Protein AF-0000000086881231 (afdb_homodimer)

pLDDT: mean 81.19, std 19.17, range [22.31, 96.62]

Radius of gyration: 30.77 Å; Cα contacts (8 Å, |Δi|>4): 745; chains: 2; bounding box: 60×94×80 Å

Solvent-accessible surface area (backbone atoms only — not comparable to full-atom values): 31378 Å² total; per-residue (Å²): 136,86,81,71,79,79,70,67,84,73,70,75,60,72,68,66,58,78,53,91,70,35,37,42,38,75,39,50,52,88,41,52,37,77,45,90,67,51,50,71,84,74,77,58,63,69,58,33,49,27,48,20,46,27,33,71,74,60,35,77,79,71,59,27,32,26,26,80,49,97,80,47,30,32,37,50,45,49,64,62,57,50,51,13,36,55,72,66,62,50,63,52,41,52,24,33,61,42,93,66,53,72,67,52,40,44,48,46,45,48,36,60,46,70,66,61,75,74,71,40,62,53,35,49,20,51,43,51,49,50,52,27,64,74,66,70,45,51,62,65,58,46,17,57,66,56,31,47,54,48,66,58,53,51,56,35,49,50,53,71,72,45,57,68,71,56,46,50,32,35,52,69,53,72,31,47,68,61,43,50,62,52,43,55,76,51,85,50,64,68,55,38,52,49,51,50,51,48,31,54,76,66,57,53,47,51,66,55,47,38,51,52,47,52,55,49,53,54,66,65,48,75,72,69,68,74,73,77,65,54,77,66,63,50,71,63,49,57,55,46,37,53,54,47,21,65,72,66,70,37,62,52,46,71,50,76,52,94,49,28,34,37,37,35,38,46,33,74,30,65,67,44,43,54,53,48,48,63,65,65,103,134,85,81,69,79,80,70,68,83,73,69,74,61,73,68,68,59,79,54,91,70,37,38,44,40,74,39,49,52,87,42,54,36,77,44,91,67,50,50,71,85,76,79,58,63,68,60,33,50,27,48,19,46,28,31,72,75,59,36,76,79,71,59,27,33,27,26,79,48,98,80,48,31,33,36,50,45,49,65,63,56,50,53,13,36,54,72,66,62,49,63,54,43,53,24,35,60,42,93,66,53,72,66,51,39,46,48,48,45,48,34,61,48,70,68,61,75,72,70,39,61,52,36,49,21,52,39,52,50,49,52,25,64,76,68,69,44,49,63,63,58,45,17,57,65,55,32,46,54,48,68,58,51,50,57,36,50,51,53,72,72,44,56,68,72,56,45,49,32,34,53,70,54,72,31,46,69,63,42,49,62,52,44,53,78,52,84,50,65,66,56,40,52,50,51,51,49,47,32,53,77,67,56,52,48,51,65,55,48,39,50,53,46,52,54,49,52,52,65,65,47,75,73,65,68,75,72,74,64,55,76,67,63,50,72,65,52,59,55,46,36,52,54,47,21,66,73,66,70,36,61,52,46,73,50,76,50,95,49,29,34,37,37,35,38,47,32,74,30,65,66,45,43,54,52,48,47,63,64,63,102

InterPro domains:
  IPR003115 ParB-like, N-terminal domain [PF02195] (21-114)
  IPR003115 ParB-like, N-terminal domain [SM00470] (25-114)
  IPR004437 ParB/RepB/Spo0J partition protein [TIGR00180] (23-198)
  IPR036086 ParB/Sulfiredoxin superfamily [SSF110849] (24-116)
  IPR041468 ParB/Spo0J, HTH domain [PF17762] (117-216)
  IPR050336 Chromosome-partitioning and nucleoid occlusion protein [PTHR33375] (2-280)
  IPR057240 ParB, C-terminal dimerisation domain [PF23552] (233-280)

Sequence (562 aa):
MSKRLGKGLDALIPSLSINDDDKVVEIPISQLRANPYQPRKVFDEDAIHELAESIRQHGVIQPIIVRTVLRGYEIIAGERRFRASQYCGNATVPAVVRNFSDQQVMEIALIENLQRENLNAMEVAVAYQGLMDQFSLTQEELSVKVGKSRSHIANFLRLLSLPDEVKDHVSRGTLSMGHARAIVGVKDEDMVKQLAKQTIDQQWSVRELEEAVQQLDRSKSGEAKTRSKLKKKDPFIDTVEESLRERFKTTVKIKHNKDKGKIELNYYSKQDLERLLELLQMSKRLGKGLDALIPSLSINDDDKVVEIPISQLRANPYQPRKVFDEDAIHELAESIRQHGVIQPIIVRTVLRGYEIIAGERRFRASQYCGNATVPAVVRNFSDQQVMEIALIENLQRENLNAMEVAVAYQGLMDQFSLTQEELSVKVGKSRSHIANFLRLLSLPDEVKDHVSRGTLSMGHARAIVGVKDEDMVKQLAKQTIDQQWSVRELEEAVQQLDRSKSGEAKTRSKLKKKDPFIDTVEESLRERFKTTVKIKHNKDKGKIELNYYSKQDLERLLELLQ

Secondary structure (DSSP, 8-state):
-TTSGGGSTTSS-------TT-BEEEEEGGGEE--TT-S-----HHHHHHHHHHHHHH--SSPEEEEE-SSSEEEEE-HHHHHHHHHHT-SEEEEEE----HHHHHHHHHHHHHT--PPPHHHHHHHHHHHHHHHT--HHHHHHHHT--HHHHHHHHHGGGS-HHHHHHHHHTSS-HHHHHHHHT-S-HHHHHHHHHHHHHHT--HHHHHHHHHHHHHHHSS--SSS-------HHHHHHHHHHHHHHTS-EEEEEETTEEEEEEEE-SHHHHHHHHHHH-/-TTSTTSSTTSS-------TT-BEEEEEGGGEE--TT-S-----HHHHHHHHHHHHHH--SSPEEEEE-SSSEEEEE-HHHHHHHHHHT-SEEEEEE----HHHHHHHHHHHHHT--PPPHHHHHHHHHHHHHHHT--HHHHHHHHT--HHHHHHHHHGGGS-HHHHHHHHHTSS-HHHHHHHHT-S-HHHHHHHHHHHHHHT--HHHHHHHHHHHHHHHSSTTSSS-------HHHHHHHHHHHHHHTS-EEEEEETTEEEEEEEE-SHHHHHHHHHHH-

Foldseek 3Di:
DPPPPPPPPPPPPPPLPPPPPQDFDWFFLVLEDEDPLAPDDDDDPLVLQLVLLQCVVVNDPDFFEWEDDPGGIYTLGDVSVSSSCVVNVHGTTTYGYGHDDNVRSNVSSVVVVVPDDDQFLLRVLVVLVVVCVVVVDDLVRVCSNNSHDSVVNVLSVLLVQADPVLSVCRRVPLADSLQSSLLSPPPDNVVSVVLSVCCSVVVDDSVRSNVVSVVVVCVPPPVVDDPPVPVPPPPVNVVVQVVVCVQLVFHWDWQDDPPDTDIDTDDDDPVSVVSNVVSVD/DPPPPPPPPPPPPPPLPPPPPQDFDWFFLVLEDEDPLAPDDDDDPLVLQLVLLQCVVVNDPDFFEWEDDPGGIYTLGDVSVSSSCVVNVHRTTTYGYGHDDNVRSNVSSVVVVVPDDDQFLLRVLVVLVVVCVVVVDDLVRVCSNNSHDSVVNVLSVLLVQADPVLSVCRRVPLADSLQSSLLSPPPDNVVSVVLSVCCSVVVDDSVRSNVVSVVVVCVPPPVVDDPVVPVPPPPVNVVVQVVVCVQLVFHWDWQDDPPDTDIDTDDDDPVSVVSNVVSVD

Organism: NCBI:txid248903

Nearest PDB structures (foldseek):
  6sdk-assembly1_B  TM=9.638E-01  e=8.003E-22  Bacillus subtilis subsp. subtilis str. 168
  7bnr-assembly1_A  TM=9.637E-01  e=1.706E-21  Myxococcus xanthus DK 1622
  7bnk-assembly1_B  TM=9.668E-01  e=2.007E-21  Myxococcus xanthus DK 1622
  7o0n-assembly1_B  TM=9.675E-01  e=3.093E-21  Myxococcus xanthus DK 1622
  7ng0-assembly1_A-2  TM=9.501E-01  e=1.566E-20  Geobacillus thermoleovorans CCB_US3_UF5

Structure (mmCIF, N/CA/C/O backbone):
data_AF-0000000086881231-model_v1
#
loop_
_entity.id
_entity.type
_entity.pdbx_description
1 polymer 'ParB/RepB/Spo0J family partition protein'
#
loop_
_atom_site.group_PDB
_atom_site.id
_atom_site.type_symbol
_atom_site.label_atom_id
_atom_site.label_alt_id
_atom_site.label_comp_id
_atom_site.label_asym_id
_atom_site.label_entity_id
_atom_site.label_seq_id
_atom_site.pdbx_PDB_ins_code
_atom_site.Cartn_x
_atom_site.Cartn_y
_atom_site.Cartn_z
_atom_site.occupancy
_atom_site.B_iso_or_equiv
_atom_site.auth_seq_id
_atom_site.auth_comp_id
_atom_site.auth_asym_id
_atom_site.auth_atom_id
_atom_site.pdbx_PDB_model_num
ATOM 1 N N . MET A 1 1 ? -26.672 -39.219 26.062 1 22.31 1 MET A N 1
ATOM 2 C CA . MET A 1 1 ? -27.297 -38.938 24.766 1 22.31 1 MET A CA 1
ATOM 3 C C . MET A 1 1 ? -26.516 -37.875 24 1 22.31 1 MET A C 1
ATOM 5 O O . MET A 1 1 ? -26.922 -37.469 22.906 1 22.31 1 MET A O 1
ATOM 9 N N . SER A 1 2 ? -25.719 -36.938 24.656 1 23.11 2 SER A N 1
ATOM 10 C CA . SER A 1 2 ? -25.172 -35.625 24.312 1 23.11 2 SER A CA 1
ATOM 11 C C . SER A 1 2 ? -24.031 -35.719 23.312 1 23.11 2 SER A C 1
ATOM 13 O O . SER A 1 2 ? -23.391 -34.719 23 1 23.11 2 SER A O 1
ATOM 15 N N . LYS A 1 3 ? -23.453 -36.906 22.922 1 25.92 3 LYS A N 1
ATOM 16 C CA . LYS A 1 3 ? -22.25 -37.219 22.156 1 25.92 3 LYS A CA 1
ATOM 17 C C . LYS A 1 3 ? -22.469 -36.906 20.672 1 25.92 3 LYS A C 1
ATOM 19 O O . LYS A 1 3 ? -21.594 -37.188 19.844 1 25.92 3 LYS A O 1
ATOM 24 N N . ARG A 1 4 ? -23.672 -36.75 20.141 1 26.08 4 ARG A N 1
ATOM 25 C CA . ARG A 1 4 ? -23.953 -36.906 18.719 1 26.08 4 ARG A CA 1
ATOM 26 C C . ARG A 1 4 ? -23.453 -35.719 17.922 1 26.08 4 ARG A C 1
ATOM 28 O O . ARG A 1 4 ? -23.422 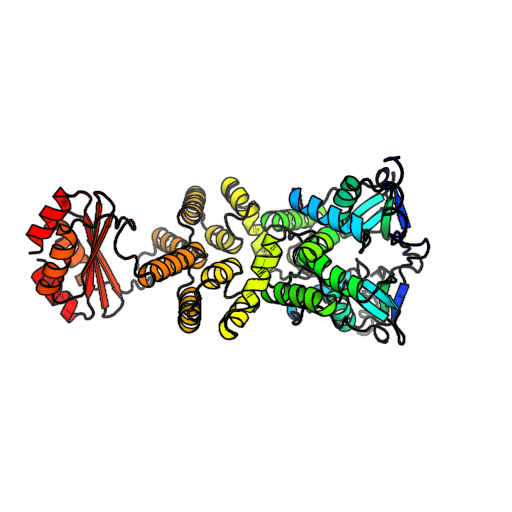-35.75 16.688 1 26.08 4 ARG A O 1
ATOM 35 N N . LEU A 1 5 ? -23.578 -34.5 18.438 1 26.91 5 LEU A N 1
ATOM 36 C CA . LEU A 1 5 ? -23.672 -33.375 17.5 1 26.91 5 LEU A CA 1
ATOM 37 C C . LEU A 1 5 ? -22.312 -33 16.953 1 26.91 5 LEU A C 1
ATOM 39 O O . LEU A 1 5 ? -22.172 -32 16.219 1 26.91 5 LEU A O 1
ATOM 43 N N . GLY A 1 6 ? -21.156 -33.625 17.438 1 27.25 6 GLY A N 1
ATOM 44 C CA . GLY A 1 6 ? -19.812 -33.125 17.203 1 27.25 6 GLY A CA 1
ATOM 45 C C . GLY A 1 6 ? -19.359 -33.281 15.758 1 27.25 6 GLY A C 1
ATOM 46 O O . GLY A 1 6 ? -18.266 -32.844 15.391 1 27.25 6 GLY A O 1
ATOM 47 N N . LYS A 1 7 ? -19.844 -34.312 14.922 1 31.47 7 LYS A N 1
ATOM 48 C CA . LYS A 1 7 ? -19.203 -34.844 13.734 1 31.47 7 LYS A CA 1
ATOM 49 C C . LYS A 1 7 ? -19.469 -33.938 12.516 1 31.47 7 LYS A C 1
ATOM 51 O O . LYS A 1 7 ? -18.953 -34.188 11.43 1 31.47 7 LYS A O 1
ATOM 56 N N . GLY A 1 8 ? -20.578 -33.219 12.422 1 28.58 8 GLY A N 1
ATOM 57 C CA . GLY A 1 8 ? -21.172 -32.875 11.141 1 28.58 8 GLY A CA 1
ATOM 58 C C . GLY A 1 8 ? -20.422 -31.766 10.422 1 28.58 8 GLY A C 1
ATOM 59 O O . GLY A 1 8 ? -20.609 -31.562 9.219 1 28.58 8 GLY A O 1
ATOM 60 N N . LEU A 1 9 ? -20 -30.703 11.156 1 29.11 9 LEU A N 1
ATOM 61 C CA . LEU A 1 9 ? -19.625 -29.5 10.414 1 29.11 9 LEU A CA 1
ATOM 62 C C . LEU A 1 9 ? -18.312 -29.703 9.68 1 29.11 9 LEU A C 1
ATOM 64 O O . LEU A 1 9 ? -17.844 -28.812 8.977 1 29.11 9 LEU A O 1
ATOM 68 N N . ASP A 1 10 ? -17.438 -30.75 9.945 1 30.98 10 ASP A N 1
ATOM 69 C CA . ASP A 1 10 ? -16.109 -31.047 9.406 1 30.98 10 ASP A CA 1
ATOM 70 C C . ASP A 1 10 ? -16.188 -31.422 7.93 1 30.98 10 ASP A C 1
ATOM 72 O O . ASP A 1 10 ? -15.164 -31.5 7.246 1 30.98 10 ASP A O 1
ATOM 76 N N . ALA A 1 11 ? -17.188 -32.094 7.438 1 31.69 11 ALA A N 1
ATOM 77 C CA . ALA A 1 11 ? -17.281 -32.812 6.184 1 31.69 11 ALA A CA 1
ATOM 78 C C . ALA A 1 11 ? -17.188 -31.891 4.98 1 31.69 11 ALA A C 1
ATOM 80 O O . ALA A 1 11 ? -16.594 -32.25 3.955 1 31.69 11 ALA A O 1
ATOM 81 N N . LEU A 1 12 ? -18 -30.844 4.922 1 28.33 12 LEU A N 1
ATOM 82 C CA . LEU A 1 12 ? -18.297 -30.219 3.645 1 28.33 12 LEU A CA 1
ATOM 83 C C . LEU A 1 12 ? -17.219 -29.203 3.27 1 28.33 12 LEU A C 1
ATOM 85 O O . LEU A 1 12 ? -17.406 -28.406 2.346 1 28.33 12 LEU A O 1
ATOM 89 N N . ILE A 1 13 ? -16.312 -28.969 4.125 1 32.16 13 ILE A N 1
ATOM 90 C CA . ILE A 1 13 ? -15.414 -27.906 3.646 1 32.16 13 ILE A CA 1
ATOM 91 C C . ILE A 1 13 ? -14.539 -28.453 2.52 1 32.16 13 ILE A C 1
ATOM 93 O O . ILE A 1 13 ? -13.664 -29.297 2.752 1 32.16 13 ILE A O 1
ATOM 97 N N . PRO A 1 14 ? -15.031 -28.656 1.328 1 32 14 PRO A N 1
ATOM 98 C CA . PRO A 1 14 ? -14.086 -29.047 0.281 1 32 14 PRO A CA 1
ATOM 99 C C . PRO A 1 14 ? -12.727 -28.375 0.429 1 32 14 PRO A C 1
ATOM 101 O O . PRO A 1 14 ? -12.648 -27.172 0.67 1 32 14 PRO A O 1
ATOM 104 N N . SER A 1 15 ? -11.789 -28.984 1.104 1 33.78 15 SER A N 1
ATOM 105 C CA . SER A 1 15 ? -10.383 -28.578 1.062 1 33.78 15 SER A CA 1
ATOM 106 C C . SER A 1 15 ? -10.008 -28.047 -0.311 1 33.78 15 SER A C 1
ATOM 108 O O . SER A 1 15 ? -10.164 -28.719 -1.322 1 33.78 15 SER A O 1
ATOM 110 N N . LEU A 1 16 ? -10.312 -26.875 -0.635 1 37.72 16 LEU A N 1
ATOM 111 C CA . LEU A 1 16 ? -9.68 -26.312 -1.82 1 37.72 16 LEU A CA 1
ATOM 112 C C . LEU A 1 16 ? -8.289 -26.891 -2.025 1 37.72 16 LEU A C 1
ATOM 114 O O . LEU A 1 16 ? -7.316 -26.391 -1.444 1 37.72 16 LEU A O 1
ATOM 118 N N . SER A 1 17 ? -8.156 -28.266 -1.906 1 36 17 SER A N 1
ATOM 119 C CA . SER A 1 17 ? -6.91 -28.953 -2.219 1 36 17 SER A CA 1
ATOM 120 C C . SER A 1 17 ? -6.297 -28.438 -3.514 1 36 17 SER A C 1
ATOM 122 O O . SER A 1 17 ? -7 -28.25 -4.508 1 36 17 SER A O 1
ATOM 124 N N . ILE A 1 18 ? -5.41 -27.516 -3.48 1 40.41 18 ILE A N 1
ATOM 125 C CA . ILE A 1 18 ? -4.539 -27.391 -4.645 1 40.41 18 ILE A CA 1
ATOM 126 C C . ILE A 1 18 ? -4.266 -28.766 -5.238 1 40.41 18 ILE A C 1
ATOM 128 O O . ILE A 1 18 ? -3.666 -29.625 -4.586 1 40.41 18 ILE A O 1
ATOM 132 N N . ASN A 1 19 ? -5.176 -29.375 -5.906 1 39.72 19 ASN A N 1
ATOM 133 C CA . ASN A 1 19 ? -4.918 -30.641 -6.586 1 39.72 19 ASN A CA 1
ATOM 134 C C . ASN A 1 19 ? -3.559 -30.625 -7.285 1 39.72 19 ASN A C 1
ATOM 136 O O . ASN A 1 19 ? -3.033 -29.562 -7.621 1 39.72 19 ASN A O 1
ATOM 140 N N . ASP A 1 20 ? -2.797 -31.703 -7.23 1 41.69 20 ASP A N 1
ATOM 141 C CA . ASP A 1 20 ? -1.553 -32.125 -7.879 1 41.69 20 ASP A CA 1
ATOM 142 C C . ASP A 1 20 ? -1.344 -31.359 -9.188 1 41.69 20 ASP A C 1
ATOM 144 O O . ASP A 1 20 ? -0.226 -31.297 -9.703 1 41.69 20 ASP A O 1
ATOM 148 N N . ASP A 1 21 ? -2.439 -30.812 -9.82 1 43.25 21 ASP A N 1
ATOM 149 C CA . ASP A 1 21 ? -2.438 -30.328 -11.203 1 43.25 21 ASP A CA 1
ATOM 150 C C . ASP A 1 21 ? -2.283 -28.812 -11.25 1 43.25 21 ASP A C 1
ATOM 152 O O . ASP A 1 21 ? -2.525 -28.188 -12.289 1 43.25 21 ASP A O 1
ATOM 156 N N . ASP A 1 22 ? -2.141 -28.172 -10.117 1 55.09 22 ASP A N 1
ATOM 157 C CA . ASP A 1 22 ? -2.01 -26.734 -10.344 1 55.09 22 ASP A CA 1
ATOM 158 C C . ASP A 1 22 ? -0.687 -26.406 -11.031 1 55.09 22 ASP A C 1
ATOM 160 O O . ASP A 1 22 ? 0.386 -26.625 -10.469 1 55.09 22 ASP A O 1
ATOM 164 N N . LYS A 1 23 ? -0.685 -26.484 -12.398 1 64.38 23 LYS A N 1
ATOM 165 C CA . LYS A 1 23 ? 0.429 -26.219 -13.305 1 64.38 23 LYS A CA 1
ATOM 166 C C . LYS A 1 23 ? 0.47 -24.75 -13.695 1 64.38 23 LYS A C 1
ATOM 168 O O . LYS A 1 23 ? -0.569 -24.094 -13.766 1 64.38 23 LYS A O 1
ATOM 173 N N . VAL A 1 24 ? 1.557 -24.25 -13.508 1 79.44 24 VAL A N 1
ATOM 174 C CA . VAL A 1 24 ? 1.746 -22.969 -14.172 1 79.44 24 VAL A CA 1
ATOM 175 C C . VAL A 1 24 ? 1.71 -23.156 -15.688 1 79.44 24 VAL A C 1
ATOM 177 O O . VAL A 1 24 ? 2.449 -23.984 -16.234 1 79.44 24 VAL A O 1
ATOM 180 N N . VAL A 1 25 ? 0.734 -22.594 -16.328 1 85.88 25 VAL A N 1
ATOM 181 C CA . VAL A 1 25 ? 0.564 -22.734 -17.766 1 85.88 25 VAL A CA 1
ATOM 182 C C . VAL A 1 25 ? 0.719 -21.375 -18.438 1 85.88 25 VAL A C 1
ATOM 184 O O . VAL A 1 25 ? 0.369 -20.344 -17.859 1 85.88 25 VAL A O 1
ATOM 187 N N . GLU A 1 26 ? 1.294 -21.422 -19.531 1 91.31 26 GLU A N 1
ATOM 188 C CA . GLU A 1 26 ? 1.325 -20.203 -20.344 1 91.31 26 GLU A CA 1
ATOM 189 C C . GLU A 1 26 ? -0 -20 -21.078 1 91.31 26 GLU A C 1
ATOM 191 O O . GLU A 1 26 ? -0.417 -20.828 -21.875 1 91.31 26 GLU A O 1
ATOM 196 N N . ILE A 1 27 ? -0.596 -18.938 -20.844 1 93.69 27 ILE A N 1
ATOM 197 C CA . ILE A 1 27 ? -1.899 -18.656 -21.438 1 93.69 27 ILE A CA 1
ATOM 198 C C . ILE A 1 27 ? -1.783 -17.5 -22.422 1 93.69 27 ILE A C 1
ATOM 200 O O . ILE A 1 27 ? -1.197 -16.453 -22.094 1 93.69 27 ILE A O 1
ATOM 204 N N . PRO A 1 28 ? -2.277 -17.703 -23.641 1 95.19 28 PRO A N 1
ATOM 205 C CA . PRO A 1 28 ? -2.305 -16.578 -24.562 1 95.19 28 PRO A CA 1
ATOM 206 C C . PRO A 1 28 ? -3.078 -15.383 -24.016 1 95.19 28 PRO A C 1
ATOM 208 O O . PRO A 1 28 ? -4.168 -15.547 -23.469 1 95.19 28 PRO A O 1
ATOM 211 N N . ILE A 1 29 ? -2.523 -14.266 -24.156 1 94.75 29 ILE A N 1
ATOM 212 C CA . ILE A 1 29 ? -3.105 -13.023 -23.656 1 94.75 29 ILE A CA 1
ATOM 213 C C . ILE A 1 29 ? -4.496 -12.828 -24.25 1 94.75 29 ILE A C 1
ATOM 215 O O . ILE A 1 29 ? -5.395 -12.312 -23.578 1 94.75 29 ILE A O 1
ATOM 219 N N . SER A 1 30 ? -4.695 -13.281 -25.453 1 93.56 30 SER A N 1
ATOM 220 C CA . SER A 1 30 ? -5.953 -13.117 -26.172 1 93.56 30 SER A CA 1
ATOM 221 C C . SER A 1 30 ? -7.066 -13.938 -25.531 1 93.56 30 SER A C 1
ATOM 223 O O . SER A 1 30 ? -8.25 -13.688 -25.781 1 93.56 30 SER A O 1
ATOM 225 N N . GLN A 1 31 ? -6.738 -14.922 -24.75 1 95.12 31 GLN A N 1
ATOM 226 C CA . GLN A 1 31 ? -7.727 -15.805 -24.141 1 95.12 31 GLN A CA 1
ATOM 227 C C . GLN A 1 31 ? -8.078 -15.336 -22.719 1 95.12 31 GLN A C 1
ATOM 229 O O . GLN A 1 31 ? -8.922 -15.938 -22.062 1 95.12 31 GLN A O 1
ATOM 234 N N . LEU A 1 32 ? -7.434 -14.273 -22.312 1 95.75 32 LEU A N 1
ATOM 235 C CA . LEU A 1 32 ? -7.621 -13.789 -20.953 1 95.75 32 LEU A CA 1
ATOM 236 C C . LEU A 1 32 ? -8.648 -12.664 -20.906 1 95.75 32 LEU A C 1
ATOM 238 O O . LEU A 1 32 ? -8.656 -11.789 -21.781 1 95.75 32 LEU A O 1
ATOM 242 N N . ARG A 1 33 ? -9.5 -12.773 -19.922 1 92.62 33 ARG A N 1
ATOM 243 C CA . ARG A 1 33 ? -10.477 -11.719 -19.688 1 92.62 33 ARG A CA 1
ATOM 244 C C . ARG A 1 33 ? -10.352 -11.164 -18.266 1 92.62 33 ARG A C 1
ATOM 246 O O . ARG A 1 33 ? -10.062 -11.906 -17.328 1 92.62 33 ARG A O 1
ATOM 253 N N . ALA A 1 34 ? -10.648 -9.922 -18.156 1 88.69 34 ALA A N 1
ATOM 254 C CA . ALA A 1 34 ? -10.586 -9.273 -16.859 1 88.69 34 ALA A CA 1
ATOM 255 C C . ALA A 1 34 ? -11.711 -9.766 -15.945 1 88.69 34 ALA A C 1
ATOM 257 O O . ALA A 1 34 ? -12.766 -10.188 -16.422 1 88.69 34 ALA A O 1
ATOM 258 N N . ASN A 1 35 ? -11.406 -9.758 -14.664 1 85.75 35 ASN A N 1
ATOM 259 C CA . ASN A 1 35 ? -12.414 -10.07 -13.656 1 85.75 35 ASN A CA 1
ATOM 260 C C . ASN A 1 35 ? -13.523 -9.023 -13.617 1 85.75 35 ASN A C 1
ATOM 262 O O . ASN A 1 35 ? -13.258 -7.844 -13.398 1 85.75 35 ASN A O 1
ATOM 266 N N . PRO A 1 36 ? -14.75 -9.414 -13.852 1 83.5 36 PRO A N 1
ATOM 267 C CA . PRO A 1 36 ? -15.844 -8.438 -13.82 1 83.5 36 PRO A CA 1
ATOM 268 C C . PRO A 1 36 ? -16.078 -7.859 -12.422 1 83.5 36 PRO A C 1
ATOM 270 O O . PRO A 1 36 ? -16.703 -6.809 -12.289 1 83.5 36 PRO A O 1
ATOM 273 N N . TYR A 1 37 ? -15.562 -8.508 -11.438 1 82.94 37 TYR A N 1
ATOM 274 C CA . TYR A 1 37 ? -15.805 -8.086 -10.062 1 82.94 37 TYR A CA 1
ATOM 275 C C . TYR A 1 37 ? -14.578 -7.391 -9.484 1 82.94 37 TYR A C 1
ATOM 277 O O . TYR A 1 37 ? -14.445 -7.254 -8.266 1 82.94 37 TYR A O 1
ATOM 285 N N . GLN A 1 38 ? -13.758 -7.004 -10.305 1 83.88 38 GLN A N 1
ATOM 286 C CA . GLN A 1 38 ? -12.539 -6.348 -9.859 1 83.88 38 GLN A CA 1
ATOM 287 C C . GLN A 1 38 ? -12.852 -5.062 -9.094 1 83.88 38 GLN A C 1
ATOM 289 O O . GLN A 1 38 ? -13.492 -4.156 -9.633 1 83.88 38 GLN A O 1
ATOM 294 N N . PRO A 1 39 ? -12.32 -5.043 -7.895 1 85.69 39 PRO A N 1
ATOM 295 C CA . PRO A 1 39 ? -12.578 -3.844 -7.098 1 85.69 39 PRO A CA 1
ATOM 296 C C . PRO A 1 39 ? -11.898 -2.6 -7.668 1 85.69 39 PRO A C 1
ATOM 298 O O . PRO A 1 39 ? -12.422 -1.49 -7.535 1 85.69 39 PRO A O 1
ATOM 301 N N . ARG A 1 40 ? -10.789 -2.805 -8.266 1 84.25 40 ARG A N 1
ATOM 302 C CA . ARG A 1 40 ? -10.062 -1.685 -8.859 1 84.25 40 ARG A CA 1
ATOM 303 C C . ARG A 1 40 ? -10.703 -1.251 -10.172 1 84.25 40 ARG A C 1
ATOM 305 O O . ARG A 1 40 ? -10.844 -2.055 -11.102 1 84.25 40 ARG A O 1
ATOM 312 N N . LYS A 1 41 ? -11 0.006 -10.203 1 78.5 41 LYS A N 1
ATOM 313 C CA . LYS A 1 41 ? -11.672 0.492 -11.406 1 78.5 41 LYS A CA 1
ATOM 314 C C . LYS A 1 41 ? -10.719 1.299 -12.281 1 78.5 41 LYS A C 1
ATOM 316 O O . LYS A 1 41 ? -10.898 1.369 -13.5 1 78.5 41 LYS A O 1
ATOM 321 N N . VAL A 1 42 ? -9.789 1.817 -11.664 1 83 42 VAL A N 1
ATOM 322 C CA . VAL A 1 42 ? -8.844 2.648 -12.398 1 83 42 VAL A CA 1
ATOM 323 C C . VAL A 1 42 ? -7.422 2.148 -12.164 1 83 42 VAL A C 1
ATOM 325 O O . VAL A 1 42 ? -7.043 1.844 -11.031 1 83 42 VAL A O 1
ATOM 328 N N . PHE A 1 43 ? -6.703 2.029 -13.297 1 86.12 43 PHE A N 1
ATOM 329 C CA . PHE A 1 43 ? -5.312 1.598 -13.227 1 86.12 43 PHE A CA 1
ATOM 330 C C . PHE A 1 43 ? -4.375 2.736 -13.609 1 86.12 43 PHE A C 1
ATOM 332 O O . PHE A 1 43 ? -4.621 3.455 -14.578 1 86.12 43 PHE A O 1
ATOM 339 N N . ASP A 1 44 ? -3.432 2.92 -12.859 1 86.88 44 ASP A N 1
ATOM 340 C CA . ASP A 1 44 ? -2.42 3.934 -13.141 1 86.88 44 ASP A CA 1
ATOM 341 C C . ASP A 1 44 ? -1.522 3.51 -14.297 1 86.88 44 ASP A C 1
ATOM 343 O O . ASP A 1 44 ? -0.693 2.609 -14.148 1 86.88 44 ASP A O 1
ATOM 347 N N . GLU A 1 45 ? -1.591 4.242 -15.258 1 89.44 45 GLU A N 1
ATOM 348 C CA . GLU A 1 45 ? -0.86 3.883 -16.469 1 89.44 45 GLU A CA 1
ATOM 349 C C . GLU A 1 45 ? 0.648 3.963 -16.25 1 89.44 45 GLU A C 1
ATOM 351 O O . GLU A 1 45 ? 1.401 3.135 -16.766 1 89.44 45 GLU A O 1
ATOM 356 N N . ASP A 1 46 ? 1.046 4.973 -15.562 1 86.81 46 ASP A N 1
ATOM 357 C CA . ASP A 1 46 ? 2.475 5.105 -15.289 1 86.81 46 ASP A CA 1
ATOM 358 C C . ASP A 1 46 ? 2.996 3.912 -14.492 1 86.81 46 ASP A C 1
ATOM 360 O O . ASP A 1 46 ? 4.082 3.402 -14.773 1 86.81 46 ASP A O 1
ATOM 364 N N . ALA A 1 47 ? 2.248 3.502 -13.594 1 86.69 47 ALA A N 1
ATOM 365 C CA . ALA A 1 47 ? 2.633 2.348 -12.789 1 86.69 47 ALA A CA 1
ATOM 366 C C . ALA A 1 47 ? 2.672 1.077 -13.633 1 86.69 47 ALA A C 1
ATOM 368 O O . ALA A 1 47 ? 3.551 0.231 -13.453 1 86.69 47 ALA A O 1
ATOM 369 N N . ILE A 1 48 ? 1.753 0.962 -14.547 1 90.62 48 ILE A N 1
ATOM 370 C CA . ILE A 1 48 ? 1.706 -0.191 -15.438 1 90.62 48 ILE A CA 1
ATOM 371 C C . ILE A 1 48 ? 2.93 -0.187 -16.359 1 90.62 48 ILE A C 1
ATOM 373 O O . ILE A 1 48 ? 3.529 -1.235 -16.609 1 90.62 48 ILE A O 1
ATOM 377 N N . HIS A 1 49 ? 3.303 0.981 -16.766 1 89.31 49 HIS A N 1
ATOM 378 C CA . HIS A 1 49 ? 4.48 1.104 -17.609 1 89.31 49 HIS A CA 1
ATOM 379 C C . HIS A 1 49 ? 5.746 0.71 -16.859 1 89.31 49 HIS A C 1
ATOM 381 O O . HIS A 1 49 ? 6.617 0.035 -17.422 1 89.31 49 HIS A O 1
ATOM 387 N N . GLU A 1 50 ? 5.812 1.161 -15.695 1 85.5 50 GLU A N 1
ATOM 388 C CA . GLU A 1 50 ? 6.949 0.786 -14.859 1 85.5 50 GLU A CA 1
ATOM 389 C C . GLU A 1 50 ? 7.016 -0.727 -14.672 1 85.5 50 GLU A C 1
ATOM 391 O O . GLU A 1 50 ? 8.094 -1.32 -14.75 1 85.5 50 GLU A O 1
ATOM 396 N N . LEU A 1 51 ? 5.902 -1.299 -14.461 1 87.44 51 LEU A N 1
ATOM 397 C CA . LEU A 1 51 ? 5.824 -2.748 -14.32 1 87.44 51 LEU A CA 1
ATOM 398 C C . LEU A 1 51 ? 6.219 -3.447 -15.617 1 87.44 51 LEU A C 1
ATOM 400 O O . LEU A 1 51 ? 6.898 -4.477 -15.586 1 87.44 51 LEU A O 1
ATOM 404 N N . ALA A 1 52 ? 5.824 -2.873 -16.672 1 91.44 52 ALA A N 1
ATOM 405 C CA . ALA A 1 52 ? 6.145 -3.436 -17.984 1 91.44 52 ALA A CA 1
ATOM 406 C C . ALA A 1 52 ? 7.656 -3.479 -18.203 1 91.44 52 ALA A C 1
ATOM 408 O O . ALA A 1 52 ? 8.18 -4.445 -18.766 1 91.44 52 ALA A O 1
ATOM 409 N N . GLU A 1 53 ? 8.273 -2.455 -17.75 1 85.81 53 GLU A N 1
ATOM 410 C CA . GLU A 1 53 ? 9.734 -2.418 -17.875 1 85.81 53 GLU A CA 1
ATOM 411 C C . GLU A 1 53 ? 10.375 -3.541 -17.062 1 85.81 53 GLU A C 1
ATOM 413 O O . GLU A 1 53 ? 11.328 -4.172 -17.531 1 85.81 53 GLU A O 1
ATOM 418 N N . SER A 1 54 ? 9.828 -3.789 -15.945 1 83.69 54 SER A N 1
ATOM 419 C CA . SER A 1 54 ? 10.328 -4.879 -15.117 1 83.69 54 SER A CA 1
ATOM 420 C C . SER A 1 54 ? 10.055 -6.234 -15.766 1 83.69 54 SER A C 1
ATOM 422 O O . SER A 1 54 ? 10.93 -7.109 -15.766 1 83.69 54 SER A O 1
ATOM 424 N N . ILE A 1 55 ? 8.914 -6.391 -16.312 1 88.19 55 ILE A N 1
ATOM 425 C CA . ILE A 1 55 ? 8.523 -7.641 -16.953 1 88.19 55 ILE A CA 1
ATOM 426 C C . ILE A 1 55 ? 9.398 -7.898 -18.172 1 88.19 55 ILE A C 1
ATOM 428 O O . ILE A 1 55 ? 9.75 -9.039 -18.469 1 88.19 55 ILE A O 1
ATOM 432 N N . ARG A 1 56 ? 9.758 -6.836 -18.812 1 88 56 ARG A N 1
ATOM 433 C CA . ARG A 1 56 ? 10.648 -6.961 -19.953 1 88 56 ARG A CA 1
ATOM 434 C C . ARG A 1 56 ? 12.008 -7.5 -19.547 1 88 56 ARG A C 1
ATOM 436 O O . ARG A 1 56 ? 12.609 -8.305 -20.266 1 88 56 ARG A O 1
ATOM 443 N N . GLN A 1 57 ? 12.406 -7.09 -18.375 1 82.38 57 GLN A N 1
ATOM 444 C CA . GLN A 1 57 ? 13.734 -7.445 -17.906 1 82.38 57 GLN A CA 1
ATOM 445 C C . GLN A 1 57 ? 13.734 -8.828 -17.25 1 82.38 57 GLN A C 1
ATOM 447 O O . GLN A 1 57 ? 14.672 -9.609 -17.422 1 82.38 57 GLN A O 1
ATOM 452 N N . HIS A 1 58 ? 12.688 -9.133 -16.516 1 82.19 58 HIS A N 1
ATOM 453 C CA . HIS A 1 58 ? 12.727 -10.32 -15.672 1 82.19 58 HIS A CA 1
ATOM 454 C C . HIS A 1 58 ? 11.594 -11.281 -16.016 1 82.19 58 HIS A C 1
ATOM 456 O O . HIS A 1 58 ? 11.539 -12.398 -15.5 1 82.19 58 HIS A O 1
ATOM 462 N N . GLY A 1 59 ? 10.766 -10.922 -16.938 1 85.88 59 GLY A N 1
ATOM 463 C CA . GLY A 1 59 ? 9.555 -11.695 -17.172 1 85.88 59 GLY A CA 1
ATOM 464 C C . GLY A 1 59 ? 8.539 -11.562 -16.047 1 85.88 59 GLY A C 1
ATOM 465 O O . GLY A 1 59 ? 8.766 -10.828 -15.086 1 85.88 59 GLY A O 1
ATOM 466 N N . VAL A 1 60 ? 7.473 -12.227 -16.234 1 88.75 60 VAL A N 1
ATOM 467 C CA . VAL A 1 60 ? 6.469 -12.234 -15.18 1 88.75 60 VAL A CA 1
ATOM 468 C C . VAL A 1 60 ? 6.93 -13.148 -14.039 1 88.75 60 VAL A C 1
ATOM 470 O O . VAL A 1 60 ? 6.984 -14.367 -14.195 1 88.75 60 VAL A O 1
ATOM 473 N N . ILE A 1 61 ? 7.199 -12.516 -12.961 1 82.81 61 ILE A N 1
ATOM 474 C CA . ILE A 1 61 ? 7.781 -13.242 -11.836 1 82.81 61 ILE A CA 1
ATOM 475 C C . ILE A 1 61 ? 6.707 -14.102 -11.164 1 82.81 61 ILE A C 1
ATOM 477 O O . ILE A 1 61 ? 6.852 -15.32 -11.047 1 82.81 61 ILE A O 1
ATOM 481 N N . GLN A 1 62 ? 5.734 -13.453 -10.773 1 85.31 62 GLN A N 1
ATOM 482 C CA . GLN A 1 62 ? 4.598 -14.156 -10.188 1 85.31 62 GLN A CA 1
ATOM 483 C C . GLN A 1 62 ? 3.496 -14.383 -11.211 1 85.31 62 GLN A C 1
ATOM 485 O O . GLN A 1 62 ? 3.008 -13.438 -11.828 1 85.31 62 GLN A O 1
ATOM 490 N N . PRO A 1 63 ? 3.146 -15.609 -11.367 1 91 63 PRO A N 1
ATOM 491 C CA . PRO A 1 63 ? 2.07 -15.875 -12.328 1 91 63 PRO A CA 1
ATOM 492 C C . PRO A 1 63 ? 0.739 -15.258 -11.898 1 91 63 PRO A C 1
ATOM 494 O O . PRO A 1 63 ? 0.52 -15.016 -10.711 1 91 63 PRO A O 1
ATOM 497 N N . ILE A 1 64 ? -0.048 -15.047 -12.922 1 92.25 64 ILE A N 1
ATOM 498 C CA . ILE A 1 64 ? -1.398 -14.594 -12.609 1 92.25 64 ILE A CA 1
ATOM 499 C C . ILE A 1 64 ? -2.271 -15.781 -12.227 1 92.25 64 ILE A C 1
ATOM 501 O O . ILE A 1 64 ? -1.892 -16.938 -12.453 1 92.25 64 ILE A O 1
ATOM 505 N N . ILE A 1 65 ? -3.338 -15.484 -11.586 1 90.81 65 ILE A N 1
ATOM 506 C CA . ILE A 1 65 ? -4.309 -16.516 -11.219 1 90.81 65 ILE A CA 1
ATOM 507 C C . ILE A 1 65 ? -5.559 -16.375 -12.086 1 90.81 65 ILE A C 1
ATOM 509 O O . ILE A 1 65 ? -6.133 -15.297 -12.195 1 90.81 65 ILE A O 1
ATOM 513 N N . VAL A 1 66 ? -5.906 -17.531 -12.672 1 93.56 66 VAL A N 1
ATOM 514 C CA . VAL A 1 66 ? -7.047 -17.484 -13.578 1 93.56 66 VAL A CA 1
ATOM 515 C C . VAL A 1 66 ? -7.973 -18.656 -13.305 1 93.56 66 VAL A C 1
ATOM 517 O O . VAL A 1 66 ? -7.594 -19.609 -12.609 1 93.56 66 VAL A O 1
ATOM 520 N N . ARG A 1 67 ? -9.156 -18.547 -13.75 1 91.62 67 ARG A N 1
ATOM 521 C CA . ARG A 1 67 ? -10.094 -19.672 -13.766 1 91.62 67 ARG A CA 1
ATOM 522 C C . ARG A 1 67 ? -10.609 -19.922 -15.18 1 91.62 67 ARG A C 1
ATOM 524 O O . ARG A 1 67 ? -10.688 -19.016 -16 1 91.62 67 ARG A O 1
ATOM 531 N N . THR A 1 68 ? -10.891 -21.156 -15.406 1 91.88 68 THR A N 1
ATOM 532 C CA . THR A 1 68 ? -11.461 -21.5 -16.703 1 91.88 68 THR A CA 1
ATOM 533 C C . THR A 1 68 ? -12.922 -21.094 -16.781 1 91.88 68 THR A C 1
ATOM 535 O O . THR A 1 68 ? -13.68 -21.281 -15.836 1 91.88 68 THR A O 1
ATOM 538 N N . VAL A 1 69 ? -13.289 -20.469 -17.859 1 90.56 69 VAL A N 1
ATOM 539 C CA . VAL A 1 69 ? -14.68 -20.141 -18.141 1 90.56 69 VAL A CA 1
ATOM 540 C C . VAL A 1 69 ? -15.086 -20.688 -19.5 1 90.56 69 VAL A C 1
ATOM 542 O O . VAL A 1 69 ? -14.32 -21.438 -20.125 1 90.56 69 VAL A O 1
ATOM 545 N N . LEU A 1 70 ? -16.328 -20.516 -19.828 1 86.81 70 LEU A N 1
ATOM 546 C CA . LEU A 1 70 ? -16.859 -21.109 -21.047 1 86.81 70 LEU A CA 1
ATOM 547 C C . LEU A 1 70 ? -15.953 -20.828 -22.25 1 86.81 70 LEU A C 1
ATOM 549 O O . LEU A 1 70 ? -15.609 -21.734 -23 1 86.81 70 LEU A O 1
ATOM 553 N N . ARG A 1 71 ? -15.562 -19.516 -22.344 1 89.06 71 ARG A N 1
ATOM 554 C CA . ARG A 1 71 ? -14.641 -19.125 -23.406 1 89.06 71 ARG A CA 1
ATOM 555 C C . ARG A 1 71 ? -13.359 -18.531 -22.844 1 89.06 71 ARG A C 1
ATOM 557 O O . ARG A 1 71 ? -13.344 -17.359 -22.438 1 89.06 71 ARG A O 1
ATOM 564 N N . GLY A 1 72 ? -12.406 -19.438 -22.703 1 93.25 72 GLY A N 1
ATOM 565 C CA . GLY A 1 72 ? -11.102 -18.922 -22.312 1 93.25 72 GLY A CA 1
ATOM 566 C C . GLY A 1 72 ? -10.906 -18.906 -20.797 1 93.25 72 GLY A C 1
ATOM 567 O O . GLY A 1 72 ? -11.289 -19.859 -20.109 1 93.25 72 GLY A O 1
ATOM 568 N N . TYR A 1 73 ? -10.125 -17.828 -20.328 1 95.5 73 TYR A N 1
ATOM 569 C CA . TYR A 1 73 ? -9.758 -17.719 -18.922 1 95.5 73 TYR A CA 1
ATOM 570 C C . TYR A 1 73 ? -10.141 -16.359 -18.359 1 95.5 73 TYR A C 1
ATOM 572 O O . TYR A 1 73 ? -10.125 -15.359 -19.094 1 95.5 73 TYR A O 1
ATOM 580 N N . GLU A 1 74 ? -10.508 -16.406 -17.141 1 95 74 GLU A N 1
ATOM 581 C CA . GLU A 1 74 ? -10.789 -15.172 -16.406 1 95 74 GLU A CA 1
ATOM 582 C C . GLU A 1 74 ? -9.742 -14.906 -15.336 1 95 74 GLU A C 1
ATOM 584 O O . GLU A 1 74 ? -9.391 -15.805 -14.562 1 95 74 GLU A O 1
ATOM 589 N N . ILE A 1 75 ? -9.328 -13.695 -15.32 1 93.81 75 ILE A N 1
ATOM 590 C CA . ILE A 1 75 ? -8.281 -13.336 -14.367 1 93.81 75 ILE A CA 1
ATOM 591 C C . ILE A 1 75 ? -8.891 -13.133 -12.984 1 93.81 75 ILE A C 1
ATOM 593 O O . ILE A 1 75 ? -9.836 -12.359 -12.82 1 93.81 75 ILE A O 1
ATOM 597 N N . ILE A 1 76 ? -8.398 -13.82 -12.055 1 90.31 76 ILE A N 1
ATOM 598 C CA . ILE A 1 76 ? -8.836 -13.68 -10.672 1 90.31 76 ILE A CA 1
ATOM 599 C C . ILE A 1 76 ? -7.926 -12.703 -9.938 1 90.31 76 ILE A C 1
ATOM 601 O O . ILE A 1 76 ? -8.398 -11.836 -9.203 1 90.31 76 ILE A O 1
ATOM 605 N N . ALA A 1 77 ? -6.598 -12.828 -10.109 1 88.5 77 ALA A N 1
ATOM 606 C CA . ALA A 1 77 ? -5.578 -11.969 -9.516 1 88.5 77 ALA A CA 1
ATOM 607 C C . ALA A 1 77 ? -4.422 -11.734 -10.484 1 88.5 77 ALA A C 1
ATOM 609 O O . ALA A 1 77 ? -4.012 -12.656 -11.203 1 88.5 77 ALA A O 1
ATOM 610 N N . GLY A 1 78 ? -3.945 -10.5 -10.508 1 89.69 78 GLY A N 1
ATOM 611 C CA . GLY A 1 78 ? -2.803 -10.188 -11.359 1 89.69 78 GLY A CA 1
ATOM 612 C C . GLY A 1 78 ? -3.17 -9.367 -12.578 1 89.69 78 GLY A C 1
ATOM 613 O O . GLY A 1 78 ? -2.518 -9.469 -13.617 1 89.69 78 GLY A O 1
ATOM 614 N N . GLU A 1 79 ? -4.16 -8.562 -12.516 1 89.88 79 GLU A N 1
ATOM 615 C CA . GLU A 1 79 ? -4.617 -7.777 -13.656 1 89.88 79 GLU A CA 1
ATOM 616 C C . GLU A 1 79 ? -3.553 -6.777 -14.102 1 89.88 79 GLU A C 1
ATOM 618 O O . GLU A 1 79 ? -3.4 -6.516 -15.297 1 89.88 79 GLU A O 1
ATOM 623 N N . ARG A 1 80 ? -2.869 -6.219 -13.195 1 89.5 80 ARG A N 1
ATOM 624 C CA . ARG A 1 80 ? -1.812 -5.277 -13.555 1 89.5 80 ARG A CA 1
ATOM 625 C C . ARG A 1 80 ? -0.714 -5.969 -14.359 1 89.5 80 ARG A C 1
ATOM 627 O O . ARG A 1 80 ? -0.181 -5.398 -15.312 1 89.5 80 ARG A O 1
ATOM 634 N N . ARG A 1 81 ? -0.412 -7.125 -13.984 1 90.62 81 ARG A N 1
ATOM 635 C CA . ARG A 1 81 ? 0.595 -7.898 -14.703 1 90.62 81 ARG A CA 1
ATOM 636 C C . ARG A 1 81 ? 0.116 -8.242 -16.109 1 90.62 81 ARG A C 1
ATOM 638 O O . ARG A 1 81 ? 0.903 -8.234 -17.062 1 90.62 81 ARG A O 1
ATOM 645 N N . PHE A 1 82 ? -1.178 -8.492 -16.172 1 93.38 82 PHE A N 1
ATOM 646 C CA . PHE A 1 82 ? -1.789 -8.758 -17.469 1 93.38 82 PHE A CA 1
ATOM 647 C C . PHE A 1 82 ? -1.678 -7.535 -18.375 1 93.38 82 PHE A C 1
ATOM 649 O O . PHE A 1 82 ? -1.203 -7.641 -19.516 1 93.38 82 PHE A O 1
ATOM 656 N N . ARG A 1 83 ? -2.016 -6.473 -17.844 1 93.44 83 ARG A N 1
ATOM 657 C CA . ARG A 1 83 ? -1.972 -5.23 -18.609 1 93.44 83 ARG A CA 1
ATOM 658 C C . ARG A 1 83 ? -0.538 -4.867 -18.984 1 93.44 83 ARG A C 1
ATOM 660 O O . ARG A 1 83 ? -0.273 -4.434 -20.094 1 93.44 83 ARG A O 1
ATOM 667 N N . ALA A 1 84 ? 0.3 -5.027 -18.031 1 93.44 84 ALA A N 1
ATOM 668 C CA . ALA A 1 84 ? 1.71 -4.754 -18.297 1 93.44 84 ALA A CA 1
ATOM 669 C C . ALA A 1 84 ? 2.262 -5.688 -19.359 1 93.44 84 ALA A C 1
ATOM 671 O O . ALA A 1 84 ? 3.045 -5.27 -20.219 1 93.44 84 ALA A O 1
ATOM 672 N N . SER A 1 85 ? 1.895 -6.949 -19.312 1 94.69 85 SER A N 1
ATOM 673 C CA . SER A 1 85 ? 2.334 -7.918 -20.312 1 94.69 85 SER A CA 1
ATOM 674 C C . SER A 1 85 ? 1.807 -7.562 -21.703 1 94.69 85 SER A C 1
ATOM 676 O O . SER A 1 85 ? 2.514 -7.719 -22.688 1 94.69 85 SER A O 1
ATOM 678 N N . GLN A 1 86 ? 0.609 -7.113 -21.703 1 93.75 86 GLN A N 1
ATOM 679 C CA . GLN A 1 86 ? 0.025 -6.645 -22.953 1 93.75 86 GLN A CA 1
ATOM 680 C C . GLN A 1 86 ? 0.823 -5.48 -23.531 1 93.75 86 GLN A C 1
ATOM 682 O O . GLN A 1 86 ? 1.108 -5.449 -24.734 1 93.75 86 GLN A O 1
ATOM 687 N N . TYR A 1 87 ? 1.131 -4.652 -22.672 1 92.5 87 TYR A N 1
ATOM 688 C CA . TYR A 1 87 ? 1.898 -3.482 -23.078 1 92.5 87 TYR A CA 1
ATOM 689 C C . TYR A 1 87 ? 3.264 -3.885 -23.625 1 92.5 87 TYR A C 1
ATOM 691 O O . TYR A 1 87 ? 3.773 -3.27 -24.562 1 92.5 87 TYR A O 1
ATOM 699 N N . CYS A 1 88 ? 3.889 -4.871 -23.031 1 91.81 88 CYS A N 1
ATOM 700 C CA . CYS A 1 88 ? 5.195 -5.371 -23.453 1 91.81 88 CYS A CA 1
ATOM 701 C C . CYS A 1 88 ? 5.102 -6.109 -24.781 1 91.81 88 CYS A C 1
ATOM 703 O O . CYS A 1 88 ? 6.113 -6.355 -25.438 1 91.81 88 CYS A O 1
ATOM 705 N N . GLY A 1 89 ? 3.895 -6.5 -25.125 1 91.94 89 GLY A N 1
ATOM 706 C CA . GLY A 1 89 ? 3.707 -7.266 -26.359 1 91.94 89 GLY A CA 1
ATOM 707 C C . GLY A 1 89 ? 3.922 -8.758 -26.156 1 91.94 89 GLY A C 1
ATOM 708 O O . GLY A 1 89 ? 4.266 -9.461 -27.109 1 91.94 89 GLY A O 1
ATOM 709 N N . ASN A 1 90 ? 3.828 -9.203 -24.953 1 92.88 90 ASN A N 1
ATOM 710 C CA . ASN A 1 90 ? 3.951 -10.633 -24.703 1 92.88 90 ASN A CA 1
ATOM 711 C C . ASN A 1 90 ? 2.803 -11.414 -25.344 1 92.88 90 ASN A C 1
ATOM 713 O O . ASN A 1 90 ? 1.661 -10.945 -25.344 1 92.88 90 ASN A O 1
ATOM 717 N N . ALA A 1 91 ? 3.111 -12.562 -25.828 1 93.81 91 ALA A N 1
ATOM 718 C CA . ALA A 1 91 ? 2.078 -13.398 -26.422 1 93.81 91 ALA A CA 1
ATOM 719 C C . ALA A 1 91 ? 1.321 -14.18 -25.359 1 93.81 91 ALA A C 1
ATOM 721 O O . ALA A 1 91 ? 0.125 -14.445 -25.5 1 93.81 91 ALA A O 1
ATOM 722 N N . THR A 1 92 ? 2.1 -14.578 -24.344 1 94.75 92 THR A N 1
ATOM 723 C CA . THR A 1 92 ? 1.523 -15.383 -23.281 1 94.75 92 THR A CA 1
ATOM 724 C C . THR A 1 92 ? 1.92 -14.844 -21.906 1 94.75 92 THR A C 1
ATOM 726 O O . THR A 1 92 ? 2.812 -14 -21.812 1 94.75 92 THR A O 1
ATOM 729 N N . VAL A 1 93 ? 1.155 -15.219 -20.953 1 93.81 93 VAL A N 1
ATOM 730 C CA . VAL A 1 93 ? 1.469 -14.914 -19.562 1 93.81 93 VAL A CA 1
ATOM 731 C C . VAL A 1 93 ? 1.354 -16.172 -18.703 1 93.81 93 VAL A C 1
ATOM 733 O O . VAL A 1 93 ? 0.432 -16.969 -18.891 1 93.81 93 VAL A O 1
ATOM 736 N N . PRO A 1 94 ? 2.355 -16.359 -17.875 1 92.56 94 PRO A N 1
ATOM 737 C CA . PRO A 1 94 ? 2.225 -17.5 -16.984 1 92.56 94 PRO A CA 1
ATOM 738 C C . PRO A 1 94 ? 1.064 -17.359 -16 1 92.56 94 PRO A C 1
ATOM 740 O O . PRO A 1 94 ? 0.875 -16.281 -15.422 1 92.56 94 PRO A O 1
ATOM 743 N N . ALA A 1 95 ? 0.345 -18.484 -15.859 1 92.56 95 ALA A N 1
ATOM 744 C CA . ALA A 1 95 ? -0.847 -18.406 -15.023 1 92.56 95 ALA A CA 1
ATOM 745 C C . ALA A 1 95 ? -1.065 -19.719 -14.266 1 92.56 95 ALA A C 1
ATOM 747 O O . ALA A 1 95 ? -0.708 -20.781 -14.758 1 92.56 95 ALA A O 1
ATOM 748 N N . VAL A 1 96 ? -1.534 -19.562 -13.109 1 89.31 96 VAL A N 1
ATOM 749 C CA . VAL A 1 96 ? -2.031 -20.688 -12.336 1 89.31 96 VAL A CA 1
ATOM 750 C C . VAL A 1 96 ? -3.543 -20.812 -12.516 1 89.31 96 VAL A C 1
ATOM 752 O O . VAL A 1 96 ? -4.281 -19.859 -12.281 1 89.31 96 VAL A O 1
ATOM 755 N N . VAL A 1 97 ? -3.943 -21.953 -12.938 1 89.62 97 VAL A N 1
ATOM 756 C CA . VAL A 1 97 ? -5.363 -22.172 -13.188 1 89.62 97 VAL A CA 1
ATOM 757 C C . VAL A 1 97 ? -6.023 -22.766 -11.945 1 89.62 97 VAL A C 1
ATOM 759 O O . VAL A 1 97 ? -5.578 -23.797 -11.438 1 89.62 97 VAL A O 1
ATOM 762 N N . ARG A 1 98 ? -7.051 -22.078 -11.453 1 86.75 98 ARG A N 1
ATOM 763 C CA . ARG A 1 98 ? -7.812 -22.516 -10.289 1 86.75 98 ARG A CA 1
ATOM 764 C C . ARG A 1 98 ? -9.305 -22.562 -10.602 1 86.75 98 ARG A C 1
ATOM 766 O O . ARG A 1 98 ? -9.781 -21.875 -11.492 1 86.75 98 ARG A O 1
ATOM 773 N N . ASN A 1 99 ? -9.914 -23.453 -9.859 1 87.5 99 ASN A N 1
ATOM 774 C CA . ASN A 1 99 ? -11.359 -23.562 -9.992 1 87.5 99 ASN A CA 1
ATOM 775 C C . ASN A 1 99 ? -12.086 -22.875 -8.836 1 87.5 99 ASN A C 1
ATOM 777 O O . ASN A 1 99 ? -12.312 -23.5 -7.793 1 87.5 99 ASN A O 1
ATOM 781 N N . PHE A 1 100 ? -12.383 -21.641 -9.008 1 87.31 100 PHE A N 1
ATOM 782 C CA . PHE A 1 100 ? -13.055 -20.859 -7.977 1 87.31 100 PHE A CA 1
ATOM 783 C C . PHE A 1 100 ? -14.469 -20.5 -8.406 1 87.31 100 PHE A C 1
ATOM 785 O O . PHE A 1 100 ? -14.727 -20.266 -9.594 1 87.31 100 PHE A O 1
ATOM 792 N N . SER A 1 101 ? -15.375 -20.516 -7.406 1 89.44 101 SER A N 1
ATOM 793 C CA . SER A 1 101 ? -16.734 -20.016 -7.641 1 89.44 101 SER A CA 1
ATOM 794 C C . SER A 1 101 ? -16.75 -18.5 -7.781 1 89.44 101 SER A C 1
ATOM 796 O O . SER A 1 101 ? -15.75 -17.828 -7.488 1 89.44 101 SER A O 1
ATOM 798 N N . ASP A 1 102 ? -17.875 -17.984 -8.242 1 88.75 102 ASP A N 1
ATOM 799 C CA . ASP A 1 102 ? -18.016 -16.531 -8.383 1 88.75 102 ASP A CA 1
ATOM 800 C C . ASP A 1 102 ? -17.797 -15.836 -7.043 1 88.75 102 ASP A C 1
ATOM 802 O O . ASP A 1 102 ? -17.141 -14.789 -6.98 1 88.75 102 ASP A O 1
ATOM 806 N N . GLN A 1 103 ? -18.391 -16.406 -6.066 1 89.12 103 GLN A N 1
ATOM 807 C CA . GLN A 1 103 ? -18.234 -15.828 -4.738 1 89.12 103 GLN A CA 1
ATOM 808 C C . GLN A 1 103 ? -16.766 -15.828 -4.305 1 89.12 103 GLN A C 1
ATOM 810 O O . GLN A 1 103 ? -16.266 -14.828 -3.791 1 89.12 103 GLN A O 1
ATOM 815 N N . GLN A 1 104 ? -16.141 -16.938 -4.516 1 87.81 104 GLN A N 1
ATOM 816 C CA . GLN A 1 104 ? -14.727 -17.047 -4.145 1 87.81 104 GLN A CA 1
ATOM 817 C C . GLN A 1 104 ? -13.875 -16.047 -4.922 1 87.81 104 GLN A C 1
ATOM 819 O O . GLN A 1 104 ? -12.953 -15.445 -4.367 1 87.81 104 GLN A O 1
ATOM 824 N N . VAL A 1 105 ? -14.195 -15.898 -6.188 1 88.81 105 VAL A N 1
ATOM 825 C CA . VAL A 1 105 ? -13.453 -14.969 -7.035 1 88.81 105 VAL A CA 1
ATOM 826 C C . VAL A 1 105 ? -13.562 -13.555 -6.48 1 88.81 105 VAL A C 1
ATOM 828 O O . VAL A 1 105 ? -12.562 -12.844 -6.367 1 88.81 105 VAL A O 1
ATOM 831 N N . MET A 1 106 ? -14.734 -13.203 -6.09 1 89.06 106 MET A N 1
ATOM 832 C CA . MET A 1 106 ? -14.961 -11.867 -5.539 1 89.06 106 MET A CA 1
ATOM 833 C C . MET A 1 106 ? -14.234 -11.695 -4.211 1 89.06 106 MET A C 1
ATOM 835 O O . MET A 1 106 ? -13.633 -10.656 -3.959 1 89.06 106 MET A O 1
ATOM 839 N N . GLU A 1 107 ? -14.336 -12.68 -3.418 1 88.88 107 GLU A N 1
ATOM 840 C CA . GLU A 1 107 ? -13.672 -12.641 -2.119 1 88.88 107 GLU A CA 1
ATOM 841 C C . GLU A 1 107 ? -12.156 -12.531 -2.277 1 88.88 107 GLU A C 1
ATOM 843 O O . GLU A 1 107 ? -11.516 -11.695 -1.627 1 88.88 107 GLU A O 1
ATOM 848 N N . ILE A 1 108 ? -11.633 -13.328 -3.143 1 85.75 108 ILE A N 1
ATOM 849 C CA . ILE A 1 108 ? -10.188 -13.406 -3.35 1 85.75 108 ILE A CA 1
ATOM 850 C C . ILE A 1 108 ? -9.68 -12.086 -3.906 1 85.75 108 ILE A C 1
ATOM 852 O O . ILE A 1 108 ? -8.633 -11.586 -3.482 1 85.75 108 ILE A O 1
ATOM 856 N N . ALA A 1 109 ? -10.398 -11.547 -4.863 1 86.31 109 ALA A N 1
ATOM 857 C CA . ALA A 1 109 ? -10.016 -10.266 -5.453 1 86.31 109 ALA A CA 1
ATOM 858 C C . ALA A 1 109 ? -9.875 -9.188 -4.383 1 86.31 109 ALA A C 1
ATOM 860 O O . ALA A 1 109 ? -8.992 -8.336 -4.461 1 86.31 109 ALA A O 1
ATOM 861 N N . LEU A 1 110 ? -10.711 -9.336 -3.402 1 88.19 110 LEU A N 1
ATOM 862 C CA . LEU A 1 110 ? -10.711 -8.352 -2.32 1 88.19 110 LEU A CA 1
ATOM 863 C C . LEU A 1 110 ? -9.633 -8.68 -1.294 1 88.19 110 LEU A C 1
ATOM 865 O O . LEU A 1 110 ? -8.867 -7.801 -0.888 1 88.19 110 LEU A O 1
ATOM 869 N N . ILE A 1 111 ? -9.5 -9.883 -0.918 1 85.94 111 ILE A N 1
ATOM 870 C CA . ILE A 1 111 ? -8.586 -10.336 0.116 1 85.94 111 ILE A CA 1
ATOM 871 C C . ILE A 1 111 ? -7.145 -10.023 -0.297 1 85.94 111 ILE A C 1
ATOM 873 O O . ILE A 1 111 ? -6.344 -9.562 0.52 1 85.94 111 ILE A O 1
ATOM 877 N N . GLU A 1 112 ? -6.824 -10.297 -1.521 1 80.56 112 GLU A N 1
ATOM 878 C CA . GLU A 1 112 ? -5.477 -10.07 -2.031 1 80.56 112 GLU A CA 1
ATOM 879 C C . GLU A 1 112 ? -5.059 -8.609 -1.845 1 80.56 112 GLU A C 1
ATOM 881 O O . GLU A 1 112 ? -3.904 -8.328 -1.514 1 80.56 112 GLU A O 1
ATOM 886 N N . ASN A 1 113 ? -5.898 -7.781 -2.023 1 81.44 113 ASN A N 1
ATOM 887 C CA . ASN A 1 113 ? -5.609 -6.355 -1.892 1 81.44 113 ASN A CA 1
ATOM 888 C C . ASN A 1 113 ? -5.527 -5.938 -0.427 1 81.44 113 ASN A C 1
ATOM 890 O O . ASN A 1 113 ? -4.652 -5.152 -0.051 1 81.44 113 ASN A O 1
ATOM 894 N N . LEU A 1 114 ? -6.469 -6.52 0.339 1 85.31 114 LEU A N 1
ATOM 895 C CA . LEU A 1 114 ? -6.543 -6.152 1.749 1 85.31 114 LEU A CA 1
ATOM 896 C C . LEU A 1 114 ? -5.301 -6.621 2.498 1 85.31 114 LEU A C 1
ATOM 898 O O . LEU A 1 114 ? -4.91 -6.02 3.5 1 85.31 114 LEU A O 1
ATOM 902 N N . GLN A 1 115 ? -4.684 -7.598 2.035 1 79.69 115 GLN A N 1
ATOM 903 C CA . GLN A 1 115 ? -3.568 -8.211 2.75 1 79.69 115 GLN A CA 1
ATOM 904 C C . GLN A 1 115 ? -2.234 -7.629 2.291 1 79.69 115 GLN A C 1
ATOM 906 O O . GLN A 1 115 ? -1.18 -7.984 2.82 1 79.69 115 GLN A O 1
ATOM 911 N N . ARG A 1 116 ? -2.309 -6.723 1.497 1 75.62 116 ARG A N 1
ATOM 912 C CA . ARG A 1 116 ? -1.077 -6.094 1.031 1 75.62 116 ARG A CA 1
ATOM 913 C C . ARG A 1 116 ? -0.496 -5.176 2.098 1 75.62 116 ARG A C 1
ATOM 915 O O . ARG A 1 116 ? -1.231 -4.434 2.754 1 75.62 116 ARG A O 1
ATOM 922 N N . GLU A 1 117 ? 0.868 -5.445 2.289 1 80.81 117 GLU A N 1
ATOM 923 C CA . GLU A 1 117 ? 1.612 -4.562 3.182 1 80.81 117 GLU A CA 1
ATOM 924 C C . GLU A 1 117 ? 2.838 -3.979 2.482 1 80.81 117 GLU A C 1
ATOM 926 O O . GLU A 1 117 ? 3.77 -4.711 2.141 1 80.81 117 GLU A O 1
ATOM 931 N N . ASN A 1 118 ? 2.848 -2.721 2.377 1 83.75 118 ASN A N 1
ATOM 932 C CA . ASN A 1 118 ? 3.949 -2.064 1.681 1 83.75 118 ASN A CA 1
ATOM 933 C C . ASN A 1 118 ? 5.188 -1.96 2.566 1 83.75 118 ASN A C 1
ATOM 935 O O . ASN A 1 118 ? 5.082 -1.954 3.793 1 83.75 118 ASN A O 1
ATOM 939 N N . LEU A 1 119 ? 6.32 -1.967 1.913 1 88.75 119 LEU A N 1
ATOM 940 C CA . LEU A 1 119 ? 7.543 -1.588 2.615 1 88.75 119 LEU A CA 1
ATOM 941 C C . LEU A 1 119 ? 7.48 -0.134 3.07 1 88.75 119 LEU A C 1
ATOM 943 O O . LEU A 1 119 ? 6.902 0.711 2.383 1 88.75 119 LEU A O 1
ATOM 947 N N . ASN A 1 120 ? 8.086 0.084 4.195 1 88.56 120 ASN A N 1
ATOM 948 C CA . ASN A 1 120 ? 8.219 1.49 4.559 1 88.56 120 ASN A CA 1
ATOM 949 C C . ASN A 1 120 ? 9.391 2.148 3.846 1 88.56 120 ASN A C 1
ATOM 951 O O . ASN A 1 120 ? 10.195 1.466 3.205 1 88.56 120 ASN A O 1
ATOM 955 N N . ALA A 1 121 ? 9.43 3.426 3.928 1 91.19 121 ALA A N 1
ATOM 956 C CA . ALA A 1 121 ? 10.391 4.199 3.146 1 91.19 121 ALA A CA 1
ATOM 957 C C . ALA A 1 121 ? 11.82 3.809 3.498 1 91.19 121 ALA A C 1
ATOM 959 O O . ALA A 1 121 ? 12.688 3.73 2.621 1 91.19 121 ALA A O 1
ATOM 960 N N . MET A 1 122 ? 12.055 3.592 4.758 1 93.19 122 MET A N 1
ATOM 961 C CA . MET A 1 122 ? 13.398 3.234 5.191 1 93.19 122 MET A CA 1
ATOM 962 C C . MET A 1 122 ? 13.789 1.852 4.684 1 93.19 122 MET A C 1
ATOM 964 O O . MET A 1 122 ? 14.93 1.633 4.277 1 93.19 122 MET A O 1
ATOM 968 N N . GLU A 1 123 ? 12.938 0.948 4.695 1 92.75 123 GLU A N 1
ATOM 969 C CA . GLU A 1 123 ? 13.172 -0.396 4.18 1 92.75 123 GLU A CA 1
ATOM 970 C C . GLU A 1 123 ? 13.508 -0.363 2.689 1 92.75 123 GLU A C 1
ATOM 972 O O . GLU A 1 123 ? 14.406 -1.073 2.234 1 92.75 123 GLU A O 1
ATOM 977 N N . VAL A 1 124 ? 12.812 0.456 1.983 1 93.75 124 VAL A N 1
ATOM 978 C CA . VAL A 1 124 ? 13.07 0.605 0.556 1 93.75 124 VAL A CA 1
ATOM 979 C C . VAL A 1 124 ? 14.469 1.181 0.343 1 93.75 124 VAL A C 1
ATOM 981 O O . VAL A 1 124 ? 15.242 0.674 -0.479 1 93.75 124 VAL A O 1
ATOM 984 N N . ALA A 1 125 ? 14.773 2.203 1.121 1 95.19 125 ALA A N 1
ATOM 985 C CA . ALA A 1 125 ? 16.078 2.844 1.01 1 95.19 125 ALA A CA 1
ATOM 986 C C . ALA A 1 125 ? 17.203 1.848 1.275 1 95.19 125 ALA A C 1
ATOM 988 O O . ALA A 1 125 ? 18.172 1.781 0.518 1 95.19 125 ALA A O 1
ATOM 989 N N . VAL A 1 126 ? 17.047 1.113 2.285 1 94.12 126 VAL A N 1
ATOM 990 C CA . VAL A 1 126 ? 18.062 0.125 2.662 1 94.12 126 VAL A CA 1
ATOM 991 C C . VAL A 1 126 ? 18.172 -0.936 1.57 1 94.12 126 VAL A C 1
ATOM 993 O O . VAL A 1 126 ? 19.281 -1.383 1.246 1 94.12 126 VAL A O 1
ATOM 996 N N . ALA A 1 127 ? 17.078 -1.334 1.025 1 93.81 127 ALA A N 1
ATOM 997 C CA . ALA A 1 127 ? 17.078 -2.324 -0.048 1 93.81 127 ALA A CA 1
ATOM 998 C C . ALA A 1 127 ? 17.812 -1.796 -1.281 1 93.81 127 ALA A C 1
ATOM 1000 O O . ALA A 1 127 ? 18.594 -2.518 -1.903 1 93.81 127 ALA A O 1
ATOM 1001 N N . TYR A 1 128 ? 17.531 -0.545 -1.629 1 95.81 128 TYR A N 1
ATOM 1002 C CA . TYR A 1 128 ? 18.234 0.082 -2.74 1 95.81 128 TYR A CA 1
ATOM 1003 C C . TYR A 1 128 ? 19.734 0.08 -2.502 1 95.81 128 TYR A C 1
ATOM 1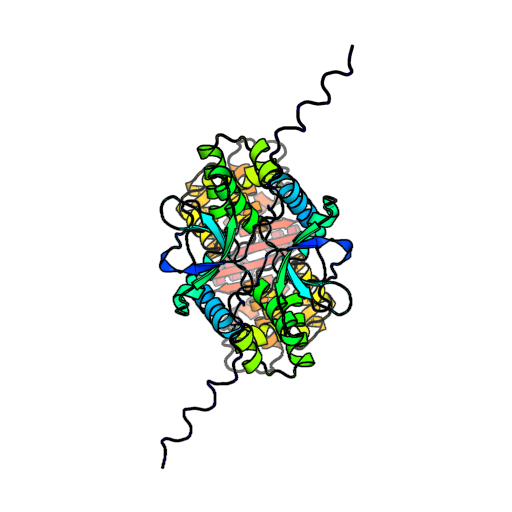005 O O . TYR A 1 128 ? 20.5 -0.354 -3.361 1 95.81 128 TYR A O 1
ATOM 1013 N N . GLN A 1 129 ? 20.047 0.521 -1.353 1 95.94 129 GLN A N 1
ATOM 1014 C CA . GLN A 1 129 ? 21.469 0.587 -1.007 1 95.94 129 GLN A CA 1
ATOM 1015 C C . GLN A 1 129 ? 22.109 -0.799 -1.03 1 95.94 129 GLN A C 1
ATOM 1017 O O . GLN A 1 129 ? 23.219 -0.967 -1.523 1 95.94 129 GLN A O 1
ATOM 1022 N N . GL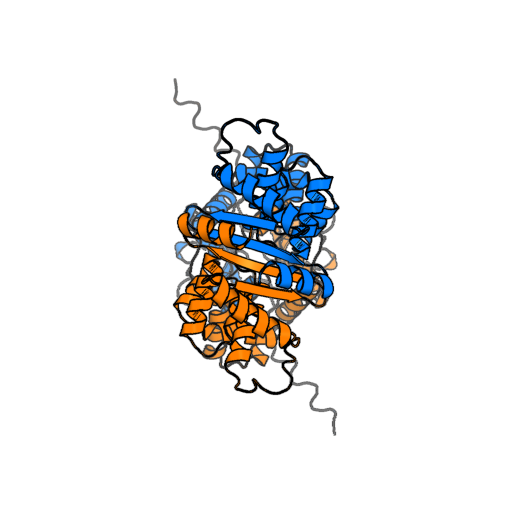Y A 1 130 ? 21.438 -1.724 -0.455 1 94 130 GLY A N 1
ATOM 1023 C CA . GLY A 1 130 ? 21.938 -3.09 -0.455 1 94 130 GLY A CA 1
ATOM 1024 C C . GLY A 1 130 ? 22.203 -3.629 -1.849 1 94 130 GLY A C 1
ATOM 1025 O O . GLY A 1 130 ? 23.234 -4.242 -2.096 1 94 130 GLY A O 1
ATOM 1026 N N . LEU A 1 131 ? 21.297 -3.404 -2.738 1 93.88 131 LEU A N 1
ATOM 1027 C CA . LEU A 1 131 ? 21.453 -3.838 -4.125 1 93.88 131 LEU A CA 1
ATOM 1028 C C . LEU A 1 131 ? 22.641 -3.152 -4.781 1 93.88 131 LEU A C 1
ATOM 1030 O O . LEU A 1 131 ? 23.438 -3.801 -5.473 1 93.88 131 LEU A O 1
ATOM 1034 N N . MET A 1 132 ? 22.734 -1.895 -4.586 1 95.69 132 MET A N 1
ATOM 1035 C CA . MET A 1 132 ? 23.812 -1.121 -5.188 1 95.69 132 MET A CA 1
ATOM 1036 C C . MET A 1 132 ? 25.172 -1.586 -4.668 1 95.69 132 MET A C 1
ATOM 1038 O O . MET A 1 132 ? 26.109 -1.783 -5.445 1 95.69 132 MET A O 1
ATOM 1042 N N . ASP A 1 133 ? 25.234 -1.791 -3.381 1 95 133 ASP A N 1
ATOM 1043 C CA . ASP A 1 133 ? 26.484 -2.178 -2.752 1 95 133 ASP A CA 1
ATOM 1044 C C . ASP A 1 133 ? 26.891 -3.596 -3.146 1 95 133 ASP A C 1
ATOM 1046 O O . ASP A 1 133 ? 28.047 -3.846 -3.5 1 95 133 ASP A O 1
ATOM 1050 N N . GLN A 1 134 ? 26.016 -4.438 -3.113 1 92.69 134 GLN A N 1
ATOM 1051 C CA . GLN A 1 134 ? 26.312 -5.852 -3.33 1 92.69 134 GLN A CA 1
ATOM 1052 C C . GLN A 1 134 ? 26.656 -6.121 -4.793 1 92.69 134 GLN A C 1
ATOM 1054 O O . GLN A 1 134 ? 27.484 -6.98 -5.09 1 92.69 134 GLN A O 1
ATOM 1059 N N . PHE A 1 135 ? 26.094 -5.43 -5.688 1 93.38 135 PHE A N 1
ATOM 1060 C CA . PHE A 1 135 ? 26.281 -5.75 -7.098 1 93.38 135 PHE A CA 1
ATOM 1061 C C . PHE A 1 135 ? 26.922 -4.578 -7.84 1 93.38 135 PHE A C 1
ATOM 1063 O O . PHE A 1 135 ? 26.953 -4.559 -9.07 1 93.38 135 PHE A O 1
ATOM 1070 N N . SER A 1 136 ? 27.312 -3.535 -7.125 1 94.88 136 SER A N 1
ATOM 1071 C CA . SER A 1 136 ? 28.031 -2.377 -7.648 1 94.88 136 SER A CA 1
ATOM 1072 C C . SER A 1 136 ? 27.234 -1.689 -8.758 1 94.88 136 SER A C 1
ATOM 1074 O O . SER A 1 136 ? 27.766 -1.424 -9.836 1 94.88 136 SER A O 1
ATOM 1076 N N . LEU A 1 137 ? 26.062 -1.491 -8.531 1 95.12 137 LEU A N 1
ATOM 1077 C CA . LEU A 1 137 ? 25.172 -0.832 -9.492 1 95.12 137 LEU A CA 1
ATOM 1078 C C . LEU A 1 137 ? 25.188 0.679 -9.281 1 95.12 137 LEU A C 1
ATOM 1080 O O . LEU A 1 137 ? 25.219 1.152 -8.141 1 95.12 137 LEU A O 1
ATOM 1084 N N . THR A 1 138 ? 25.141 1.387 -10.352 1 96.62 138 THR A N 1
ATOM 1085 C CA . THR A 1 138 ? 24.875 2.818 -10.273 1 96.62 138 THR A CA 1
ATOM 1086 C C . THR A 1 138 ? 23.375 3.084 -10.094 1 96.62 138 THR A C 1
ATOM 1088 O O . THR A 1 138 ? 22.562 2.18 -10.266 1 96.62 138 THR A O 1
ATOM 1091 N N . GLN A 1 139 ? 23.047 4.25 -9.688 1 95.81 139 GLN A N 1
ATOM 1092 C CA . GLN A 1 139 ? 21.641 4.609 -9.555 1 95.81 139 GLN A CA 1
ATOM 1093 C C . GLN A 1 139 ? 20.906 4.461 -10.883 1 95.81 139 GLN A C 1
ATOM 1095 O O . GLN A 1 139 ? 19.75 4.059 -10.914 1 95.81 139 GLN A O 1
ATOM 1100 N N . GLU A 1 140 ? 21.562 4.793 -11.906 1 94.81 140 GLU A N 1
ATOM 1101 C CA . GLU A 1 140 ? 20.969 4.668 -13.242 1 94.81 140 GLU A CA 1
ATOM 1102 C C . GLU A 1 140 ? 20.688 3.211 -13.586 1 94.81 140 GLU A C 1
ATOM 1104 O O . GLU A 1 140 ? 19.609 2.883 -14.078 1 94.81 140 GLU A O 1
ATOM 1109 N N . GLU A 1 141 ? 21.609 2.357 -13.375 1 93 141 GLU A N 1
ATOM 1110 C CA . GLU A 1 141 ? 21.438 0.932 -13.633 1 93 141 GLU A CA 1
ATOM 1111 C C . GLU A 1 141 ? 20.312 0.345 -12.789 1 93 141 GLU A C 1
ATOM 1113 O O . GLU A 1 141 ? 19.516 -0.452 -13.281 1 93 141 GLU A O 1
ATOM 1118 N N . LEU A 1 142 ? 20.312 0.735 -11.531 1 93.44 142 LEU A N 1
ATOM 1119 C CA . LEU A 1 142 ? 19.266 0.266 -10.633 1 93.44 142 LEU A CA 1
ATOM 1120 C C . LEU A 1 142 ? 17.891 0.733 -11.109 1 93.44 142 LEU A C 1
ATOM 1122 O O . LEU A 1 142 ? 16.906 -0.007 -11.008 1 93.44 142 LEU A O 1
ATOM 1126 N N . SER A 1 143 ? 17.812 1.92 -11.562 1 92.25 143 SER A N 1
ATOM 1127 C CA . SER A 1 143 ? 16.562 2.49 -12.062 1 92.25 143 SER A CA 1
ATOM 1128 C C . SER A 1 143 ? 15.969 1.626 -13.172 1 92.25 143 SER A C 1
ATOM 1130 O O . SER A 1 143 ? 14.766 1.394 -13.195 1 92.25 143 SER A O 1
ATOM 1132 N N . VAL A 1 144 ? 16.766 1.107 -13.969 1 86.88 144 VAL A N 1
ATOM 1133 C CA . VAL A 1 144 ? 16.328 0.265 -15.078 1 86.88 144 VAL A CA 1
ATOM 1134 C C . VAL A 1 144 ? 15.859 -1.091 -14.547 1 86.88 144 VAL A C 1
ATOM 1136 O O . VAL A 1 144 ? 14.82 -1.605 -14.953 1 86.88 144 VAL A O 1
ATOM 1139 N N . LYS A 1 145 ? 16.562 -1.559 -13.648 1 86.25 145 LYS A N 1
ATOM 1140 C CA . LYS A 1 145 ? 16.297 -2.9 -13.133 1 86.25 145 LYS A CA 1
ATOM 1141 C C . LYS A 1 145 ? 15 -2.939 -12.344 1 86.25 145 LYS A C 1
ATOM 1143 O O . LYS A 1 145 ? 14.281 -3.941 -12.375 1 86.25 145 LYS A O 1
ATOM 1148 N N . VAL A 1 146 ? 14.711 -1.89 -11.656 1 87.88 146 VAL A N 1
ATOM 1149 C CA . VAL A 1 146 ? 13.562 -1.928 -10.758 1 87.88 146 VAL A CA 1
ATOM 1150 C C . VAL A 1 146 ? 12.398 -1.159 -11.375 1 87.88 146 VAL A C 1
ATOM 1152 O O . VAL A 1 146 ? 11.289 -1.153 -10.836 1 87.88 146 VAL A O 1
ATOM 1155 N N . GLY A 1 147 ? 12.617 -0.53 -12.477 1 85.06 147 GLY A N 1
ATOM 1156 C CA . GLY A 1 147 ? 11.562 0.178 -13.18 1 85.06 147 GLY A CA 1
ATOM 1157 C C . GLY A 1 147 ? 11.133 1.457 -12.484 1 85.06 147 GLY A C 1
ATOM 1158 O O . GLY A 1 147 ? 9.938 1.735 -12.375 1 85.06 147 GLY A O 1
ATOM 1159 N N . LYS A 1 148 ? 12.047 2.211 -11.922 1 89.75 148 LYS A N 1
ATOM 1160 C CA . LYS A 1 148 ? 11.797 3.498 -11.281 1 89.75 148 LYS A CA 1
ATOM 1161 C C . LYS A 1 148 ? 12.75 4.57 -11.805 1 89.75 148 LYS A C 1
ATOM 1163 O O . LYS A 1 148 ? 13.75 4.258 -12.445 1 89.75 148 LYS A O 1
ATOM 1168 N N . SER A 1 149 ? 12.352 5.789 -11.523 1 89.56 149 SER A N 1
ATOM 1169 C CA . SER A 1 149 ? 13.211 6.879 -11.984 1 89.56 149 SER A CA 1
ATOM 1170 C C . SER A 1 149 ? 14.461 7.004 -11.117 1 89.56 149 SER A C 1
ATOM 1172 O O . SER A 1 149 ? 14.445 6.617 -9.945 1 89.56 149 SER A O 1
ATOM 1174 N N . ARG A 1 150 ? 15.492 7.504 -11.773 1 92.81 150 ARG A N 1
ATOM 1175 C CA . ARG A 1 150 ? 16.719 7.742 -11.031 1 92.81 150 ARG A CA 1
ATOM 1176 C C . ARG A 1 150 ? 16.484 8.688 -9.859 1 92.81 150 ARG A C 1
ATOM 1178 O O . ARG A 1 150 ? 17.031 8.484 -8.773 1 92.81 150 ARG A O 1
ATOM 1185 N N . SER A 1 151 ? 15.688 9.719 -10.07 1 93.06 151 SER A N 1
ATOM 1186 C CA . SER A 1 151 ? 15.383 10.68 -9.016 1 93.06 151 SER A CA 1
ATOM 1187 C C . SER A 1 151 ? 14.664 10.023 -7.852 1 93.06 151 SER A C 1
ATOM 1189 O O . SER A 1 151 ? 14.906 10.359 -6.691 1 93.06 151 SER A O 1
ATOM 1191 N N . HIS A 1 152 ? 13.789 9.133 -8.164 1 91.19 152 HIS A N 1
ATOM 1192 C CA . HIS A 1 152 ? 13.109 8.359 -7.137 1 91.19 152 HIS A CA 1
ATOM 1193 C C . HIS A 1 152 ? 14.102 7.605 -6.258 1 91.19 152 HIS A C 1
ATOM 1195 O O . HIS A 1 152 ? 14.023 7.664 -5.027 1 91.19 152 HIS A O 1
ATOM 1201 N N . ILE A 1 153 ? 15.008 6.957 -6.875 1 95.19 153 ILE A N 1
ATOM 1202 C CA . ILE A 1 153 ? 16.016 6.168 -6.168 1 95.19 153 ILE A CA 1
ATOM 1203 C C . ILE A 1 153 ? 16.891 7.09 -5.32 1 95.19 153 ILE A C 1
ATOM 1205 O O . ILE A 1 153 ? 17.125 6.82 -4.137 1 95.19 153 ILE A O 1
ATOM 1209 N N . ALA A 1 154 ? 17.25 8.203 -5.914 1 95.31 154 ALA A N 1
ATOM 1210 C CA . ALA A 1 154 ? 18.109 9.164 -5.219 1 95.31 154 ALA A CA 1
ATOM 1211 C C . ALA A 1 154 ? 17.422 9.703 -3.971 1 95.31 154 ALA A C 1
ATOM 1213 O O . ALA A 1 154 ? 18.047 9.852 -2.922 1 95.31 154 ALA A O 1
ATOM 1214 N N . ASN A 1 155 ? 16.188 9.977 -4.078 1 93.31 155 ASN A N 1
ATOM 1215 C CA . ASN A 1 155 ? 15.43 10.516 -2.955 1 93.31 155 ASN A CA 1
ATOM 1216 C C . ASN A 1 155 ? 15.367 9.523 -1.794 1 93.31 155 ASN A C 1
ATOM 1218 O O . ASN A 1 155 ? 15.469 9.922 -0.631 1 93.31 155 ASN A O 1
ATOM 1222 N N . PHE A 1 156 ? 15.195 8.305 -2.096 1 95.81 156 PHE A N 1
ATOM 1223 C CA . PHE A 1 156 ? 15.125 7.289 -1.048 1 95.81 156 PHE A CA 1
ATOM 1224 C C . PHE A 1 156 ? 16.5 7.094 -0.401 1 95.81 156 PHE A C 1
ATOM 1226 O O . PHE A 1 156 ? 16.594 6.988 0.823 1 95.81 156 PHE A O 1
ATOM 1233 N N . LEU A 1 157 ? 17.516 7.102 -1.23 1 96.56 157 LEU A N 1
ATOM 1234 C CA . LEU A 1 157 ? 18.859 6.883 -0.713 1 96.56 157 LEU A CA 1
ATOM 1235 C C . LEU A 1 157 ? 19.266 8.016 0.225 1 96.56 157 LEU A C 1
ATOM 1237 O O . LEU A 1 157 ? 19.984 7.781 1.203 1 96.56 157 LEU A O 1
ATOM 1241 N N . ARG A 1 158 ? 18.812 9.188 -0.021 1 94.94 158 ARG A N 1
ATOM 1242 C CA . ARG A 1 158 ? 19.125 10.344 0.806 1 94.94 158 ARG A CA 1
ATOM 1243 C C . ARG A 1 158 ? 18.562 10.188 2.215 1 94.94 158 ARG A C 1
ATOM 1245 O O . ARG A 1 158 ? 19.109 10.742 3.17 1 94.94 158 ARG A O 1
ATOM 1252 N N . LEU A 1 159 ? 17.578 9.422 2.344 1 95.94 159 LEU A N 1
ATOM 1253 C CA . LEU A 1 159 ? 16.938 9.211 3.639 1 95.94 159 LEU A CA 1
ATOM 1254 C C . LEU A 1 159 ? 17.891 8.492 4.602 1 95.94 159 LEU A C 1
ATOM 1256 O O . LEU A 1 159 ? 17.719 8.586 5.82 1 95.94 159 LEU A O 1
ATOM 1260 N N . LEU A 1 160 ? 18.766 7.754 4.035 1 95.88 160 LEU A N 1
ATOM 1261 C CA . LEU A 1 160 ? 19.688 6.965 4.844 1 95.88 160 LEU A CA 1
ATOM 1262 C C . LEU A 1 160 ? 20.656 7.867 5.609 1 95.88 160 LEU A C 1
ATOM 1264 O O . LEU A 1 160 ? 21.312 7.426 6.551 1 95.88 160 LEU A O 1
ATOM 1268 N N . SER A 1 161 ? 20.688 9.125 5.23 1 95 161 SER A N 1
ATOM 1269 C CA . SER A 1 161 ? 21.578 10.07 5.891 1 95 161 SER A CA 1
ATOM 1270 C C . SER A 1 161 ? 20.922 10.695 7.117 1 95 161 SER A C 1
ATOM 1272 O O . SER A 1 161 ? 21.578 11.398 7.887 1 95 161 SER A O 1
ATOM 1274 N N . LEU A 1 162 ? 19.734 10.406 7.359 1 96.12 162 LEU A N 1
ATOM 1275 C CA . LEU A 1 162 ? 19.016 10.945 8.508 1 96.12 162 LEU A CA 1
ATOM 1276 C C . LEU A 1 162 ? 19.547 10.359 9.805 1 96.12 162 LEU A C 1
ATOM 1278 O O . LEU A 1 162 ? 20.047 9.234 9.828 1 96.12 162 LEU A O 1
ATOM 1282 N N . PRO A 1 163 ? 19.375 11.18 10.836 1 95.94 163 PRO A N 1
ATOM 1283 C CA . PRO A 1 163 ? 19.719 10.602 12.141 1 95.94 163 PRO A CA 1
ATOM 1284 C C . PRO A 1 163 ? 18.844 9.406 12.5 1 95.94 163 PRO A C 1
ATOM 1286 O O . PRO A 1 163 ? 17.672 9.344 12.109 1 95.94 163 PRO A O 1
ATOM 1289 N N . ASP A 1 164 ? 19.344 8.469 13.328 1 94.88 164 ASP A N 1
ATOM 1290 C CA . ASP A 1 164 ? 18.703 7.203 13.648 1 94.88 164 ASP A CA 1
ATOM 1291 C C . ASP A 1 164 ? 17.328 7.434 14.297 1 94.88 164 ASP A C 1
ATOM 1293 O O . ASP A 1 164 ? 16.375 6.715 14 1 94.88 164 ASP A O 1
ATOM 1297 N N . GLU A 1 165 ? 17.328 8.383 15.086 1 94.5 165 GLU A N 1
ATOM 1298 C CA . GLU A 1 165 ? 16.062 8.68 15.758 1 94.5 165 GLU A CA 1
ATOM 1299 C C . GLU A 1 165 ? 14.977 9.055 14.758 1 94.5 165 GLU A C 1
ATOM 1301 O O . GLU A 1 165 ? 13.828 8.633 14.906 1 94.5 165 GLU A O 1
ATOM 1306 N N . VAL A 1 166 ? 15.406 9.805 13.828 1 95.88 166 VAL A N 1
ATOM 1307 C CA . VAL A 1 166 ? 14.453 10.242 12.812 1 95.88 166 VAL A CA 1
ATOM 1308 C C . VAL A 1 166 ? 14.094 9.078 11.891 1 95.88 166 VAL A C 1
ATOM 1310 O O . VAL A 1 166 ? 12.938 8.914 11.508 1 95.88 166 VAL A O 1
ATOM 1313 N N . LYS A 1 167 ? 15.047 8.234 11.578 1 95.88 167 LYS A N 1
ATOM 1314 C CA . LYS A 1 167 ? 14.805 7.039 10.781 1 95.88 167 LYS A CA 1
ATOM 1315 C C . LYS A 1 167 ? 13.75 6.152 11.438 1 95.88 167 LYS A C 1
ATOM 1317 O O . LYS A 1 167 ? 12.883 5.598 10.758 1 95.88 167 LYS A O 1
ATOM 1322 N N . ASP A 1 168 ? 13.828 6.074 12.672 1 94.06 168 ASP A N 1
ATOM 1323 C CA . ASP A 1 168 ? 12.883 5.254 13.414 1 94.06 168 ASP A CA 1
ATOM 1324 C C . ASP A 1 168 ? 11.461 5.785 13.273 1 94.06 168 ASP A C 1
ATOM 1326 O O . ASP A 1 168 ? 10.516 5.008 13.109 1 94.06 168 ASP A O 1
ATOM 1330 N N . HIS A 1 169 ? 11.391 7.078 13.305 1 93.5 169 HIS A N 1
ATOM 1331 C CA . HIS A 1 169 ? 10.07 7.691 13.156 1 93.5 169 HIS A CA 1
ATOM 1332 C C . HIS A 1 169 ? 9.516 7.473 11.75 1 93.5 169 HIS A C 1
ATOM 1334 O O . HIS A 1 169 ? 8.312 7.277 11.578 1 93.5 169 HIS A O 1
ATOM 1340 N N . VAL A 1 170 ? 10.367 7.488 10.852 1 93.19 170 VAL A N 1
ATOM 1341 C CA . VAL A 1 170 ? 9.953 7.258 9.469 1 93.19 170 VAL A CA 1
ATOM 1342 C C . VAL A 1 170 ? 9.547 5.801 9.289 1 93.19 170 VAL A C 1
ATOM 1344 O O . VAL A 1 170 ? 8.516 5.508 8.672 1 93.19 170 VAL A O 1
ATOM 1347 N N . SER A 1 171 ? 10.25 4.945 9.852 1 90.69 171 SER A N 1
ATOM 1348 C CA . SER A 1 171 ? 9.984 3.516 9.766 1 90.69 171 SER A CA 1
ATOM 1349 C C . SER A 1 171 ? 8.656 3.162 10.422 1 90.69 171 SER A C 1
ATOM 1351 O O . SER A 1 171 ? 7.91 2.32 9.914 1 90.69 171 SER A O 1
ATOM 1353 N N . ARG A 1 172 ? 8.406 3.881 11.461 1 87 172 ARG A N 1
ATOM 1354 C CA . ARG A 1 172 ? 7.191 3.58 12.211 1 87 172 ARG A CA 1
ATOM 1355 C C . ARG A 1 172 ? 5.988 4.305 11.625 1 87 172 ARG A C 1
ATOM 1357 O O . ARG A 1 172 ? 4.844 4.027 11.992 1 87 172 ARG A O 1
ATOM 1364 N N . GLY A 1 173 ? 6.254 5.238 10.836 1 87.38 173 GLY A N 1
ATOM 1365 C CA . GLY A 1 173 ? 5.164 5.926 10.156 1 87.38 173 GLY A CA 1
ATOM 1366 C C . GLY A 1 173 ? 4.719 7.188 10.875 1 87.38 173 GLY A C 1
ATOM 1367 O O . GLY A 1 173 ? 3.797 7.871 10.43 1 87.38 173 GLY A O 1
ATOM 1368 N N . THR A 1 174 ? 5.309 7.434 11.953 1 89.69 174 THR A N 1
ATOM 1369 C CA . THR A 1 174 ? 4.973 8.664 12.664 1 89.69 174 THR A CA 1
ATOM 1370 C C . THR A 1 174 ? 5.434 9.883 11.867 1 89.69 174 THR A C 1
ATOM 1372 O O . THR A 1 174 ? 4.883 10.977 12.023 1 89.69 174 THR A O 1
ATOM 1375 N N . LEU A 1 175 ? 6.449 9.727 11.094 1 92.06 175 LEU A N 1
ATOM 1376 C CA . LEU A 1 175 ? 6.848 10.672 10.055 1 92.06 175 LEU A CA 1
ATOM 1377 C C . LEU A 1 175 ? 6.707 10.047 8.672 1 92.06 175 LEU A C 1
ATOM 1379 O O . LEU A 1 175 ? 7.145 8.922 8.445 1 92.06 175 LEU A O 1
ATOM 1383 N N . SER A 1 176 ? 6.09 10.805 7.781 1 89.38 176 SER A N 1
ATOM 1384 C CA . SER A 1 176 ? 5.895 10.281 6.434 1 89.38 176 SER A CA 1
ATOM 1385 C C . SER A 1 176 ? 7.148 10.461 5.586 1 89.38 176 SER A C 1
ATOM 1387 O O . SER A 1 176 ? 8.086 11.148 5.992 1 89.38 176 SER A O 1
ATOM 1389 N N . MET A 1 177 ? 7.043 9.773 4.441 1 88.5 177 MET A N 1
ATOM 1390 C CA . MET A 1 177 ? 8.117 9.938 3.467 1 88.5 177 MET A CA 1
ATOM 1391 C C . MET A 1 177 ? 8.25 11.398 3.055 1 88.5 177 MET A C 1
ATOM 1393 O O . MET A 1 177 ? 9.367 11.891 2.85 1 88.5 177 MET A O 1
ATOM 1397 N N . GLY A 1 178 ? 7.125 12.031 2.936 1 89.62 178 GLY A N 1
ATOM 1398 C CA . GLY A 1 178 ? 7.148 13.445 2.602 1 89.62 178 GLY A CA 1
ATOM 1399 C C . GLY A 1 178 ? 7.848 14.297 3.645 1 89.62 178 GLY A C 1
ATOM 1400 O O . GLY A 1 178 ? 8.656 15.164 3.309 1 89.62 178 GLY A O 1
ATOM 1401 N N . HIS A 1 179 ? 7.57 14.039 4.824 1 93.38 179 HIS A N 1
ATOM 1402 C CA . HIS A 1 179 ? 8.227 14.742 5.918 1 93.38 179 HIS A CA 1
ATOM 1403 C C . HIS A 1 179 ? 9.734 14.508 5.902 1 93.38 179 HIS A C 1
ATOM 1405 O O . HIS A 1 179 ? 10.516 15.445 6.023 1 93.38 179 HIS A O 1
ATOM 1411 N N . ALA A 1 180 ? 10.047 13.25 5.754 1 94.5 180 ALA A N 1
ATOM 1412 C CA . ALA A 1 180 ? 11.453 12.867 5.754 1 94.5 180 ALA A CA 1
ATOM 1413 C C . ALA A 1 180 ? 12.227 13.594 4.656 1 94.5 180 ALA A C 1
ATOM 1415 O O . ALA A 1 180 ? 13.328 14.086 4.887 1 94.5 180 ALA A O 1
ATOM 1416 N N . ARG A 1 181 ? 11.617 13.672 3.572 1 92.31 181 ARG A N 1
ATOM 1417 C CA . ARG A 1 181 ? 12.25 14.344 2.439 1 92.31 181 ARG A CA 1
ATOM 1418 C C . ARG A 1 181 ? 12.43 15.828 2.713 1 92.31 181 ARG A C 1
ATOM 1420 O O . ARG A 1 181 ? 13.406 16.438 2.258 1 92.31 181 ARG A O 1
ATOM 1427 N N . ALA A 1 182 ? 11.531 16.375 3.379 1 92.19 182 ALA A N 1
ATOM 1428 C CA . ALA A 1 182 ? 11.555 17.797 3.66 1 92.19 182 ALA A CA 1
ATOM 1429 C C . ALA A 1 182 ? 12.703 18.156 4.605 1 92.19 182 ALA A C 1
ATOM 1431 O O . ALA A 1 182 ? 13.289 19.234 4.508 1 92.19 182 ALA A O 1
ATOM 1432 N N . ILE A 1 183 ? 13.07 17.297 5.41 1 94.44 183 ILE A N 1
ATOM 1433 C CA . ILE A 1 183 ? 14.008 17.688 6.453 1 94.44 183 ILE A CA 1
ATOM 1434 C C . ILE A 1 183 ? 15.383 17.094 6.172 1 94.44 183 ILE A C 1
ATOM 1436 O O . ILE A 1 183 ? 16.375 17.469 6.793 1 94.44 183 ILE A O 1
ATOM 1440 N N . VAL A 1 184 ? 15.477 16.156 5.258 1 93.44 184 VAL A N 1
ATOM 1441 C CA . VAL A 1 184 ? 16.719 15.422 5.008 1 93.44 184 VAL A CA 1
ATOM 1442 C C . VAL A 1 184 ? 17.781 16.375 4.473 1 93.44 184 VAL A C 1
ATOM 1444 O O . VAL A 1 184 ? 18.984 16.141 4.641 1 93.44 184 VAL A O 1
ATOM 1447 N N . GLY A 1 185 ? 17.406 17.453 3.891 1 89.19 185 GLY A N 1
ATOM 1448 C CA . GLY A 1 185 ? 18.328 18.406 3.311 1 89.19 185 GLY A CA 1
ATOM 1449 C C . GLY A 1 185 ? 18.922 19.344 4.336 1 89.19 185 GLY A C 1
ATOM 1450 O O . GLY A 1 185 ? 19.875 20.078 4.035 1 89.19 185 GLY A O 1
ATOM 1451 N N . VAL A 1 186 ? 18.453 19.328 5.523 1 91.25 186 VAL A N 1
ATOM 1452 C CA . VAL A 1 186 ? 18.953 20.203 6.574 1 91.25 186 VAL A CA 1
ATOM 1453 C C . VAL A 1 186 ? 20.312 19.703 7.074 1 91.25 186 VAL A C 1
ATOM 1455 O O . VAL A 1 186 ? 20.453 18.516 7.402 1 91.25 186 VAL A O 1
ATOM 1458 N N . LYS A 1 187 ? 21.297 20.469 7.109 1 86.56 187 LYS A N 1
ATOM 1459 C CA . LYS A 1 187 ? 22.672 20.078 7.387 1 86.56 187 LYS A CA 1
ATOM 1460 C C . LYS A 1 187 ? 22.875 19.781 8.867 1 86.56 187 LYS A C 1
ATOM 1462 O O . LYS A 1 187 ? 23.609 18.844 9.227 1 86.56 187 LYS A O 1
ATOM 1467 N N . ASP A 1 188 ? 22.203 20.547 9.711 1 90 188 ASP A N 1
ATOM 1468 C CA . ASP A 1 188 ? 22.375 20.391 11.156 1 90 188 ASP A CA 1
ATOM 1469 C C . ASP A 1 188 ? 21.531 19.234 11.688 1 90 188 ASP A C 1
ATOM 1471 O O . ASP A 1 188 ? 20.312 19.312 11.711 1 90 188 ASP A O 1
ATOM 1475 N N . GLU A 1 189 ? 22.219 18.266 12.227 1 92.12 189 GLU A N 1
ATOM 1476 C CA . GLU A 1 189 ? 21.547 17.062 12.703 1 92.12 189 GLU A CA 1
ATOM 1477 C C . GLU A 1 189 ? 20.609 17.375 13.859 1 92.12 189 GLU A C 1
ATOM 1479 O O . GLU A 1 189 ? 19.531 16.797 13.969 1 92.12 189 GLU A O 1
ATOM 1484 N N . ASP A 1 190 ? 21.078 18.219 14.664 1 93.06 190 ASP A N 1
ATOM 1485 C CA . ASP A 1 190 ? 20.25 18.578 15.812 1 93.06 190 ASP A CA 1
ATOM 1486 C C . ASP A 1 190 ? 18.969 19.281 15.383 1 93.06 190 ASP A C 1
ATOM 1488 O O . ASP A 1 190 ? 17.906 19.062 15.977 1 93.06 190 ASP A O 1
ATOM 1492 N N . MET A 1 191 ? 19.156 20.078 14.43 1 92.88 191 MET A N 1
ATOM 1493 C CA . MET A 1 191 ? 18 20.766 13.891 1 92.88 191 MET A CA 1
ATOM 1494 C C . MET A 1 191 ? 17.016 19.781 13.258 1 92.88 191 MET A C 1
ATOM 1496 O O . MET A 1 191 ? 15.805 19.938 13.391 1 92.88 191 MET A O 1
ATOM 1500 N N . VAL A 1 192 ? 17.547 18.844 12.633 1 94.94 192 VAL A N 1
ATOM 1501 C CA . VAL A 1 192 ? 16.734 17.812 12.008 1 94.94 192 VAL A CA 1
ATOM 1502 C C . VAL A 1 192 ? 15.898 17.094 13.078 1 94.94 192 VAL A C 1
ATOM 1504 O O . VAL A 1 192 ? 14.688 16.922 12.914 1 94.94 192 VAL A O 1
ATOM 1507 N N . LYS A 1 193 ? 16.516 16.781 14.133 1 95.62 193 LYS A N 1
ATOM 1508 C CA . LYS A 1 193 ? 15.844 16.078 15.227 1 95.62 193 LYS A CA 1
ATOM 1509 C C . LYS A 1 193 ? 14.758 16.953 15.844 1 95.62 193 LYS A C 1
ATOM 1511 O O . LYS A 1 193 ? 13.672 16.469 16.156 1 95.62 193 LYS A O 1
ATOM 1516 N N . GLN A 1 194 ? 15.102 18.156 15.945 1 93.81 194 GLN A N 1
ATOM 1517 C CA . GLN A 1 194 ? 14.148 19.094 16.547 1 93.81 194 GLN A CA 1
ATOM 1518 C C . GLN A 1 194 ? 12.922 19.266 15.656 1 93.81 194 GLN A C 1
ATOM 1520 O O . GLN A 1 194 ? 11.789 19.25 16.141 1 93.81 194 GLN A O 1
ATOM 1525 N N . LEU A 1 195 ? 13.188 19.453 14.453 1 94.62 195 LEU A N 1
ATOM 1526 C CA . LEU A 1 195 ? 12.094 19.609 13.5 1 94.62 195 LEU A CA 1
ATOM 1527 C C . LEU A 1 195 ? 11.211 18.375 13.461 1 94.62 195 LEU A C 1
ATOM 1529 O O . LEU A 1 195 ? 9.984 18.469 13.398 1 94.62 195 LEU A O 1
ATOM 1533 N N . ALA A 1 196 ? 11.82 17.25 13.5 1 95.62 196 ALA A N 1
ATOM 1534 C CA . ALA A 1 196 ? 11.086 15.984 13.5 1 95.62 196 ALA A CA 1
ATOM 1535 C C . ALA A 1 196 ? 10.188 15.875 14.734 1 95.62 196 ALA A C 1
ATOM 1537 O O . ALA A 1 196 ? 9.016 15.516 14.625 1 95.62 196 ALA A O 1
ATOM 1538 N N . LYS A 1 197 ? 10.75 16.172 15.797 1 94.44 197 LYS A N 1
ATOM 1539 C CA . LYS A 1 197 ? 10 16.109 17.047 1 94.44 197 LYS A CA 1
ATOM 1540 C C . LYS A 1 197 ? 8.812 17.078 17.016 1 94.44 197 LYS A C 1
ATOM 1542 O O . LYS A 1 197 ? 7.711 16.719 17.438 1 94.44 197 LYS A O 1
ATOM 1547 N N . GLN A 1 198 ? 9.039 18.234 16.578 1 92.69 198 GLN A N 1
ATOM 1548 C CA . GLN A 1 198 ? 7.98 19.234 16.484 1 92.69 198 GLN A CA 1
ATOM 1549 C C . GLN A 1 198 ? 6.871 18.766 15.539 1 92.69 198 GLN A C 1
ATOM 1551 O O . GLN A 1 198 ? 5.688 18.969 15.828 1 92.69 198 GLN A O 1
ATOM 1556 N N . THR A 1 199 ? 7.301 18.25 14.445 1 93.12 199 THR A N 1
ATOM 1557 C CA . THR A 1 199 ? 6.336 17.766 13.461 1 93.12 199 THR A CA 1
ATOM 1558 C C . THR A 1 199 ? 5.422 16.719 14.078 1 93.12 199 THR A C 1
ATOM 1560 O O . THR A 1 199 ? 4.207 16.734 13.859 1 93.12 199 THR A O 1
ATOM 1563 N N . ILE A 1 200 ? 5.965 15.844 14.844 1 91.62 200 ILE A N 1
ATOM 1564 C CA . ILE A 1 200 ? 5.215 14.758 15.461 1 91.62 200 ILE A CA 1
ATOM 1565 C C . ILE A 1 200 ? 4.32 15.312 16.562 1 91.62 200 ILE A C 1
ATOM 1567 O O . ILE A 1 200 ? 3.135 14.977 16.641 1 91.62 200 ILE A O 1
ATOM 1571 N N . ASP A 1 201 ? 4.883 16.125 17.391 1 89.38 201 ASP A N 1
ATOM 1572 C CA . ASP A 1 201 ? 4.168 16.656 18.531 1 89.38 201 ASP A CA 1
ATOM 1573 C C . ASP A 1 201 ? 2.996 17.531 18.094 1 89.38 201 ASP A C 1
ATOM 1575 O O . ASP A 1 201 ? 1.908 17.453 18.672 1 89.38 201 ASP A O 1
ATOM 1579 N N . GLN A 1 202 ? 3.291 18.281 17.094 1 87.25 202 GLN A N 1
ATOM 1580 C CA . GLN A 1 202 ? 2.285 19.25 16.656 1 87.25 202 GLN A CA 1
ATOM 1581 C C . GLN A 1 202 ? 1.499 18.719 15.461 1 87.25 202 GLN A C 1
ATOM 1583 O O . GLN A 1 202 ? 0.615 19.406 14.945 1 87.25 202 GLN A O 1
ATOM 1588 N N . GLN A 1 203 ? 1.977 17.594 14.938 1 85.31 203 GLN A N 1
ATOM 1589 C CA . GLN A 1 203 ? 1.302 16.938 13.82 1 85.31 203 GLN A CA 1
ATOM 1590 C C . GLN A 1 203 ? 1.291 17.844 12.586 1 85.31 203 GLN A C 1
ATOM 1592 O O . GLN A 1 203 ? 0.238 18.078 11.992 1 85.31 203 GLN A O 1
ATOM 1597 N N . TRP A 1 204 ? 2.43 18.359 12.266 1 85.38 204 TRP A N 1
ATOM 1598 C CA . TRP A 1 204 ? 2.584 19.234 11.102 1 85.38 204 TRP A CA 1
ATOM 1599 C C . TRP A 1 204 ? 2.334 18.453 9.812 1 85.38 204 TRP A C 1
ATOM 1601 O O . TRP A 1 204 ? 2.672 17.266 9.719 1 85.38 204 TRP A O 1
ATOM 1611 N N . SER A 1 205 ? 1.731 19.172 8.844 1 83.31 205 SER A N 1
ATOM 1612 C CA . SER A 1 205 ? 1.711 18.641 7.48 1 83.31 205 SER A CA 1
ATOM 1613 C C . SER A 1 205 ? 3.084 18.75 6.828 1 83.31 205 SER A C 1
ATOM 1615 O O . SER A 1 205 ? 3.982 19.406 7.359 1 83.31 205 SER A O 1
ATOM 1617 N N . VAL A 1 206 ? 3.221 18.062 5.695 1 86.94 206 VAL A N 1
ATOM 1618 C CA . VAL A 1 206 ? 4.473 18.141 4.949 1 86.94 206 VAL A CA 1
ATOM 1619 C C . VAL A 1 206 ? 4.746 19.594 4.551 1 86.94 206 VAL A C 1
ATOM 1621 O O . VAL A 1 206 ? 5.879 20.062 4.645 1 86.94 206 VAL A O 1
ATOM 1624 N N . ARG A 1 207 ? 3.73 20.203 4.176 1 84.12 207 ARG A N 1
ATOM 1625 C CA . ARG A 1 207 ? 3.859 21.594 3.748 1 84.12 207 ARG A CA 1
ATOM 1626 C C . ARG A 1 207 ? 4.32 22.484 4.898 1 84.12 207 ARG A C 1
ATOM 1628 O O . ARG A 1 207 ? 5.195 23.328 4.723 1 84.12 207 ARG A O 1
ATOM 1635 N N . GLU A 1 208 ? 3.76 22.328 5.992 1 84.81 208 GLU A N 1
ATOM 1636 C CA . GLU A 1 208 ? 4.145 23.094 7.168 1 84.81 208 GLU A CA 1
ATOM 1637 C C . GLU A 1 208 ? 5.609 22.875 7.523 1 84.81 208 GLU A C 1
ATOM 1639 O O . GLU A 1 208 ? 6.324 23.812 7.871 1 84.81 208 GLU A O 1
ATOM 1644 N N . LEU A 1 209 ? 5.984 21.688 7.469 1 91.69 209 LEU A N 1
ATOM 1645 C CA . LEU A 1 209 ? 7.379 21.359 7.75 1 91.69 209 LEU A CA 1
ATOM 1646 C C . LEU A 1 209 ? 8.305 21.984 6.719 1 91.69 209 LEU A C 1
ATOM 1648 O O . LEU A 1 209 ? 9.359 22.516 7.066 1 91.69 209 LEU A O 1
ATOM 1652 N N . GLU A 1 210 ? 7.902 21.859 5.477 1 91.75 210 GLU A N 1
ATOM 1653 C CA . GLU A 1 210 ? 8.695 22.484 4.418 1 91.75 210 GLU A CA 1
ATOM 1654 C C . GLU A 1 210 ? 8.859 23.984 4.648 1 91.75 210 GLU A C 1
ATOM 1656 O O . GLU A 1 210 ? 9.938 24.531 4.426 1 91.75 210 GLU A O 1
ATOM 1661 N N . GLU A 1 211 ? 7.84 24.562 5.062 1 88.12 211 GLU A N 1
ATOM 1662 C CA . GLU A 1 211 ? 7.887 26 5.359 1 88.12 211 GLU A CA 1
ATOM 1663 C C . GLU A 1 211 ? 8.844 26.281 6.516 1 88.12 211 GLU A C 1
ATOM 1665 O O . GLU A 1 211 ? 9.594 27.266 6.469 1 88.12 211 GLU A O 1
ATOM 1670 N N . ALA A 1 212 ? 8.773 25.484 7.441 1 90 212 ALA A N 1
ATOM 1671 C CA . ALA A 1 212 ? 9.664 25.656 8.586 1 90 212 ALA A CA 1
ATOM 1672 C C . ALA A 1 212 ? 11.125 25.5 8.172 1 90 212 ALA A C 1
ATOM 1674 O O . ALA A 1 212 ? 11.992 26.234 8.633 1 90 212 ALA A O 1
ATOM 1675 N N . VAL A 1 213 ? 11.406 24.578 7.336 1 92.12 213 VAL A N 1
ATOM 1676 C CA . VAL A 1 213 ? 12.766 24.312 6.855 1 92.12 213 VAL A CA 1
ATOM 1677 C C . VAL A 1 213 ? 13.242 25.5 6.012 1 92.12 213 VAL A C 1
ATOM 1679 O O . VAL A 1 213 ? 14.406 25.906 6.102 1 92.12 213 VAL A O 1
ATOM 1682 N N . GLN A 1 214 ? 12.359 25.969 5.191 1 88.38 214 GLN A N 1
ATOM 1683 C CA . GLN A 1 214 ? 12.695 27.109 4.352 1 88.38 214 GLN A CA 1
ATOM 1684 C C . GLN A 1 214 ? 13.031 28.328 5.203 1 88.38 214 GLN A C 1
ATOM 1686 O O . GLN A 1 214 ? 13.922 29.109 4.855 1 88.38 214 GLN A O 1
ATOM 1691 N N . GLN A 1 215 ? 12.328 28.5 6.215 1 83.62 215 GLN A N 1
ATOM 1692 C CA . GLN A 1 215 ? 12.562 29.625 7.117 1 83.62 215 GLN A CA 1
ATOM 1693 C C . GLN A 1 215 ? 13.922 29.5 7.801 1 83.62 215 GLN A C 1
ATOM 1695 O O . GLN A 1 215 ? 14.594 30.516 8.031 1 83.62 215 GLN A O 1
ATOM 1700 N N . LEU A 1 216 ? 14.312 28.328 8.062 1 79.69 216 LEU A N 1
ATOM 1701 C CA . LEU A 1 216 ? 15.602 28.078 8.688 1 79.69 216 LEU A CA 1
ATOM 1702 C C . LEU A 1 216 ? 16.75 28.375 7.719 1 79.69 216 LEU A C 1
ATOM 1704 O O . LEU A 1 216 ? 17.781 28.922 8.117 1 79.69 216 LEU A O 1
ATOM 1708 N N . ASP A 1 217 ? 16.719 27.844 6.492 1 72.12 217 ASP A N 1
ATOM 1709 C CA . ASP A 1 217 ? 17.75 28.078 5.48 1 72.12 217 ASP A CA 1
ATOM 1710 C C . ASP A 1 217 ? 17.906 29.578 5.207 1 72.12 217 ASP A C 1
ATOM 1712 O O . ASP A 1 217 ? 19.016 30.047 4.949 1 72.12 217 ASP A O 1
ATOM 1716 N N . ARG A 1 218 ? 16.875 30.234 5.199 1 64.44 218 ARG A N 1
ATOM 1717 C CA . ARG A 1 218 ? 16.938 31.688 5.008 1 64.44 218 ARG A CA 1
ATOM 1718 C C . ARG A 1 218 ? 17.656 32.375 6.172 1 64.44 218 ARG A C 1
ATOM 1720 O O . ARG A 1 218 ? 18.391 33.344 5.977 1 64.44 218 ARG A O 1
ATOM 1727 N N . SER A 1 219 ? 17.578 31.734 7.289 1 58.44 219 SER A N 1
ATOM 1728 C CA . SER A 1 219 ? 18.219 32.344 8.453 1 58.44 219 SER A CA 1
ATOM 1729 C C . SER A 1 219 ? 19.719 32.062 8.469 1 58.44 219 SER A C 1
ATOM 1731 O O . SER A 1 219 ? 20.5 32.875 8.977 1 58.44 219 SER A O 1
ATOM 1733 N N . LYS A 1 220 ? 20.312 30.875 8.008 1 54.53 220 LYS A N 1
ATOM 1734 C CA . LYS A 1 220 ? 21.75 30.578 8.008 1 54.53 220 LYS A CA 1
ATOM 1735 C C . LYS A 1 220 ? 22.453 31.266 6.852 1 54.53 220 LYS A C 1
ATOM 1737 O O . LYS A 1 220 ? 23.672 31.5 6.902 1 54.53 220 LYS A O 1
ATOM 1742 N N . SER A 1 221 ? 22.047 30.969 5.531 1 48.47 221 SER A N 1
ATOM 1743 C CA . SER A 1 221 ? 22.734 31.75 4.504 1 48.47 221 SER A CA 1
ATOM 1744 C C . SER A 1 221 ? 22.75 33.219 4.855 1 48.47 221 SER A C 1
ATOM 1746 O O . SER A 1 221 ? 21.781 33.781 5.383 1 48.47 221 SER A O 1
ATOM 1748 N N . GLY A 1 222 ? 23.828 33.75 5.316 1 39.34 222 GLY A N 1
ATOM 1749 C CA . GLY A 1 222 ? 24.156 35.156 5.469 1 39.34 222 GLY A CA 1
ATOM 1750 C C . GLY A 1 222 ? 23.406 36.062 4.508 1 39.34 222 GLY A C 1
ATOM 1751 O O . GLY A 1 222 ? 23.719 37.25 4.387 1 39.34 222 GLY A O 1
ATOM 1752 N N . GLU A 1 223 ? 23.219 35.438 3.297 1 36.69 223 GLU A N 1
ATOM 1753 C CA . GLU A 1 223 ? 22.594 36.344 2.316 1 36.69 223 GLU A CA 1
ATOM 1754 C C . GLU A 1 223 ? 21.266 36.875 2.826 1 36.69 223 GLU A C 1
ATOM 1756 O O . GLU A 1 223 ? 20.219 36.25 2.676 1 36.69 223 GLU A O 1
ATOM 1761 N N . ALA A 1 224 ? 21.172 37.125 3.912 1 36.06 224 ALA A N 1
ATOM 1762 C CA . ALA A 1 224 ? 20.234 38.031 4.578 1 36.06 224 ALA A CA 1
ATOM 1763 C C . ALA A 1 224 ? 19.906 39.219 3.689 1 36.06 224 ALA A C 1
ATOM 1765 O O . ALA A 1 224 ? 19.031 40.031 4.02 1 36.06 224 ALA A O 1
ATOM 1766 N N . LYS A 1 225 ? 20.906 39.562 2.875 1 33.81 225 LYS A N 1
ATOM 1767 C CA . LYS A 1 225 ? 20.719 40.906 2.273 1 33.81 225 LYS A CA 1
ATOM 1768 C C . LYS A 1 225 ? 19.625 40.875 1.21 1 33.81 225 LYS A C 1
ATOM 1770 O O . LYS A 1 225 ? 18.797 41.781 1.146 1 33.81 225 LYS A O 1
ATOM 1775 N N . THR A 1 226 ? 20.016 40.219 -0.109 1 29.81 226 THR A N 1
ATOM 1776 C CA . THR A 1 226 ? 19.266 40.875 -1.194 1 29.81 226 THR A CA 1
ATOM 1777 C C . THR A 1 226 ? 17.828 40.375 -1.225 1 29.81 226 THR A C 1
ATOM 1779 O O . THR A 1 226 ? 16.891 41.156 -1.306 1 29.81 226 THR A O 1
ATOM 1782 N N . ARG A 1 227 ? 17.531 39.094 -2.043 1 31.47 227 ARG A N 1
ATOM 1783 C CA . ARG A 1 227 ? 16.172 39 -2.539 1 31.47 227 ARG A CA 1
ATOM 1784 C C . ARG A 1 227 ? 15.25 38.375 -1.492 1 31.47 227 ARG A C 1
ATOM 1786 O O . ARG A 1 227 ? 14.219 37.781 -1.831 1 31.47 227 ARG A O 1
ATOM 1793 N N . SER A 1 228 ? 15.688 37.625 -0.566 1 30.86 228 SER A N 1
ATOM 1794 C CA . SER A 1 228 ? 14.57 37.375 0.341 1 30.86 228 SER A CA 1
ATOM 1795 C C . SER A 1 228 ? 13.656 38.562 0.439 1 30.86 228 SER A C 1
ATOM 1797 O O . SER A 1 228 ? 14.023 39.594 1.03 1 30.86 228 SER A O 1
ATOM 1799 N N . LYS A 1 229 ? 13.281 38.875 -0.626 1 30.19 229 LYS A N 1
ATOM 1800 C CA . LYS A 1 229 ? 12.094 39.719 -0.678 1 30.19 229 LYS A 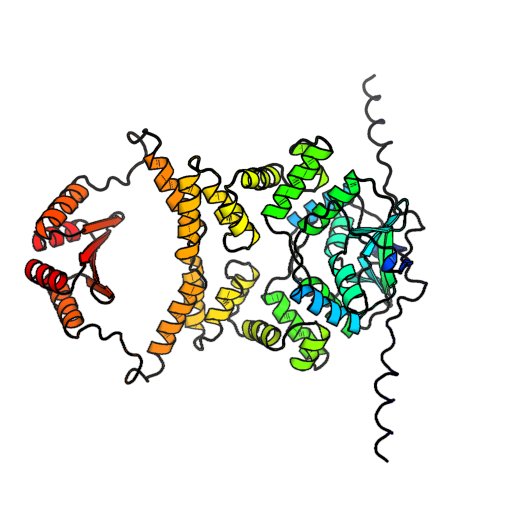CA 1
ATOM 1801 C C . LYS A 1 229 ? 11.156 39.438 0.493 1 30.19 229 LYS A C 1
ATOM 1803 O O . LYS A 1 229 ? 10.539 38.375 0.547 1 30.19 229 LYS A O 1
ATOM 1808 N N . LEU A 1 230 ? 11.531 39.375 1.658 1 31.8 230 LEU A N 1
ATOM 1809 C CA . LEU A 1 230 ? 10.812 39.969 2.783 1 31.8 230 LEU A CA 1
ATOM 1810 C C . LEU A 1 230 ? 9.578 40.719 2.307 1 31.8 230 LEU A C 1
ATOM 1812 O O . LEU A 1 230 ? 9.68 41.688 1.525 1 31.8 230 LEU A O 1
ATOM 1816 N N . LYS A 1 231 ? 8.719 40.031 1.866 1 35.41 231 LYS A N 1
ATOM 1817 C CA . LYS A 1 231 ? 7.566 40.906 1.871 1 35.41 231 LYS A CA 1
ATOM 1818 C C . LYS A 1 231 ? 7.762 42.062 2.854 1 35.41 231 LYS A C 1
ATOM 1820 O O . LYS A 1 231 ? 8.016 41.844 4.039 1 35.41 231 LYS A O 1
ATOM 1825 N N . LYS A 1 232 ? 8.641 42.969 2.562 1 36.5 232 LYS A N 1
ATOM 1826 C CA . LYS A 1 232 ? 8.93 44.25 3.16 1 36.5 232 LYS A CA 1
ATOM 1827 C C . LYS A 1 232 ? 7.914 44.594 4.246 1 36.5 232 LYS A C 1
ATOM 1829 O O . LYS A 1 232 ? 6.758 44.906 3.951 1 36.5 232 LYS A O 1
ATOM 1834 N N . LYS A 1 233 ? 7.902 43.75 5.211 1 44.16 233 LYS A N 1
ATOM 1835 C CA . LYS A 1 233 ? 7.184 44.406 6.312 1 44.16 233 LYS A CA 1
ATOM 1836 C C . LYS A 1 233 ? 7.477 45.906 6.375 1 44.16 233 LYS A C 1
ATOM 1838 O O . LYS A 1 233 ? 8.625 46.312 6.203 1 44.16 233 LYS A O 1
ATOM 1843 N N . ASP A 1 234 ? 6.684 46.688 5.891 1 52.47 234 ASP A N 1
ATOM 1844 C CA . ASP A 1 234 ? 6.82 48.125 5.957 1 52.47 234 ASP A CA 1
ATOM 1845 C C . ASP A 1 234 ? 7.656 48.562 7.164 1 52.47 234 ASP A C 1
ATOM 1847 O O . ASP A 1 234 ? 7.414 48.094 8.281 1 52.47 234 ASP A O 1
ATOM 1851 N N . PRO A 1 235 ? 9 48.844 7.039 1 59.81 235 PRO A N 1
ATOM 1852 C CA . PRO A 1 235 ? 9.75 49.375 8.18 1 59.81 235 PRO A CA 1
ATOM 1853 C C . PRO A 1 235 ? 8.844 50 9.234 1 59.81 235 PRO A C 1
ATOM 1855 O O . PRO A 1 235 ? 9.164 49.969 10.43 1 59.81 235 PRO A O 1
ATOM 1858 N N . PHE A 1 236 ? 7.824 50.406 8.797 1 69.75 236 PHE A N 1
ATOM 1859 C CA . PHE A 1 236 ? 6.84 51 9.68 1 69.75 236 PHE A CA 1
ATOM 1860 C C . PHE A 1 236 ? 6.246 49.969 10.633 1 69.75 236 PHE A C 1
ATOM 1862 O O . PHE A 1 236 ? 6.102 50.25 11.828 1 69.75 236 PHE A O 1
ATOM 1869 N N . ILE A 1 237 ? 6.203 48.656 10.164 1 75.44 237 ILE A N 1
ATOM 1870 C CA . ILE A 1 237 ? 5.531 47.656 10.961 1 75.44 237 ILE A CA 1
ATOM 1871 C C . ILE A 1 237 ? 6.48 47.156 12.047 1 75.44 237 ILE A C 1
ATOM 1873 O O . ILE A 1 237 ? 6.062 46.906 13.188 1 75.44 237 ILE A O 1
ATOM 1877 N N . ASP A 1 238 ? 7.59 46.969 11.781 1 78 238 ASP A N 1
ATOM 1878 C CA . ASP A 1 238 ? 8.578 46.531 12.766 1 78 238 ASP A CA 1
ATOM 1879 C C . ASP A 1 238 ? 8.742 47.562 13.875 1 78 238 ASP A C 1
ATOM 1881 O O . ASP A 1 238 ? 8.844 47.219 15.055 1 78 238 ASP A O 1
ATOM 1885 N N . THR A 1 239 ? 8.867 48.812 13.453 1 78.12 239 THR A N 1
ATOM 1886 C CA . THR A 1 239 ? 8.969 49.875 14.422 1 78.12 239 THR A CA 1
ATOM 1887 C C . THR A 1 239 ? 7.738 49.938 15.312 1 78.12 239 THR A C 1
ATOM 1889 O O . THR A 1 239 ? 7.848 50.156 16.516 1 78.12 239 THR A O 1
ATOM 1892 N N . VAL A 1 240 ? 6.648 49.594 14.742 1 79.31 240 VAL A N 1
ATOM 1893 C CA . VAL A 1 240 ? 5.383 49.625 15.469 1 79.31 240 VAL A CA 1
ATOM 1894 C C . VAL A 1 240 ? 5.316 48.438 16.438 1 79.31 240 VAL A C 1
ATOM 1896 O O . VAL A 1 240 ? 4.902 48.594 17.578 1 79.31 240 VAL A O 1
ATOM 1899 N N . GLU A 1 241 ? 5.773 47.344 15.984 1 83.69 241 GLU A N 1
ATOM 1900 C CA . GLU A 1 241 ? 5.785 46.156 16.812 1 83.69 241 GLU A CA 1
ATOM 1901 C C . GLU A 1 241 ? 6.672 46.344 18.047 1 83.69 241 GLU A C 1
ATOM 1903 O O . GLU A 1 241 ? 6.293 45.969 19.156 1 83.69 241 GLU A O 1
ATOM 1908 N N . GLU A 1 242 ? 7.801 46.875 17.828 1 81.44 242 GLU A N 1
ATOM 1909 C CA . GLU A 1 242 ? 8.719 47.156 18.922 1 81.44 242 GLU A CA 1
ATOM 1910 C C . GLU A 1 242 ? 8.133 48.156 19.891 1 81.44 242 GLU A C 1
ATOM 1912 O O . GLU A 1 242 ? 8.25 48.031 21.109 1 81.44 242 GLU A O 1
ATOM 1917 N N . SER A 1 243 ? 7.488 49.219 19.391 1 81.75 243 SER A N 1
ATOM 1918 C CA . SER A 1 243 ? 6.855 50.25 20.203 1 81.75 243 SER A CA 1
ATOM 1919 C C . SER A 1 243 ? 5.734 49.656 21.062 1 81.75 243 SER A C 1
ATOM 1921 O O . SER A 1 243 ? 5.602 49.969 22.234 1 81.75 243 SER A O 1
ATOM 1923 N N . LEU A 1 244 ? 5.07 48.719 20.469 1 84.5 244 LEU A N 1
ATOM 1924 C CA . LEU A 1 244 ? 3.953 48.094 21.172 1 84.5 244 LEU A CA 1
ATOM 1925 C C . LEU A 1 244 ? 4.457 47.094 22.234 1 84.5 244 LEU A C 1
ATOM 1927 O O . LEU A 1 244 ? 3.871 47 23.312 1 84.5 244 LEU A O 1
ATOM 1931 N N . ARG A 1 245 ? 5.492 46.469 21.906 1 84.25 245 ARG A N 1
ATOM 1932 C CA . ARG A 1 245 ? 6.113 45.594 22.875 1 84.25 245 ARG A CA 1
ATOM 1933 C C . ARG A 1 245 ? 6.57 46.344 24.109 1 84.25 245 ARG A C 1
ATOM 1935 O O . ARG A 1 245 ? 6.398 45.875 25.234 1 84.25 245 ARG A O 1
ATOM 1942 N N . GLU A 1 246 ? 7.121 47.438 23.828 1 81.75 246 GLU A N 1
ATOM 1943 C CA . GLU A 1 246 ? 7.602 48.281 24.922 1 81.75 246 GLU A CA 1
ATOM 1944 C C . GLU A 1 246 ? 6.441 48.844 25.734 1 81.75 246 GLU A C 1
ATOM 1946 O O . GLU A 1 246 ? 6.508 48.938 26.969 1 81.75 246 GLU A O 1
ATOM 1951 N N . ARG A 1 247 ? 5.355 49.156 25.125 1 82.88 247 ARG A N 1
ATOM 1952 C CA . ARG A 1 247 ? 4.207 49.75 25.781 1 82.88 247 ARG A CA 1
ATOM 1953 C C . ARG A 1 247 ? 3.438 48.75 26.609 1 82.88 247 ARG A C 1
ATOM 1955 O O . ARG A 1 247 ? 3.066 49.031 27.75 1 82.88 247 ARG A O 1
ATOM 1962 N N . PHE A 1 248 ? 3.289 47.562 26.062 1 85.12 248 PHE A N 1
ATOM 1963 C CA . PHE A 1 248 ? 2.432 46.562 26.703 1 85.12 248 PHE A CA 1
ATOM 1964 C C . PHE A 1 248 ? 3.26 45.594 27.531 1 85.12 248 PHE A C 1
ATOM 1966 O O . PHE A 1 248 ? 2.711 44.812 28.312 1 85.12 248 PHE A O 1
ATOM 1973 N N . LYS A 1 249 ? 4.613 45.656 27.344 1 83.25 249 LYS A N 1
ATOM 1974 C CA . LYS A 1 249 ? 5.559 44.812 28.078 1 83.25 249 LYS A CA 1
ATOM 1975 C C . LYS A 1 249 ? 5.219 43.344 27.938 1 83.25 249 LYS A C 1
ATOM 1977 O O . LYS A 1 249 ? 5.211 42.594 28.906 1 83.25 249 LYS A O 1
ATOM 1982 N N . THR A 1 250 ? 4.789 43.031 26.781 1 84 250 THR A N 1
ATOM 1983 C CA . THR A 1 250 ? 4.492 41.656 26.438 1 84 250 THR A CA 1
ATOM 1984 C C . THR A 1 250 ? 4.891 41.344 25 1 84 250 THR A C 1
ATOM 1986 O O . THR A 1 250 ? 5.312 42.219 24.266 1 84 250 THR A O 1
ATOM 1989 N N . THR A 1 251 ? 4.832 40.125 24.672 1 83.94 251 THR A N 1
ATOM 1990 C CA . THR A 1 251 ? 5.141 39.719 23.297 1 83.94 251 THR A CA 1
ATOM 1991 C C . THR A 1 251 ? 4.035 40.156 22.344 1 83.94 251 THR A C 1
ATOM 1993 O O . THR A 1 251 ? 2.861 39.844 22.562 1 83.94 251 THR A O 1
ATOM 1996 N N . VAL A 1 252 ? 4.371 41 21.359 1 87.19 252 VAL A N 1
ATOM 1997 C CA . VAL A 1 252 ? 3.449 41.438 20.312 1 87.19 252 VAL A CA 1
ATOM 1998 C C . VAL A 1 252 ? 3.945 40.969 18.953 1 87.19 252 VAL A C 1
ATOM 2000 O O . VAL A 1 252 ? 5.129 41.094 18.625 1 87.19 252 VAL A O 1
ATOM 2003 N N . LYS A 1 253 ? 3.051 40.375 18.234 1 86.06 253 LYS A N 1
ATOM 2004 C CA . LYS A 1 253 ? 3.361 39.938 16.891 1 86.06 253 LYS A CA 1
ATOM 2005 C C . LYS A 1 253 ? 2.354 40.469 15.883 1 86.06 253 LYS A C 1
ATOM 2007 O O . LYS A 1 253 ? 1.143 40.375 16.094 1 86.06 253 LYS A O 1
ATOM 2012 N N . ILE A 1 254 ? 2.871 41.156 14.859 1 85.06 254 ILE A N 1
ATOM 2013 C CA . ILE A 1 254 ? 2 41.656 13.797 1 85.06 254 ILE A CA 1
ATOM 2014 C C . ILE A 1 254 ? 2.182 40.781 12.547 1 85.06 254 ILE A C 1
ATOM 2016 O O . ILE A 1 254 ? 3.285 40.719 12 1 85.06 254 ILE A O 1
ATOM 2020 N N . LYS A 1 255 ? 1.243 40.156 12.219 1 82.5 255 LYS A N 1
ATOM 2021 C CA . LYS A 1 255 ? 1.22 39.375 10.984 1 82.5 255 LYS A CA 1
ATOM 2022 C C . LYS A 1 255 ? 0.571 40.188 9.852 1 82.5 255 LYS A C 1
ATOM 2024 O O . LYS A 1 255 ? -0.653 40.312 9.805 1 82.5 255 LYS A O 1
ATOM 2029 N N . HIS A 1 256 ? 1.379 40.781 9.023 1 79.06 256 HIS A N 1
ATOM 2030 C CA . HIS A 1 256 ? 0.921 41.625 7.934 1 79.06 256 HIS A CA 1
ATOM 2031 C C . HIS A 1 256 ? 0.883 40.844 6.613 1 79.06 256 HIS A C 1
ATOM 2033 O O . HIS A 1 256 ? 1.853 40.188 6.25 1 79.06 256 HIS A O 1
ATOM 2039 N N . ASN A 1 257 ? -0.226 40.844 6.078 1 75.56 257 ASN A N 1
ATOM 2040 C CA . ASN A 1 257 ? -0.413 40.25 4.766 1 75.56 257 ASN A CA 1
ATOM 2041 C C . ASN A 1 257 ? -0.972 41.25 3.758 1 75.56 257 ASN A C 1
ATOM 2043 O O . ASN A 1 257 ? -2.184 41.438 3.693 1 75.56 257 ASN A O 1
ATOM 2047 N N . LYS A 1 258 ? -0.159 41.812 2.957 1 75.81 258 LYS A N 1
ATOM 2048 C CA . LYS A 1 258 ? -0.507 42.812 1.959 1 75.81 258 LYS A CA 1
ATOM 2049 C C . LYS A 1 258 ? -1.19 44.031 2.605 1 75.81 258 LYS A C 1
ATOM 2051 O O . LYS A 1 258 ? -0.533 44.844 3.236 1 75.81 258 LYS A O 1
ATOM 2056 N N . ASP A 1 259 ? -2.582 44.125 2.543 1 74.25 259 ASP A N 1
ATOM 2057 C CA . ASP A 1 259 ? -3.299 45.281 3.08 1 74.25 259 ASP A CA 1
ATOM 2058 C C . ASP A 1 259 ? -4.09 44.875 4.328 1 74.25 259 ASP A C 1
ATOM 2060 O O . ASP A 1 259 ? -4.762 45.75 4.926 1 74.25 259 ASP A O 1
ATOM 2064 N N . LYS A 1 260 ? -3.938 43.625 4.66 1 79.31 260 LYS A N 1
ATOM 2065 C CA . LYS A 1 260 ? -4.633 43.156 5.855 1 79.31 260 LYS A CA 1
ATOM 2066 C C . LYS A 1 260 ? -3.697 42.375 6.766 1 79.31 260 LYS A C 1
ATOM 2068 O O . LYS A 1 260 ? -2.58 42.031 6.367 1 79.31 260 LYS A O 1
ATOM 2073 N N . GLY A 1 261 ? -4.066 42.281 8.047 1 83.94 261 GLY A N 1
ATOM 2074 C CA . GLY A 1 261 ? -3.229 41.531 8.977 1 83.94 261 GLY A CA 1
ATOM 2075 C C . GLY A 1 261 ? -3.84 41.406 10.359 1 83.94 261 GLY A C 1
ATOM 2076 O O . GLY A 1 261 ? -5.02 41.719 10.547 1 83.94 261 GLY A O 1
ATOM 2077 N N . LYS A 1 262 ? -3.08 40.844 11.273 1 88.31 262 LYS A N 1
ATOM 2078 C CA . LYS A 1 262 ? -3.535 40.688 12.648 1 88.31 262 LYS A CA 1
ATOM 2079 C C . LYS A 1 262 ? -2.406 41 13.633 1 88.31 262 LYS A C 1
ATOM 2081 O O . LYS A 1 262 ? -1.241 40.688 13.352 1 88.31 262 LYS A O 1
ATOM 2086 N N . ILE A 1 263 ? -2.818 41.656 14.734 1 88.69 263 ILE A N 1
ATOM 2087 C CA . ILE A 1 263 ? -1.917 41.906 15.852 1 88.69 263 ILE A CA 1
ATOM 2088 C C . ILE A 1 263 ? -2.193 40.938 16.984 1 88.69 263 ILE A C 1
ATOM 2090 O O . ILE A 1 263 ? -3.328 40.844 17.453 1 88.69 263 ILE A O 1
ATOM 2094 N N . GLU A 1 264 ? -1.222 40.281 17.328 1 89.31 264 GLU A N 1
ATOM 2095 C CA . GLU A 1 264 ? -1.358 39.312 18.406 1 89.31 264 GLU A CA 1
ATOM 2096 C C . GLU A 1 264 ? -0.612 39.75 19.656 1 89.31 264 GLU A C 1
ATOM 2098 O O . GLU A 1 264 ? 0.593 40 19.609 1 89.31 264 GLU A O 1
ATOM 2103 N N . LEU A 1 265 ? -1.331 39.875 20.812 1 89.19 265 LEU A N 1
ATOM 2104 C CA . LEU A 1 265 ? -0.762 40.188 22.125 1 89.19 265 LEU A CA 1
ATOM 2105 C C . LEU A 1 265 ? -0.83 39 23.062 1 89.19 265 LEU A C 1
ATOM 2107 O O . LEU A 1 265 ? -1.916 38.5 23.344 1 89.19 265 LEU A O 1
ATOM 2111 N N . ASN A 1 266 ? 0.228 38.625 23.469 1 88.25 266 ASN A N 1
ATOM 2112 C CA . ASN A 1 266 ? 0.27 37.469 24.375 1 88.25 266 ASN A CA 1
ATOM 2113 C C . ASN A 1 266 ? 0.24 37.875 25.828 1 88.25 266 ASN A C 1
ATOM 2115 O O . ASN A 1 266 ? 0.762 38.938 26.188 1 88.25 266 ASN A O 1
ATOM 2119 N N . TYR A 1 267 ? -0.506 37.125 26.672 1 86.19 267 TYR A N 1
ATOM 2120 C CA . TYR A 1 267 ? -0.457 37.312 28.125 1 86.19 267 TYR A CA 1
ATOM 2121 C C . TYR A 1 267 ? -0.203 35.969 28.828 1 86.19 267 TYR A C 1
ATOM 2123 O O . TYR A 1 267 ? -0.582 34.906 28.344 1 86.19 267 TYR A O 1
ATOM 2131 N N . TYR A 1 268 ? 0.401 36.094 29.922 1 82.31 268 TYR A N 1
ATOM 2132 C CA . TYR A 1 268 ? 0.921 34.875 30.547 1 82.31 268 TYR A CA 1
ATOM 2133 C C . TYR A 1 268 ? 0.28 34.656 31.922 1 82.31 268 TYR A C 1
ATOM 2135 O O . TYR A 1 268 ? 0.613 33.688 32.625 1 82.31 268 TYR A O 1
ATOM 2143 N N . SER A 1 269 ? -0.518 35.562 32.375 1 81.62 269 SER A N 1
ATOM 2144 C CA . SER A 1 269 ? -1.24 35.406 33.656 1 81.62 269 SER A CA 1
ATOM 2145 C C . SER A 1 269 ? -2.525 36.219 33.656 1 81.62 269 SER A C 1
ATOM 2147 O O . SER A 1 269 ? -2.725 37.094 32.781 1 81.62 269 SER A O 1
ATOM 2149 N N . LYS A 1 270 ? -3.363 35.906 34.594 1 80.12 270 LYS A N 1
ATOM 2150 C CA . LYS A 1 270 ? -4.602 36.656 34.75 1 80.12 270 LYS A CA 1
ATOM 2151 C C . LYS A 1 270 ? -4.312 38.125 35.094 1 80.12 270 LYS A C 1
ATOM 2153 O O . LYS A 1 270 ? -5.023 39 34.625 1 80.12 270 LYS A O 1
ATOM 2158 N N . GLN A 1 271 ? -3.295 38.344 35.844 1 81.31 271 GLN A N 1
ATOM 2159 C CA . GLN A 1 271 ? -2.873 39.688 36.188 1 81.31 271 GLN A CA 1
ATOM 2160 C C . GLN A 1 271 ? -2.373 40.438 34.969 1 81.31 271 GLN A C 1
ATOM 2162 O O . GLN A 1 271 ? -2.664 41.625 34.781 1 81.31 271 GLN A O 1
ATOM 2167 N N . ASP A 1 272 ? -1.745 39.625 34.156 1 81.12 272 ASP A N 1
ATOM 2168 C CA . ASP A 1 272 ? -1.235 40.219 32.938 1 81.12 272 ASP A CA 1
ATOM 2169 C C . ASP A 1 272 ? -2.379 40.594 31.984 1 81.12 272 ASP A C 1
ATOM 2171 O O . ASP A 1 272 ? -2.328 41.656 31.344 1 81.12 272 ASP A O 1
ATOM 2175 N N . LEU A 1 273 ? -3.26 39.812 31.984 1 85.38 273 LEU A N 1
ATOM 2176 C CA . LEU A 1 273 ? -4.438 40.125 31.172 1 85.38 273 LEU A CA 1
ATOM 2177 C C . LEU A 1 273 ? -5.129 41.375 31.656 1 85.38 273 LEU A C 1
ATOM 2179 O O . LEU A 1 273 ? -5.488 42.25 30.844 1 85.38 273 LEU A O 1
ATOM 2183 N N . GLU A 1 274 ? -5.324 41.531 32.938 1 81.56 274 GLU A N 1
ATOM 2184 C CA . GLU A 1 274 ? -5.953 42.719 33.5 1 81.56 274 GLU A CA 1
ATOM 2185 C C . GLU A 1 274 ? -5.145 43.969 33.188 1 81.56 274 GLU A C 1
ATOM 2187 O O . GLU A 1 274 ? -5.707 45 32.844 1 81.56 274 GLU A O 1
ATOM 2192 N N . ARG A 1 275 ? -3.828 43.844 33.281 1 82.06 275 ARG A N 1
ATOM 2193 C CA . ARG A 1 275 ? -2.928 44.969 32.969 1 82.06 275 ARG A CA 1
ATOM 2194 C C . ARG A 1 275 ? -3.053 45.375 31.5 1 82.06 275 ARG A C 1
ATOM 2196 O O . ARG A 1 275 ? -3.154 46.562 31.188 1 82.06 275 ARG A O 1
ATOM 2203 N N . LEU A 1 276 ? -3.117 44.375 30.656 1 82.19 276 LEU A N 1
ATOM 2204 C CA . LEU A 1 276 ? -3.225 44.625 29.219 1 82.19 276 LEU A CA 1
ATOM 2205 C C . LEU A 1 276 ? -4.57 45.25 28.875 1 82.19 276 LEU A C 1
ATOM 2207 O O . LEU A 1 276 ? -4.637 46.156 28.047 1 82.19 276 LEU A O 1
ATOM 2211 N N . LEU A 1 277 ? -5.488 44.812 29.562 1 81.31 277 LEU A N 1
ATOM 2212 C CA . LEU A 1 277 ? -6.828 45.312 29.328 1 81.31 277 LEU A CA 1
ATOM 2213 C C . LEU A 1 277 ? -6.93 46.781 29.766 1 81.31 277 LEU A C 1
ATOM 2215 O O . LEU A 1 277 ? -7.602 47.594 29.109 1 81.31 277 LEU A O 1
ATOM 2219 N N . GLU A 1 278 ? -6.258 47.156 30.828 1 80.12 278 GLU A N 1
ATOM 2220 C CA . GLU A 1 278 ? -6.223 48.531 31.312 1 80.12 278 GLU A CA 1
ATOM 2221 C C . GLU A 1 278 ? -5.512 49.438 30.312 1 80.12 278 GLU A C 1
ATOM 2223 O O . GLU A 1 278 ? -5.922 50.594 30.109 1 80.12 278 GLU A O 1
ATOM 2228 N N . LEU A 1 279 ? -4.551 48.844 29.672 1 78.38 279 LEU A N 1
ATOM 2229 C CA . LEU A 1 279 ? -3.777 49.625 28.719 1 78.38 279 LEU A CA 1
ATOM 2230 C C . LEU A 1 279 ? -4.535 49.781 27.406 1 78.38 279 LEU A C 1
ATOM 2232 O O . LEU A 1 279 ? -4.379 50.781 26.703 1 78.38 279 LEU A O 1
ATOM 2236 N N . LEU A 1 280 ? -5.363 48.781 27.109 1 80.38 280 LEU A N 1
ATOM 2237 C CA . LEU A 1 280 ? -6.078 48.781 25.844 1 80.38 280 LEU A CA 1
ATOM 2238 C C . LEU A 1 280 ? -7.387 49.531 25.953 1 80.38 280 LEU A C 1
ATOM 2240 O O . LEU A 1 280 ? -7.941 49.969 24.938 1 80.38 280 LEU A O 1
ATOM 2244 N N . GLN A 1 281 ? -7.926 49.625 27.078 1 69.5 281 GLN A N 1
ATOM 2245 C CA . GLN A 1 281 ? -9.125 50.438 27.312 1 69.5 281 GLN A CA 1
ATOM 2246 C C . GLN A 1 281 ? -8.797 51.906 27.375 1 69.5 281 GLN A C 1
ATOM 2248 O O . GLN A 1 281 ? -9.57 52.75 26.906 1 69.5 281 GLN A O 1
ATOM 2253 N N . MET B 1 1 ? 29.984 -0.744 -45.219 1 22.91 1 MET B N 1
ATOM 2254 C CA . MET B 1 1 ? 30.719 -1.413 -44.156 1 22.91 1 MET B CA 1
ATOM 2255 C C . MET B 1 1 ? 29.938 -1.397 -42.844 1 22.91 1 MET B C 1
ATOM 2257 O O . MET B 1 1 ? 30.422 -1.857 -41.812 1 22.91 1 MET B O 1
ATOM 2261 N N . SER B 1 2 ? 28.938 -0.414 -42.625 1 23.48 2 SER B N 1
ATOM 2262 C CA . SER B 1 2 ? 28.281 0.105 -41.438 1 23.48 2 SER B CA 1
ATOM 2263 C C . SER B 1 2 ? 27.266 -0.894 -40.875 1 23.48 2 SER B C 1
ATOM 2265 O O . SER B 1 2 ? 26.531 -0.59 -39.938 1 23.48 2 SER B O 1
ATOM 2267 N N . LYS B 1 3 ? 26.938 -2.078 -41.562 1 26.67 3 LYS B N 1
ATOM 2268 C CA . LYS B 1 3 ? 25.891 -3.064 -41.281 1 26.67 3 LYS B CA 1
ATOM 2269 C C . LYS B 1 3 ? 26.234 -3.908 -40.062 1 26.67 3 LYS B C 1
ATOM 2271 O O . LYS B 1 3 ? 25.516 -4.855 -39.75 1 26.67 3 LYS B O 1
ATOM 2276 N N . ARG B 1 4 ? 27.469 -3.93 -39.562 1 27.05 4 ARG B N 1
ATOM 2277 C CA . ARG B 1 4 ? 27.938 -5.031 -38.719 1 27.05 4 ARG B CA 1
ATOM 2278 C C . ARG B 1 4 ? 27.344 -4.945 -37.312 1 27.05 4 ARG B C 1
ATOM 2280 O O . ARG B 1 4 ? 27.469 -5.887 -36.531 1 27.05 4 ARG B O 1
ATOM 2287 N N . LEU B 1 5 ? 27.234 -3.744 -36.75 1 27.39 5 LEU B N 1
ATOM 2288 C CA . LEU B 1 5 ? 27.234 -3.695 -35.281 1 27.39 5 LEU B CA 1
ATOM 2289 C C . LEU B 1 5 ? 25.891 -4.113 -34.719 1 27.39 5 LEU B C 1
ATOM 2291 O O . LEU B 1 5 ? 25.656 -4.035 -33.5 1 27.39 5 LEU B O 1
ATOM 2295 N N . GLY B 1 6 ? 24.797 -4.348 -35.594 1 27.33 6 GLY B N 1
ATOM 2296 C CA . GLY B 1 6 ? 23.422 -4.426 -35.094 1 27.33 6 GLY B CA 1
ATOM 2297 C C . GLY B 1 6 ? 23.141 -5.699 -34.344 1 27.33 6 GLY B C 1
ATOM 2298 O O . GLY B 1 6 ? 22.031 -5.883 -33.812 1 27.33 6 GLY B O 1
ATOM 2299 N N . LYS B 1 7 ? 23.859 -6.879 -34.531 1 31.77 7 LYS B N 1
ATOM 2300 C CA . LYS B 1 7 ? 23.422 -8.227 -34.188 1 31.77 7 LYS B CA 1
ATOM 2301 C C . LYS B 1 7 ? 23.656 -8.531 -32.719 1 31.77 7 LYS B C 1
ATOM 2303 O O . LYS B 1 7 ? 23.297 -9.602 -32.219 1 31.77 7 LYS B O 1
ATOM 2308 N N . GLY B 1 8 ? 24.656 -7.961 -32.031 1 28.75 8 GLY B N 1
ATOM 2309 C CA . GLY B 1 8 ? 25.312 -8.586 -30.891 1 28.75 8 GLY B CA 1
ATOM 2310 C C . GLY B 1 8 ? 24.453 -8.547 -29.625 1 28.75 8 GLY B C 1
ATOM 2311 O O . GLY B 1 8 ? 24.719 -9.273 -28.672 1 28.75 8 GLY B O 1
ATOM 2312 N N . LEU B 1 9 ? 23.797 -7.391 -29.328 1 29.41 9 LEU B N 1
ATOM 2313 C CA . LEU B 1 9 ? 23.297 -7.246 -27.969 1 29.41 9 LEU B CA 1
ATOM 2314 C C . LEU B 1 9 ? 22.094 -8.156 -27.734 1 29.41 9 LEU B C 1
ATOM 2316 O O . LEU B 1 9 ? 21.547 -8.188 -26.625 1 29.41 9 LEU B O 1
ATOM 2320 N N . ASP B 1 10 ? 21.391 -8.758 -28.734 1 31 10 ASP B N 1
ATOM 2321 C CA . ASP B 1 10 ? 20.188 -9.57 -28.688 1 31 10 ASP B CA 1
ATOM 2322 C C . ASP B 1 10 ? 20.453 -10.914 -28.016 1 31 10 ASP B C 1
ATOM 2324 O O . ASP B 1 10 ? 19.516 -11.648 -27.703 1 31 10 ASP B O 1
ATOM 2328 N N . ALA B 1 11 ? 21.562 -11.562 -28.156 1 32.66 11 ALA B N 1
ATOM 2329 C CA . ALA B 1 11 ? 21.875 -12.969 -27.891 1 32.66 11 ALA B CA 1
ATOM 2330 C C . ALA B 1 11 ? 21.781 -13.289 -26.406 1 32.66 11 ALA B C 1
ATOM 2332 O O . ALA B 1 11 ? 21.375 -14.383 -26.016 1 32.66 11 ALA B O 1
ATOM 2333 N N . LEU B 1 12 ? 22.422 -12.5 -25.562 1 28.67 12 LEU B N 1
ATOM 2334 C CA . LEU B 1 12 ? 22.75 -12.984 -24.219 1 28.67 12 LEU B CA 1
ATOM 2335 C C . LEU B 1 12 ? 21.562 -12.828 -23.281 1 28.67 12 LEU B C 1
ATOM 2337 O O . LEU B 1 12 ? 21.703 -12.992 -22.078 1 28.67 12 LEU B O 1
ATOM 2341 N N . ILE B 1 13 ? 20.547 -12.203 -23.719 1 32.06 13 ILE B N 1
ATOM 2342 C CA . ILE B 1 13 ? 19.516 -12.062 -22.688 1 32.06 13 ILE B CA 1
ATOM 2343 C C . ILE B 1 13 ? 18.859 -13.414 -22.438 1 32.06 13 ILE B C 1
ATOM 2345 O O . ILE B 1 13 ? 18.125 -13.922 -23.297 1 32.06 13 ILE B O 1
ATOM 2349 N N . PRO B 1 14 ? 19.484 -14.352 -21.766 1 31.88 14 PRO B N 1
ATOM 2350 C CA . PRO B 1 14 ? 18.703 -15.555 -21.469 1 31.88 14 PRO B CA 1
ATOM 2351 C C . PRO B 1 14 ? 17.234 -15.258 -21.172 1 31.88 14 PRO B C 1
ATOM 2353 O O . PRO B 1 14 ? 16.938 -14.312 -20.438 1 31.88 14 PRO B O 1
ATOM 2356 N N . SER B 1 15 ? 16.375 -15.305 -22.141 1 33.66 15 SER B N 1
ATOM 2357 C CA . SER B 1 15 ? 14.93 -15.328 -21.922 1 33.66 15 SER B CA 1
ATOM 2358 C C . SER B 1 15 ? 14.57 -16.062 -20.641 1 33.66 15 SER B C 1
ATOM 2360 O O . SER B 1 15 ? 14.898 -17.25 -20.484 1 33.66 15 SER B O 1
ATOM 2362 N N . LEU B 1 16 ? 14.719 -15.523 -19.531 1 37.69 16 LEU B N 1
ATOM 2363 C CA . LEU B 1 16 ? 14.078 -16.156 -18.375 1 37.69 16 LEU B CA 1
ATOM 2364 C C . LEU B 1 16 ? 12.805 -16.875 -18.781 1 37.69 16 LEU B C 1
ATOM 2366 O O . LEU B 1 16 ? 11.734 -16.266 -18.875 1 37.69 16 LEU B O 1
ATOM 2370 N N . SER B 1 17 ? 12.875 -17.672 -19.922 1 36.03 17 SER B N 1
ATOM 2371 C CA . SER B 1 17 ? 11.773 -18.531 -20.344 1 36.03 17 SER B CA 1
ATOM 2372 C C . SER B 1 17 ? 11.188 -19.297 -19.172 1 36.03 17 SER B C 1
ATOM 2374 O O . SER B 1 17 ? 11.922 -19.828 -18.344 1 36.03 17 SER B O 1
ATOM 2376 N N . ILE B 1 18 ? 10.164 -18.828 -18.547 1 40.34 18 ILE B N 1
ATOM 2377 C CA . ILE B 1 18 ? 9.375 -19.781 -17.781 1 40.34 18 ILE B CA 1
ATOM 2378 C C . ILE B 1 18 ? 9.367 -21.141 -18.469 1 40.34 18 ILE B C 1
ATOM 2380 O O . ILE B 1 18 ? 8.867 -21.266 -19.594 1 40.34 18 ILE B O 1
ATOM 2384 N N . ASN B 1 19 ? 10.414 -21.875 -18.438 1 39.56 19 ASN B N 1
ATOM 2385 C CA . ASN B 1 19 ? 10.406 -23.234 -19 1 39.56 19 ASN B CA 1
ATOM 2386 C C . ASN B 1 19 ? 9.125 -23.969 -18.641 1 39.56 19 ASN B C 1
ATOM 2388 O O . ASN B 1 19 ? 8.461 -23.641 -17.656 1 39.56 19 ASN B O 1
ATOM 2392 N N . ASP B 1 20 ? 8.539 -24.734 -19.562 1 41.66 20 ASP B N 1
ATOM 2393 C CA . ASP B 1 20 ? 7.422 -25.672 -19.547 1 41.66 20 ASP B CA 1
ATOM 2394 C C . ASP B 1 20 ? 7.195 -26.234 -18.141 1 41.66 20 ASP B C 1
ATOM 2396 O O . ASP B 1 20 ? 6.125 -26.766 -17.844 1 41.66 20 ASP B O 1
ATOM 2400 N N . ASP B 1 21 ? 8.227 -26.219 -17.234 1 43.12 21 ASP B N 1
ATOM 2401 C CA . ASP B 1 21 ? 8.258 -26.984 -15.992 1 43.12 21 ASP B CA 1
ATOM 2402 C C . ASP B 1 21 ? 7.867 -26.109 -14.805 1 43.12 21 ASP B C 1
ATOM 2404 O O . ASP B 1 21 ? 8.086 -26.484 -13.648 1 43.12 21 ASP B O 1
ATOM 2408 N N . ASP B 1 22 ? 7.543 -24.859 -15.039 1 55 22 ASP B N 1
ATOM 2409 C CA . ASP B 1 22 ? 7.203 -24.172 -13.797 1 55 22 ASP B CA 1
ATOM 2410 C C . ASP B 1 22 ? 5.898 -24.719 -13.211 1 55 22 ASP B C 1
ATOM 2412 O O . ASP B 1 22 ? 4.836 -24.578 -13.82 1 55 22 ASP B O 1
ATOM 2416 N N . LYS B 1 23 ? 6.016 -25.828 -12.422 1 64.25 23 LYS B N 1
ATOM 2417 C CA . LYS B 1 23 ? 4.945 -26.531 -11.727 1 64.25 23 LYS B CA 1
ATOM 2418 C C . LYS B 1 23 ? 4.699 -25.938 -10.344 1 64.25 23 LYS B C 1
ATOM 2420 O O . LYS B 1 23 ? 5.621 -25.422 -9.719 1 64.25 23 LYS B O 1
ATOM 2425 N N . VAL B 1 24 ? 3.531 -25.656 -10.156 1 79.62 24 VAL B N 1
ATOM 2426 C CA . VAL B 1 24 ? 3.191 -25.406 -8.758 1 79.62 24 VAL B CA 1
ATOM 2427 C C . VAL B 1 24 ? 3.367 -26.688 -7.949 1 79.62 24 VAL B C 1
ATOM 2429 O O . VAL B 1 24 ? 2.807 -27.734 -8.297 1 79.62 24 VAL B O 1
ATOM 2432 N N . VAL B 1 25 ? 4.293 -26.672 -7.043 1 86 25 VAL B N 1
ATOM 2433 C CA . VAL B 1 25 ? 4.586 -27.844 -6.223 1 86 25 VAL B CA 1
ATOM 2434 C C . VAL B 1 25 ? 4.27 -27.547 -4.758 1 86 25 VAL B C 1
ATOM 2436 O O . VAL B 1 25 ? 4.406 -26.406 -4.312 1 86 25 VAL B O 1
ATOM 2439 N N . GLU B 1 26 ? 3.787 -28.516 -4.141 1 91.44 26 GLU B N 1
ATOM 2440 C CA . GLU B 1 26 ? 3.627 -28.391 -2.693 1 91.44 26 GLU B CA 1
ATOM 2441 C C . GLU B 1 26 ? 4.953 -28.609 -1.971 1 91.44 26 GLU B C 1
ATOM 2443 O O . GLU B 1 26 ? 5.551 -29.688 -2.082 1 91.44 26 GLU B O 1
ATOM 2448 N N . ILE B 1 27 ? 5.363 -27.688 -1.26 1 93.81 27 ILE B N 1
ATOM 2449 C CA . ILE B 1 27 ? 6.648 -27.766 -0.574 1 93.81 27 ILE B CA 1
ATOM 2450 C C . ILE B 1 27 ? 6.426 -27.828 0.936 1 93.81 27 ILE B C 1
ATOM 2452 O O . ILE B 1 27 ? 5.664 -27.031 1.486 1 93.81 27 ILE B O 1
ATOM 2456 N N . PRO B 1 28 ? 7.023 -28.812 1.578 1 95.31 28 PRO B N 1
ATOM 2457 C CA . PRO B 1 28 ? 6.941 -28.828 3.041 1 95.31 28 PRO B CA 1
ATOM 2458 C C . PRO B 1 28 ? 7.477 -27.547 3.674 1 95.31 28 PRO B C 1
ATOM 2460 O O . PRO B 1 28 ? 8.539 -27.062 3.285 1 95.31 28 PRO B O 1
ATOM 2463 N N . ILE B 1 29 ? 6.773 -27.047 4.594 1 94.81 29 ILE B N 1
ATOM 2464 C CA . ILE B 1 29 ? 7.117 -25.797 5.27 1 94.81 29 ILE B CA 1
ATOM 2465 C C . ILE B 1 29 ? 8.5 -25.922 5.906 1 94.81 29 ILE B C 1
ATOM 2467 O O . ILE B 1 29 ? 9.258 -24.953 5.945 1 94.81 29 ILE B O 1
ATOM 2471 N N . SER B 1 30 ? 8.852 -27.094 6.332 1 93.56 30 SER B N 1
ATOM 2472 C CA . SER B 1 30 ? 10.117 -27.359 7.012 1 93.56 30 SER B CA 1
ATOM 2473 C C . SER B 1 30 ? 11.297 -27.203 6.059 1 93.56 30 SER B C 1
ATOM 2475 O O . SER B 1 30 ? 12.438 -27.047 6.496 1 93.56 30 SER B O 1
ATOM 2477 N N . GLN B 1 31 ? 11.07 -27.25 4.781 1 95.25 31 GLN B N 1
ATOM 2478 C CA . GLN B 1 31 ? 12.133 -27.172 3.785 1 95.25 31 GLN B CA 1
ATOM 2479 C C . GLN B 1 31 ? 12.305 -25.734 3.277 1 95.25 31 GLN B C 1
ATOM 2481 O O . GLN B 1 31 ? 13.188 -25.469 2.457 1 95.25 31 GLN B O 1
ATOM 2486 N N . LEU B 1 32 ? 11.469 -24.859 3.783 1 95.81 32 LEU B N 1
ATOM 2487 C CA . LEU B 1 32 ? 11.477 -23.484 3.309 1 95.81 32 LEU B CA 1
ATOM 2488 C C . LEU B 1 32 ? 12.312 -22.594 4.227 1 95.81 32 LEU B C 1
ATOM 2490 O O . LEU B 1 32 ? 12.242 -22.719 5.449 1 95.81 32 LEU B O 1
ATOM 2494 N N . ARG B 1 33 ? 13.094 -21.781 3.576 1 92.75 33 ARG B N 1
ATOM 2495 C CA . ARG B 1 33 ? 13.875 -20.781 4.305 1 92.75 33 ARG B CA 1
ATOM 2496 C C . ARG B 1 33 ? 13.555 -19.375 3.828 1 92.75 33 ARG B C 1
ATOM 2498 O O . ARG B 1 33 ? 13.32 -19.156 2.639 1 92.75 33 ARG B O 1
ATOM 2505 N N . ALA B 1 34 ? 13.641 -18.469 4.734 1 88.81 34 ALA B N 1
ATOM 2506 C CA . ALA B 1 34 ? 13.383 -17.078 4.395 1 88.81 34 ALA B CA 1
ATOM 2507 C C . ALA B 1 34 ? 14.5 -16.5 3.527 1 88.81 34 ALA B C 1
ATOM 2509 O O . ALA B 1 34 ? 15.641 -16.969 3.59 1 88.81 34 ALA B O 1
ATOM 2510 N N . ASN B 1 35 ? 14.102 -15.555 2.697 1 85.88 35 ASN B N 1
ATOM 2511 C CA . ASN B 1 35 ? 15.07 -14.82 1.892 1 85.88 35 ASN B CA 1
ATOM 2512 C C . ASN B 1 35 ? 15.992 -13.969 2.762 1 85.88 35 ASN B C 1
ATOM 2514 O O . ASN B 1 35 ? 15.523 -13.109 3.514 1 85.88 35 ASN B O 1
ATOM 2518 N N . PRO B 1 36 ? 17.281 -14.203 2.703 1 83.56 36 PRO B N 1
ATOM 2519 C CA . PRO B 1 36 ? 18.203 -13.406 3.518 1 83.56 36 PRO B CA 1
ATOM 2520 C C . PRO B 1 36 ? 18.25 -11.938 3.102 1 83.56 36 PRO B C 1
ATOM 2522 O O . PRO B 1 36 ? 18.688 -11.086 3.871 1 83.56 36 PRO B O 1
ATOM 2525 N N . TYR B 1 37 ? 17.766 -11.656 1.93 1 83.06 37 TYR B N 1
ATOM 2526 C CA . TYR B 1 37 ? 17.844 -10.297 1.401 1 83.06 37 TYR B CA 1
ATOM 2527 C C . TYR B 1 37 ? 16.484 -9.609 1.48 1 83.06 37 TYR B C 1
ATOM 2529 O O . TYR B 1 37 ? 16.25 -8.609 0.805 1 83.06 37 TYR B O 1
ATOM 2537 N N . GLN B 1 38 ? 15.672 -10.125 2.242 1 84.25 38 GLN B N 1
ATOM 2538 C CA . GLN B 1 38 ? 14.328 -9.562 2.365 1 84.25 38 GLN B CA 1
ATOM 2539 C C . GLN B 1 38 ? 14.383 -8.133 2.896 1 84.25 38 GLN B C 1
ATOM 2541 O O . GLN B 1 38 ? 14.906 -7.891 3.982 1 84.25 38 GLN B O 1
ATOM 2546 N N . PRO B 1 39 ? 13.766 -7.285 2.104 1 85.81 39 PRO B N 1
ATOM 2547 C CA . PRO B 1 39 ? 13.773 -5.887 2.543 1 85.81 39 PRO B CA 1
ATOM 2548 C C . PRO B 1 39 ? 12.953 -5.66 3.811 1 85.81 39 PRO B C 1
ATOM 2550 O O . PRO B 1 39 ? 13.281 -4.789 4.617 1 85.81 39 PRO B O 1
ATOM 2553 N N . ARG B 1 40 ? 11.938 -6.426 3.951 1 84.62 40 ARG B N 1
ATOM 2554 C CA . ARG B 1 40 ? 11.094 -6.301 5.133 1 84.62 40 ARG B CA 1
ATOM 2555 C C . ARG B 1 40 ? 11.75 -6.945 6.348 1 84.62 40 ARG B C 1
ATOM 2557 O O . ARG B 1 40 ? 12.078 -8.133 6.324 1 84.62 40 ARG B O 1
ATOM 2564 N N . LYS B 1 41 ? 11.852 -6.141 7.355 1 78.62 41 LYS B N 1
ATOM 2565 C CA . LYS B 1 41 ? 12.531 -6.66 8.539 1 78.62 41 LYS B CA 1
ATOM 2566 C C . LYS B 1 41 ? 11.531 -6.992 9.641 1 78.62 41 LYS B C 1
ATOM 2568 O O . LYS B 1 41 ? 11.789 -7.859 10.484 1 78.62 41 LYS B O 1
ATOM 2573 N N . VAL B 1 42 ? 10.492 -6.34 9.586 1 83.19 42 VAL B N 1
ATOM 2574 C CA . VAL B 1 42 ? 9.484 -6.543 10.617 1 83.19 42 VAL B CA 1
ATOM 2575 C C . VAL B 1 42 ? 8.141 -6.891 9.977 1 83.19 42 VAL B C 1
ATOM 2577 O O . VAL B 1 42 ? 7.734 -6.258 9 1 83.19 42 VAL B O 1
ATOM 2580 N N . PHE B 1 43 ? 7.539 -7.953 10.555 1 86.44 43 PHE B N 1
ATOM 2581 C CA . PHE B 1 43 ? 6.23 -8.375 10.078 1 86.44 43 PHE B CA 1
ATOM 2582 C C . PHE B 1 43 ? 5.16 -8.117 11.125 1 86.44 43 PHE B C 1
ATOM 2584 O O . PHE B 1 43 ? 5.367 -8.375 12.312 1 86.44 43 PHE B O 1
ATOM 2591 N N . ASP B 1 44 ? 4.137 -7.578 10.734 1 87.12 44 ASP B N 1
ATOM 2592 C CA . ASP B 1 44 ? 3.006 -7.324 11.625 1 87.12 44 ASP B CA 1
ATOM 2593 C C . ASP B 1 44 ? 2.273 -8.617 11.961 1 87.12 44 ASP B C 1
ATOM 2595 O O . ASP B 1 44 ? 1.59 -9.195 11.109 1 87.12 44 ASP B O 1
ATOM 2599 N N . GLU B 1 45 ? 2.295 -8.898 13.141 1 89.62 45 GLU B N 1
ATOM 2600 C CA . GLU B 1 45 ? 1.722 -10.172 13.578 1 89.62 45 GLU B CA 1
ATOM 2601 C C . GLU B 1 45 ? 0.208 -10.188 13.383 1 89.62 45 GLU B C 1
ATOM 2603 O O . GLU B 1 45 ? -0.365 -11.219 13.016 1 89.62 45 GLU B O 1
ATOM 2608 N N . ASP B 1 46 ? -0.392 -9.094 13.695 1 87 46 ASP B N 1
ATOM 2609 C CA . ASP B 1 46 ? -1.839 -9.023 13.523 1 87 46 ASP B CA 1
ATOM 2610 C C . ASP B 1 46 ? -2.225 -9.234 12.055 1 87 46 ASP B C 1
ATOM 2612 O O . ASP B 1 46 ? -3.195 -9.938 11.758 1 87 46 ASP B O 1
ATOM 2616 N N . ALA B 1 47 ? -1.495 -8.672 11.234 1 86.75 47 ALA B N 1
ATOM 2617 C CA . ALA B 1 47 ? -1.753 -8.82 9.805 1 86.75 47 ALA B CA 1
ATOM 2618 C C . ALA B 1 47 ? -1.531 -10.266 9.352 1 86.75 47 ALA B C 1
ATOM 2620 O O . ALA B 1 47 ? -2.279 -10.789 8.523 1 86.75 47 ALA B O 1
ATOM 2621 N N . ILE B 1 48 ? -0.535 -10.898 9.906 1 90.75 48 ILE B N 1
ATOM 2622 C CA . ILE B 1 48 ? -0.242 -12.289 9.594 1 90.75 48 ILE B CA 1
ATOM 2623 C C . ILE B 1 48 ? -1.38 -13.18 10.078 1 90.75 48 ILE B C 1
ATOM 2625 O O . ILE B 1 48 ? -1.788 -14.117 9.391 1 90.75 48 ILE B O 1
ATOM 2629 N N . HIS B 1 49 ? -1.899 -12.828 11.203 1 89.44 49 HIS B N 1
ATOM 2630 C CA . HIS B 1 49 ? -3.016 -13.594 11.75 1 89.44 49 HIS B CA 1
ATOM 2631 C C . HIS B 1 49 ? -4.258 -13.461 10.875 1 89.44 49 HIS B C 1
ATOM 2633 O O . HIS B 1 49 ? -4.965 -14.445 10.641 1 89.44 49 HIS B O 1
ATOM 2639 N N . GLU B 1 50 ? -4.484 -12.289 10.477 1 85.62 50 GLU B N 1
ATOM 2640 C CA . GLU B 1 50 ? -5.605 -12.062 9.578 1 85.62 50 GLU B CA 1
ATOM 2641 C C . GLU B 1 50 ? -5.449 -12.859 8.281 1 85.62 50 GLU B C 1
ATOM 2643 O O . GLU B 1 50 ? -6.41 -13.453 7.797 1 85.62 50 GLU B O 1
ATOM 2648 N N . LEU B 1 51 ? -4.273 -12.875 7.793 1 87.5 51 LEU B N 1
ATOM 2649 C CA . LEU B 1 51 ? -3.98 -13.648 6.586 1 87.5 51 LEU B CA 1
ATOM 2650 C C . LEU B 1 51 ? -4.16 -15.141 6.84 1 87.5 51 LEU B C 1
ATOM 2652 O O . LEU B 1 51 ? -4.668 -15.859 5.98 1 87.5 51 LEU B O 1
ATOM 2656 N N . ALA B 1 52 ? -3.793 -15.539 7.98 1 91.38 52 ALA B N 1
ATOM 2657 C CA . ALA B 1 52 ? -3.924 -16.953 8.352 1 91.38 52 ALA B CA 1
ATOM 2658 C C . ALA B 1 52 ? -5.387 -17.375 8.344 1 91.38 52 ALA B C 1
ATOM 2660 O O . ALA B 1 52 ? -5.707 -18.5 7.918 1 91.38 52 ALA B O 1
ATOM 2661 N N . GLU B 1 53 ? -6.191 -16.5 8.82 1 85.81 53 GLU B N 1
ATOM 2662 C CA . GLU B 1 53 ? -7.621 -16.797 8.812 1 85.81 53 GLU B CA 1
ATOM 2663 C C . GLU B 1 53 ? -8.141 -16.969 7.391 1 85.81 53 GLU B C 1
ATOM 2665 O O . GLU B 1 53 ? -8.945 -17.875 7.121 1 85.81 53 GLU B O 1
ATOM 2670 N N . SER B 1 54 ? -7.641 -16.172 6.523 1 83.69 54 SER B N 1
ATOM 2671 C CA . SER B 1 54 ? -8.023 -16.281 5.121 1 83.69 54 SER B CA 1
ATOM 2672 C C . SER B 1 54 ? -7.5 -17.578 4.508 1 83.69 54 SER B C 1
ATOM 2674 O O . SER B 1 54 ? -8.219 -18.266 3.768 1 83.69 54 SER B O 1
ATOM 2676 N N . ILE B 1 55 ? -6.312 -17.922 4.82 1 88.19 55 ILE B N 1
ATOM 2677 C CA . ILE B 1 55 ? -5.676 -19.125 4.289 1 88.19 55 ILE B CA 1
ATOM 2678 C C . ILE B 1 55 ? -6.406 -20.359 4.805 1 88.19 55 ILE B C 1
ATOM 2680 O O . ILE B 1 55 ? -6.555 -21.344 4.078 1 88.19 55 ILE B O 1
ATOM 2684 N N . ARG B 1 56 ? -6.883 -20.266 5.992 1 88 56 ARG B N 1
ATOM 2685 C CA . ARG B 1 56 ? -7.652 -21.359 6.559 1 88 56 ARG B CA 1
ATOM 2686 C C . ARG B 1 56 ? -8.945 -21.578 5.777 1 88 56 ARG B C 1
ATOM 2688 O O . ARG B 1 56 ? -9.359 -22.734 5.57 1 88 56 ARG B O 1
ATOM 2695 N N . GLN B 1 57 ? -9.484 -20.5 5.34 1 82.44 57 GLN B N 1
ATOM 2696 C CA . GLN B 1 57 ? -10.781 -20.562 4.664 1 82.44 57 GLN B CA 1
ATOM 2697 C C . GLN B 1 57 ? -10.617 -20.906 3.188 1 82.44 57 GLN B C 1
ATOM 2699 O O . GLN B 1 57 ? -11.406 -21.672 2.633 1 82.44 57 GLN B O 1
ATOM 2704 N N . HIS B 1 58 ? -9.586 -20.375 2.551 1 82.25 58 HIS B N 1
ATOM 2705 C CA . HIS B 1 58 ? -9.5 -20.469 1.098 1 82.25 58 HIS B CA 1
ATOM 2706 C C . HIS B 1 58 ? -8.211 -21.156 0.663 1 82.25 58 HIS B C 1
ATOM 2708 O O . HIS B 1 58 ? -8.023 -21.438 -0.522 1 82.25 58 HIS B O 1
ATOM 2714 N N . GLY B 1 59 ? -7.379 -21.516 1.595 1 85.81 59 GLY B N 1
ATOM 2715 C CA . GLY B 1 59 ? -6.051 -21.969 1.227 1 85.81 59 GLY B CA 1
ATOM 2716 C C . GLY B 1 59 ? -5.16 -20.859 0.698 1 85.81 59 GLY B C 1
ATOM 2717 O O . GLY B 1 59 ? -5.566 -19.703 0.642 1 85.81 59 GLY B O 1
ATOM 2718 N N . VAL B 1 60 ? -3.982 -21.25 0.396 1 88.75 60 VAL B N 1
ATOM 2719 C CA . VAL B 1 60 ? -3.074 -20.297 -0.213 1 88.75 60 VAL B CA 1
ATOM 2720 C C . VAL B 1 60 ? -3.471 -20.047 -1.668 1 88.75 60 VAL B C 1
ATOM 2722 O O . VAL B 1 60 ? -3.316 -20.938 -2.512 1 88.75 60 VAL B O 1
ATOM 2725 N N . ILE B 1 61 ? -3.916 -18.875 -1.902 1 82.75 61 ILE B N 1
ATOM 2726 C CA . ILE B 1 61 ? -4.457 -18.547 -3.219 1 82.75 61 ILE B CA 1
ATOM 2727 C C . ILE B 1 61 ? -3.314 -18.391 -4.219 1 82.75 61 ILE B C 1
ATOM 2729 O O . ILE B 1 61 ? -3.279 -19.078 -5.246 1 82.75 61 ILE B O 1
ATOM 2733 N N . GLN B 1 62 ? -2.488 -17.531 -3.885 1 85.25 62 GLN B N 1
ATOM 2734 C CA . GLN B 1 62 ? -1.306 -17.328 -4.715 1 85.25 62 GLN B CA 1
ATOM 2735 C C . GLN B 1 62 ? -0.107 -18.094 -4.16 1 85.25 62 GLN B C 1
ATOM 2737 O O . GLN B 1 62 ? 0.271 -17.906 -3.004 1 85.25 62 GLN B O 1
ATOM 2742 N N . PRO B 1 63 ? 0.448 -18.906 -4.98 1 91 63 PRO B N 1
ATOM 2743 C CA . PRO B 1 63 ? 1.62 -19.641 -4.496 1 91 63 PRO B CA 1
ATOM 2744 C C . PRO B 1 63 ? 2.807 -18.734 -4.199 1 91 63 PRO B C 1
ATOM 2746 O O . PRO B 1 63 ? 2.898 -17.625 -4.754 1 91 63 PRO B O 1
ATOM 2749 N N . ILE B 1 64 ? 3.625 -19.25 -3.322 1 92.38 64 ILE B N 1
ATOM 2750 C CA . ILE B 1 64 ? 4.859 -18.531 -3.07 1 92.38 64 ILE B CA 1
ATOM 2751 C C . ILE B 1 64 ? 5.879 -18.844 -4.164 1 92.38 64 ILE B C 1
ATOM 2753 O O . ILE B 1 64 ? 5.699 -19.781 -4.938 1 92.38 64 ILE B O 1
ATOM 2757 N N . ILE B 1 65 ? 6.836 -17.984 -4.266 1 90.94 65 ILE B N 1
ATOM 2758 C CA . ILE B 1 65 ? 7.922 -18.188 -5.219 1 90.94 65 ILE B CA 1
ATOM 2759 C C . ILE B 1 65 ? 9.195 -18.578 -4.469 1 90.94 65 ILE B C 1
ATOM 2761 O O . ILE B 1 65 ? 9.602 -17.906 -3.525 1 90.94 65 ILE B O 1
ATOM 2765 N N . VAL B 1 66 ? 9.773 -19.688 -4.953 1 93.62 66 VAL B N 1
ATOM 2766 C CA . VAL B 1 66 ? 10.953 -20.188 -4.258 1 93.62 66 VAL B CA 1
ATOM 2767 C C . VAL B 1 66 ? 12.031 -20.562 -5.27 1 93.62 66 VAL B C 1
ATOM 2769 O O . VAL B 1 66 ? 11.758 -20.656 -6.469 1 93.62 66 VAL B O 1
ATOM 2772 N N . ARG B 1 67 ? 13.211 -20.641 -4.812 1 91.75 67 ARG B N 1
ATOM 2773 C CA . ARG B 1 67 ? 14.305 -21.203 -5.594 1 91.75 67 ARG B CA 1
ATOM 2774 C C . ARG B 1 67 ? 14.961 -22.359 -4.859 1 91.75 67 ARG B C 1
ATOM 2776 O O . ARG B 1 67 ? 14.961 -22.406 -3.629 1 91.75 67 ARG B O 1
ATOM 2783 N N . THR B 1 68 ? 15.445 -23.266 -5.637 1 91.94 68 THR B N 1
ATOM 2784 C CA . THR B 1 68 ? 16.156 -24.391 -5.039 1 91.94 68 THR B CA 1
ATOM 2785 C C . THR B 1 68 ? 17.531 -23.969 -4.562 1 91.94 68 THR B C 1
ATOM 2787 O O . THR B 1 68 ? 18.25 -23.234 -5.258 1 91.94 68 THR B O 1
ATOM 2790 N N . VAL B 1 69 ? 17.859 -24.344 -3.377 1 90.56 69 VAL B N 1
ATOM 2791 C CA . VAL B 1 69 ? 19.203 -24.141 -2.836 1 90.56 69 VAL B CA 1
ATOM 2792 C C . VAL B 1 69 ? 19.781 -25.469 -2.365 1 90.56 69 VAL B C 1
ATOM 2794 O O . VAL B 1 69 ? 19.203 -26.531 -2.604 1 90.56 69 VAL B O 1
ATOM 2797 N N . LEU B 1 70 ? 21.016 -25.422 -1.926 1 86.88 70 LEU B N 1
ATOM 2798 C CA . LEU B 1 70 ? 21.719 -26.641 -1.562 1 86.88 70 LEU B CA 1
ATOM 2799 C C . LEU B 1 70 ? 20.875 -27.531 -0.66 1 86.88 70 LEU B C 1
ATOM 2801 O O . LEU B 1 70 ? 20.734 -28.734 -0.911 1 86.88 70 LEU B O 1
ATOM 2805 N N . ARG B 1 71 ? 20.281 -26.859 0.374 1 89.06 71 ARG B N 1
ATOM 2806 C CA . ARG B 1 71 ? 19.391 -27.578 1.277 1 89.06 71 ARG B CA 1
ATOM 2807 C C . ARG B 1 71 ? 18 -26.969 1.282 1 89.06 71 ARG B C 1
ATOM 2809 O O . ARG B 1 71 ? 17.766 -25.938 1.914 1 89.06 71 ARG B O 1
ATOM 2816 N N . GLY B 1 72 ? 17.203 -27.578 0.443 1 93.38 72 GLY B N 1
ATOM 2817 C CA . GLY B 1 72 ? 15.805 -27.156 0.477 1 93.38 72 GLY B CA 1
ATOM 2818 C C . GLY B 1 72 ? 15.5 -26.016 -0.48 1 93.38 72 GLY B C 1
ATOM 2819 O O . GLY B 1 72 ? 15.984 -26.016 -1.615 1 93.38 72 GLY B O 1
ATOM 2820 N N . TYR B 1 73 ? 14.531 -25.109 -0.008 1 95.62 73 TYR B N 1
ATOM 2821 C CA . TYR B 1 73 ? 14.055 -24.016 -0.842 1 95.62 73 TYR B CA 1
ATOM 2822 C C . TYR B 1 73 ? 14.18 -22.688 -0.115 1 95.62 73 TYR B C 1
ATOM 2824 O O . TYR B 1 73 ? 14.055 -22.625 1.111 1 95.62 73 TYR B O 1
ATOM 2832 N N . GLU B 1 74 ? 14.453 -21.703 -0.904 1 95.06 74 GLU B N 1
ATOM 2833 C CA . GLU B 1 74 ? 14.484 -20.344 -0.396 1 95.06 74 GLU B CA 1
ATOM 2834 C C . GLU B 1 74 ? 13.328 -19.516 -0.952 1 95.06 74 GLU B C 1
ATOM 2836 O O . GLU B 1 74 ? 13.07 -19.531 -2.158 1 95.06 74 GLU B O 1
ATOM 2841 N N . ILE B 1 75 ? 12.727 -18.812 -0.061 1 94 75 ILE B N 1
ATOM 2842 C CA . ILE B 1 75 ? 11.57 -18.031 -0.468 1 94 75 ILE B CA 1
ATOM 2843 C C . ILE B 1 75 ? 12.039 -16.734 -1.146 1 94 75 ILE B C 1
ATOM 2845 O O . ILE B 1 75 ? 12.836 -15.992 -0.584 1 94 75 ILE B O 1
ATOM 2849 N N . ILE B 1 76 ? 11.594 -16.531 -2.303 1 90.5 76 ILE B N 1
ATOM 2850 C CA . ILE B 1 76 ? 11.906 -15.312 -3.039 1 90.5 76 ILE B CA 1
ATOM 2851 C C . ILE B 1 76 ? 10.797 -14.281 -2.82 1 90.5 76 ILE B C 1
ATOM 2853 O O . ILE B 1 76 ? 11.078 -13.102 -2.584 1 90.5 76 ILE B O 1
ATOM 2857 N N . ALA B 1 77 ? 9.523 -14.711 -2.908 1 88.69 77 ALA B N 1
ATOM 2858 C CA . ALA B 1 77 ? 8.344 -13.875 -2.693 1 88.69 77 ALA B CA 1
ATOM 2859 C C . ALA B 1 77 ? 7.238 -14.656 -1.987 1 88.69 77 ALA B C 1
ATOM 2861 O O . ALA B 1 77 ? 7.031 -15.844 -2.27 1 88.69 77 ALA B O 1
ATOM 2862 N N . GLY B 1 78 ? 6.578 -13.984 -1.063 1 89.81 78 GLY B N 1
ATOM 2863 C CA . GLY B 1 78 ? 5.465 -14.617 -0.375 1 89.81 78 GLY B CA 1
ATOM 2864 C C . GLY B 1 78 ? 5.789 -15 1.058 1 89.81 78 GLY B C 1
ATOM 2865 O O . GLY B 1 78 ? 5.246 -15.969 1.587 1 89.81 78 GLY B O 1
ATOM 2866 N N . GLU B 1 79 ? 6.633 -14.289 1.711 1 90.06 79 GLU B N 1
ATOM 2867 C CA . GLU B 1 79 ? 7.043 -14.609 3.076 1 90.06 79 GLU B CA 1
ATOM 2868 C C . GLU B 1 79 ? 5.871 -14.492 4.047 1 90.06 79 GLU B C 1
ATOM 2870 O O . GLU B 1 79 ? 5.766 -15.281 4.992 1 90.06 79 GLU B O 1
ATOM 2875 N N . ARG B 1 80 ? 5.039 -13.562 3.857 1 89.69 80 ARG B N 1
ATOM 2876 C CA . ARG B 1 80 ? 3.879 -13.43 4.73 1 89.69 80 ARG B CA 1
ATOM 2877 C C . ARG B 1 80 ? 2.965 -14.641 4.625 1 89.69 80 ARG B C 1
ATOM 2879 O O . ARG B 1 80 ? 2.422 -15.109 5.629 1 89.69 80 ARG B O 1
ATOM 2886 N N . ARG B 1 81 ? 2.818 -15.117 3.48 1 90.69 81 ARG B N 1
ATOM 2887 C CA . ARG B 1 81 ? 2 -16.297 3.268 1 90.69 81 ARG B CA 1
ATOM 2888 C C . ARG B 1 81 ? 2.629 -17.531 3.926 1 90.69 81 ARG B C 1
ATOM 2890 O O . ARG B 1 81 ? 1.923 -18.375 4.473 1 90.69 81 ARG B O 1
ATOM 2897 N N . PHE B 1 82 ? 3.949 -17.531 3.861 1 93.5 82 PHE B N 1
ATOM 2898 C CA . PHE B 1 82 ? 4.688 -18.609 4.527 1 93.5 82 PHE B CA 1
ATOM 2899 C C . PHE B 1 82 ? 4.457 -18.562 6.031 1 93.5 82 PHE B C 1
ATOM 2901 O O . PHE B 1 82 ? 4.09 -19.578 6.637 1 93.5 82 PHE B O 1
ATOM 2908 N N . ARG B 1 83 ? 4.578 -17.438 6.539 1 93.62 83 ARG B N 1
ATOM 2909 C CA . ARG B 1 83 ? 4.398 -17.266 7.977 1 93.62 83 ARG B CA 1
ATOM 2910 C C . ARG B 1 83 ? 2.955 -17.547 8.383 1 93.62 83 ARG B C 1
ATOM 2912 O O . ARG B 1 83 ? 2.711 -18.188 9.414 1 93.62 83 ARG B O 1
ATOM 2919 N N . ALA B 1 84 ? 2.088 -17.047 7.594 1 93.5 84 ALA B N 1
ATOM 2920 C CA . ALA B 1 84 ? 0.675 -17.297 7.867 1 93.5 84 ALA B CA 1
ATOM 2921 C C . ALA B 1 84 ? 0.357 -18.797 7.785 1 93.5 84 ALA B C 1
ATOM 2923 O O . ALA B 1 84 ? -0.416 -19.312 8.594 1 93.5 84 ALA B O 1
ATOM 2924 N N . SER B 1 85 ? 0.91 -19.469 6.812 1 94.75 85 SER B N 1
ATOM 2925 C CA . SER B 1 85 ? 0.704 -20.906 6.668 1 94.75 85 SER B CA 1
ATOM 2926 C C . SER B 1 85 ? 1.272 -21.672 7.859 1 94.75 85 SER B C 1
ATOM 2928 O O . SER B 1 85 ? 0.675 -22.641 8.32 1 94.75 85 SER B O 1
ATOM 2930 N N . GLN B 1 86 ? 2.391 -21.219 8.289 1 93.75 86 GLN B N 1
ATOM 2931 C CA . GLN B 1 86 ? 2.988 -21.797 9.492 1 93.75 86 GLN B CA 1
ATOM 2932 C C . GLN B 1 86 ? 2.062 -21.641 10.695 1 93.75 86 GLN B C 1
ATOM 2934 O O . GLN B 1 86 ? 1.869 -22.594 11.461 1 93.75 86 GLN B O 1
ATOM 2939 N N . TYR B 1 87 ? 1.558 -20.516 10.766 1 92.56 87 TYR B N 1
ATOM 2940 C CA . TYR B 1 87 ? 0.65 -20.234 11.875 1 92.56 87 TYR B CA 1
ATOM 2941 C C . TYR B 1 87 ? -0.592 -21.109 11.805 1 92.56 87 TYR B C 1
ATOM 2943 O O . TYR B 1 87 ? -1.116 -21.531 12.836 1 92.56 87 TYR B O 1
ATOM 2951 N N . CYS B 1 88 ? -1.103 -21.359 10.625 1 91.81 88 CYS B N 1
ATOM 2952 C CA . CYS B 1 88 ? -2.279 -22.203 10.406 1 91.81 88 CYS B CA 1
ATOM 2953 C C . CYS B 1 88 ? -1.969 -23.672 10.688 1 91.81 88 CYS B C 1
ATOM 2955 O O . CYS B 1 88 ? -2.881 -24.484 10.852 1 91.81 88 CYS B O 1
ATOM 2957 N N . GLY B 1 89 ? -0.691 -23.984 10.68 1 91.88 89 GLY B N 1
ATOM 2958 C CA . GLY B 1 89 ? -0.295 -25.375 10.883 1 91.88 89 GLY B CA 1
ATOM 2959 C C . GLY B 1 89 ? -0.291 -26.188 9.602 1 91.88 89 GLY B C 1
ATOM 2960 O O . GLY B 1 89 ? -0.445 -27.406 9.633 1 91.88 89 GLY B O 1
ATOM 2961 N N . ASN B 1 90 ? -0.222 -25.516 8.508 1 92.81 90 ASN B N 1
ATOM 2962 C CA . ASN B 1 90 ? -0.136 -26.234 7.234 1 92.81 90 ASN B CA 1
ATOM 2963 C C . ASN B 1 90 ? 1.164 -27.016 7.121 1 92.81 90 ASN B C 1
ATOM 2965 O O . ASN B 1 90 ? 2.215 -26.562 7.57 1 92.81 90 ASN B O 1
ATOM 2969 N N . ALA B 1 91 ? 1.076 -28.156 6.535 1 93.88 91 ALA B N 1
ATOM 2970 C CA . ALA B 1 91 ? 2.27 -28.984 6.344 1 93.88 91 ALA B CA 1
ATOM 2971 C C . ALA B 1 91 ? 3.061 -28.516 5.121 1 93.88 91 ALA B C 1
ATOM 2973 O O . ALA B 1 91 ? 4.289 -28.625 5.098 1 93.88 91 ALA B O 1
ATOM 2974 N N . THR B 1 92 ? 2.279 -28.109 4.117 1 94.88 92 THR B N 1
ATOM 2975 C CA . THR B 1 92 ? 2.896 -27.703 2.859 1 94.88 92 THR B CA 1
ATOM 2976 C C . THR B 1 92 ? 2.318 -26.375 2.379 1 94.88 92 THR B C 1
ATOM 2978 O O . THR B 1 92 ? 1.299 -25.906 2.896 1 94.88 92 THR B O 1
ATOM 2981 N N . VAL B 1 93 ? 3.051 -25.75 1.535 1 93.88 93 VAL B N 1
ATOM 2982 C CA . VAL B 1 93 ? 2.59 -24.531 0.868 1 93.88 93 VAL B CA 1
ATOM 2983 C C . VAL B 1 93 ? 2.84 -24.641 -0.635 1 93.88 93 VAL B C 1
ATOM 2985 O O . VAL B 1 93 ? 3.887 -25.141 -1.062 1 93.88 93 VAL B O 1
ATOM 2988 N N . PRO B 1 94 ? 1.831 -24.281 -1.374 1 92.56 94 PRO B N 1
ATOM 2989 C CA . PRO B 1 94 ? 2.072 -24.281 -2.818 1 92.56 94 PRO B CA 1
ATOM 2990 C C . PRO B 1 94 ? 3.119 -23.25 -3.238 1 92.56 94 PRO B C 1
ATOM 2992 O O . PRO B 1 94 ? 3.092 -22.109 -2.768 1 92.56 94 PRO B O 1
ATOM 2995 N N . ALA B 1 95 ? 3.99 -23.719 -4.129 1 92.69 95 ALA B N 1
ATOM 2996 C CA . ALA B 1 95 ? 5.09 -22.844 -4.516 1 92.69 95 ALA B CA 1
ATOM 2997 C C . ALA B 1 95 ? 5.457 -23.031 -5.984 1 92.69 95 ALA B C 1
ATOM 2999 O O . ALA B 1 95 ? 5.309 -24.125 -6.527 1 92.69 95 ALA B O 1
ATOM 3000 N N . VAL B 1 96 ? 5.801 -21.969 -6.574 1 89.44 96 VAL B N 1
ATOM 3001 C CA . VAL B 1 96 ? 6.414 -22 -7.898 1 89.44 96 VAL B CA 1
ATOM 3002 C C . VAL B 1 96 ? 7.934 -21.984 -7.766 1 89.44 96 VAL B C 1
ATOM 3004 O O . VAL B 1 96 ? 8.492 -21.094 -7.121 1 89.44 96 VAL B O 1
ATOM 3007 N N . VAL B 1 97 ? 8.547 -22.938 -8.344 1 89.75 97 VAL B N 1
ATOM 3008 C CA . VAL B 1 97 ? 10 -23.047 -8.242 1 89.75 97 VAL B CA 1
ATOM 3009 C C . VAL B 1 97 ? 10.648 -22.359 -9.438 1 89.75 97 VAL B C 1
ATOM 3011 O O . VAL B 1 97 ? 10.336 -22.672 -10.586 1 89.75 97 VAL B O 1
ATOM 3014 N N . ARG B 1 98 ? 11.508 -21.375 -9.141 1 86.75 98 ARG B N 1
ATOM 3015 C CA . ARG B 1 98 ? 12.234 -20.641 -10.164 1 86.75 98 ARG B CA 1
ATOM 3016 C C . ARG B 1 98 ? 13.734 -20.672 -9.898 1 86.75 98 ARG B C 1
ATOM 3018 O O . ARG B 1 98 ? 14.164 -20.844 -8.75 1 86.75 98 ARG B O 1
ATOM 3025 N N . ASN B 1 99 ? 14.422 -20.562 -11 1 87.56 99 ASN B N 1
ATOM 3026 C CA . ASN B 1 99 ? 15.875 -20.516 -10.891 1 87.56 99 ASN B CA 1
ATOM 3027 C C . ASN B 1 99 ? 16.391 -19.078 -11.047 1 87.56 99 ASN B C 1
ATOM 3029 O O . ASN B 1 99 ? 16.625 -18.625 -12.172 1 87.56 99 ASN B O 1
ATOM 3033 N N . PHE B 1 100 ? 16.516 -18.406 -9.953 1 87.25 100 PHE B N 1
ATOM 3034 C CA . PHE B 1 100 ? 16.984 -17.016 -9.961 1 87.25 100 PHE B CA 1
ATOM 3035 C C . PHE B 1 100 ? 18.359 -16.906 -9.312 1 87.25 100 PHE B C 1
ATOM 3037 O O . PHE B 1 100 ? 18.656 -17.641 -8.359 1 87.25 100 PHE B O 1
ATOM 3044 N N . SER B 1 101 ? 19.172 -16 -9.883 1 89.5 101 SER B N 1
ATOM 3045 C CA . SER B 1 101 ? 20.453 -15.656 -9.25 1 89.5 101 SER B CA 1
ATOM 3046 C C . SER B 1 101 ? 20.234 -14.828 -7.992 1 89.5 101 SER B C 1
ATOM 3048 O O . SER B 1 101 ? 19.141 -14.344 -7.738 1 89.5 101 SER B O 1
ATOM 3050 N N . ASP B 1 102 ? 21.312 -14.688 -7.215 1 88.94 102 ASP B N 1
ATOM 3051 C CA . ASP B 1 102 ? 21.234 -13.875 -6.004 1 88.94 102 ASP B CA 1
ATOM 3052 C C . ASP B 1 102 ? 20.812 -12.445 -6.328 1 88.94 102 ASP B C 1
ATOM 3054 O O . ASP B 1 102 ? 19.984 -11.859 -5.613 1 88.94 102 ASP B O 1
ATOM 3058 N N . GLN B 1 103 ? 21.391 -11.969 -7.352 1 89.31 103 GLN B N 1
ATOM 3059 C CA . GLN B 1 103 ? 21.047 -10.602 -7.75 1 89.31 103 GLN B CA 1
ATOM 3060 C C . GLN B 1 103 ? 19.578 -10.5 -8.141 1 89.31 103 GLN B C 1
ATOM 3062 O O . GLN B 1 103 ? 18.891 -9.562 -7.727 1 89.31 103 GLN B O 1
ATOM 3067 N N . GLN B 1 104 ? 19.141 -11.438 -8.898 1 87.81 104 GLN B N 1
ATOM 3068 C CA . GLN B 1 104 ? 17.75 -11.445 -9.32 1 87.81 104 GLN B CA 1
ATOM 3069 C C . GLN B 1 104 ? 16.812 -11.555 -8.125 1 87.81 104 GLN B C 1
ATOM 3071 O O . GLN B 1 104 ? 15.766 -10.906 -8.086 1 87.81 104 GLN B O 1
ATOM 3076 N N . VAL B 1 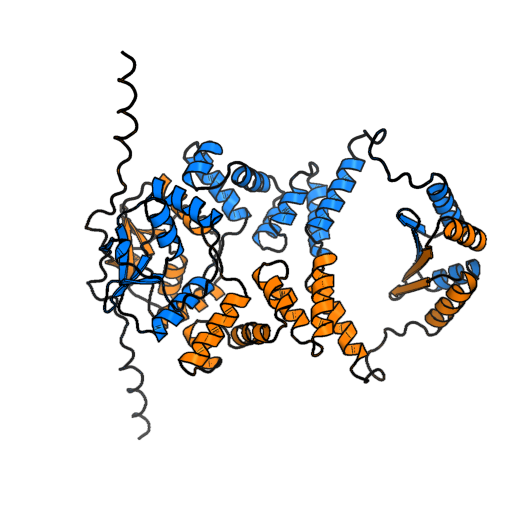105 ? 17.188 -12.383 -7.188 1 89 105 VAL B N 1
ATOM 3077 C CA . VAL B 1 105 ? 16.375 -12.578 -5.992 1 89 105 VAL B CA 1
ATOM 3078 C C . VAL B 1 105 ? 16.219 -11.258 -5.242 1 89 105 VAL B C 1
ATOM 3080 O O . VAL B 1 105 ? 15.117 -10.891 -4.844 1 89 105 VAL B O 1
ATOM 3083 N N . MET B 1 106 ? 17.297 -10.562 -5.133 1 89.19 106 MET B N 1
ATOM 3084 C CA . MET B 1 106 ? 17.266 -9.281 -4.438 1 89.19 106 MET B CA 1
ATOM 3085 C C . MET B 1 106 ? 16.422 -8.266 -5.203 1 89.19 106 MET B C 1
ATOM 3087 O O . MET B 1 106 ? 15.648 -7.52 -4.609 1 89.19 106 MET B O 1
ATOM 3091 N N . GLU B 1 107 ? 16.625 -8.242 -6.461 1 89 107 GLU B N 1
ATOM 3092 C CA . GLU B 1 107 ? 15.867 -7.32 -7.305 1 89 107 GLU B CA 1
ATOM 3093 C C . GLU B 1 107 ? 14.375 -7.613 -7.234 1 89 107 GLU B C 1
ATOM 3095 O O . GLU B 1 107 ? 13.562 -6.699 -7.055 1 89 107 GLU B O 1
ATOM 3100 N N . ILE B 1 108 ? 14.039 -8.852 -7.336 1 85.88 108 ILE B N 1
ATOM 3101 C CA . ILE B 1 108 ? 12.648 -9.289 -7.375 1 85.88 108 ILE B CA 1
ATOM 3102 C C . ILE B 1 108 ? 11.977 -8.977 -6.039 1 85.88 108 ILE B C 1
ATOM 3104 O O . ILE B 1 108 ? 10.836 -8.5 -6.008 1 85.88 108 ILE B O 1
ATOM 3108 N N . ALA B 1 109 ? 12.68 -9.266 -4.965 1 86.5 109 ALA B N 1
ATOM 3109 C CA . ALA B 1 109 ? 12.141 -8.984 -3.637 1 86.5 109 ALA B CA 1
ATOM 3110 C C . ALA B 1 109 ? 11.758 -7.512 -3.498 1 86.5 109 ALA B C 1
ATOM 3112 O O . ALA B 1 109 ? 10.758 -7.184 -2.863 1 86.5 109 ALA B O 1
ATOM 3113 N N . LEU B 1 110 ? 12.531 -6.719 -4.164 1 88.25 110 LEU B N 1
ATOM 3114 C CA . LEU B 1 110 ? 12.297 -5.277 -4.098 1 88.25 110 LEU B CA 1
ATOM 3115 C C . LEU B 1 110 ? 11.211 -4.859 -5.082 1 88.25 110 LEU B C 1
ATOM 3117 O O . LEU B 1 110 ? 10.297 -4.117 -4.719 1 88.25 110 LEU B O 1
ATOM 3121 N N . ILE B 1 111 ? 11.25 -5.336 -6.254 1 86.19 111 ILE B N 1
ATOM 3122 C CA . ILE B 1 111 ? 10.336 -4.969 -7.332 1 86.19 111 ILE B CA 1
ATOM 3123 C C . ILE B 1 111 ? 8.906 -5.316 -6.938 1 86.19 111 ILE B C 1
ATOM 3125 O O . ILE B 1 111 ? 7.984 -4.527 -7.156 1 86.19 111 ILE B O 1
ATOM 3129 N N . GLU B 1 112 ? 8.711 -6.484 -6.398 1 80.88 112 GLU B N 1
ATOM 3130 C CA . GLU B 1 112 ? 7.383 -6.941 -5.996 1 80.88 112 GLU B CA 1
ATOM 3131 C C . GLU B 1 112 ? 6.73 -5.961 -5.023 1 80.88 112 GLU B C 1
ATOM 3133 O O . GLU B 1 112 ? 5.527 -5.711 -5.098 1 80.88 112 GLU B O 1
ATOM 3138 N N . ASN B 1 113 ? 7.445 -5.449 -4.207 1 81.88 113 ASN B N 1
ATOM 3139 C CA . ASN B 1 113 ? 6.934 -4.508 -3.215 1 81.88 113 ASN B CA 1
ATOM 3140 C C . ASN B 1 113 ? 6.676 -3.133 -3.826 1 81.88 113 ASN B C 1
ATOM 3142 O O . ASN B 1 113 ? 5.668 -2.494 -3.525 1 81.88 113 ASN B O 1
ATOM 3146 N N . LEU B 1 114 ? 7.645 -2.764 -4.691 1 85.38 114 LEU B N 1
ATOM 3147 C CA . LEU B 1 114 ? 7.555 -1.439 -5.297 1 85.38 114 LEU B CA 1
ATOM 3148 C C . LEU B 1 114 ? 6.348 -1.349 -6.227 1 85.38 114 LEU B C 1
ATOM 3150 O O . LEU B 1 114 ? 5.789 -0.267 -6.418 1 85.38 114 LEU B O 1
ATOM 3154 N N . GLN B 1 115 ? 5.93 -2.402 -6.742 1 79.81 115 GLN B N 1
ATOM 3155 C CA . GLN B 1 115 ? 4.871 -2.41 -7.75 1 79.81 115 GLN B CA 1
ATOM 3156 C C . GLN B 1 115 ? 3.502 -2.609 -7.105 1 79.81 115 GLN B C 1
ATOM 3158 O O . GLN B 1 115 ? 2.477 -2.568 -7.789 1 79.81 115 GLN B O 1
ATOM 3163 N N . ARG B 1 116 ? 3.498 -2.658 -5.891 1 75.69 116 ARG B N 1
ATOM 3164 C CA . ARG B 1 116 ? 2.221 -2.82 -5.203 1 75.69 116 ARG B CA 1
ATOM 3165 C C . ARG B 1 116 ? 1.424 -1.521 -5.215 1 75.69 116 ARG B C 1
ATOM 3167 O O . ARG B 1 116 ? 1.981 -0.442 -5.004 1 75.69 116 ARG B O 1
ATOM 3174 N N . GLU B 1 117 ? 0.101 -1.77 -5.66 1 80.56 117 GLU B N 1
ATOM 3175 C CA . GLU B 1 117 ? -0.838 -0.654 -5.598 1 80.56 117 GLU B CA 1
ATOM 3176 C C . GLU B 1 117 ? -2.084 -1.024 -4.801 1 80.56 117 GLU B C 1
ATOM 3178 O O . GLU B 1 117 ? -2.859 -1.888 -5.215 1 80.56 117 GLU B O 1
ATOM 3183 N N . ASN B 1 118 ? -2.289 -0.325 -3.76 1 83.75 118 ASN B N 1
ATOM 3184 C CA . ASN B 1 118 ? -3.426 -0.631 -2.896 1 83.75 118 ASN B CA 1
ATOM 3185 C C . ASN B 1 118 ? -4.727 -0.069 -3.463 1 83.75 118 ASN B C 1
ATOM 3187 O O . ASN B 1 118 ? -4.711 0.896 -4.23 1 83.75 118 ASN B O 1
ATOM 3191 N N . LEU B 1 119 ? -5.797 -0.75 -3.139 1 88.75 119 LEU B N 1
ATOM 3192 C CA . LEU B 1 119 ? -7.109 -0.161 -3.381 1 88.75 119 LEU B CA 1
ATOM 3193 C C . LEU B 1 119 ? -7.305 1.099 -2.545 1 88.75 119 LEU B C 1
ATOM 3195 O O . LEU B 1 119 ? -6.812 1.182 -1.416 1 88.75 119 LEU B O 1
ATOM 3199 N N . ASN B 1 120 ? -8.008 2.006 -3.145 1 88.69 120 ASN B N 1
ATOM 3200 C CA . ASN B 1 120 ? -8.375 3.137 -2.301 1 88.69 120 ASN B CA 1
ATOM 3201 C C . ASN B 1 120 ? -9.586 2.811 -1.427 1 88.69 120 ASN B C 1
ATOM 3203 O O . ASN B 1 120 ? -10.227 1.771 -1.604 1 88.69 120 ASN B O 1
ATOM 3207 N N . ALA B 1 121 ? -9.828 3.656 -0.492 1 91.25 121 ALA B N 1
ATOM 3208 C CA . ALA B 1 121 ? -10.836 3.383 0.528 1 91.25 121 ALA B CA 1
ATOM 3209 C C . ALA B 1 121 ? -12.211 3.189 -0.1 1 91.25 121 ALA B C 1
ATOM 3211 O O . ALA B 1 121 ? -12.984 2.332 0.334 1 91.25 121 ALA B O 1
ATOM 3212 N N . MET B 1 122 ? -12.508 3.992 -1.078 1 93.25 122 MET B N 1
ATOM 3213 C CA . MET B 1 122 ? -13.812 3.896 -1.728 1 93.25 122 MET B CA 1
ATOM 3214 C C . MET B 1 122 ? -13.945 2.586 -2.496 1 93.25 122 MET B C 1
ATOM 3216 O O . MET B 1 122 ? -15 1.961 -2.488 1 93.25 122 MET B O 1
ATOM 3220 N N . GLU B 1 123 ? -12.953 2.168 -3.141 1 92.69 123 GLU B N 1
ATOM 3221 C CA . GLU B 1 123 ? -12.938 0.899 -3.863 1 92.69 123 GLU B CA 1
ATOM 3222 C C . GLU B 1 123 ? -13.164 -0.277 -2.918 1 92.69 123 GLU B C 1
ATOM 3224 O O . GLU B 1 123 ? -13.914 -1.205 -3.24 1 92.69 123 GLU B O 1
ATOM 3229 N N . VAL B 1 124 ? -12.562 -0.207 -1.795 1 93.81 124 VAL B N 1
ATOM 3230 C CA . VAL B 1 124 ? -12.734 -1.254 -0.793 1 93.81 124 VAL B CA 1
ATOM 3231 C C . VAL B 1 124 ? -14.188 -1.28 -0.318 1 93.81 124 VAL B C 1
ATOM 3233 O O . VAL B 1 124 ? -14.805 -2.346 -0.243 1 93.81 124 VAL B O 1
ATOM 3236 N N . ALA B 1 125 ? -14.703 -0.096 -0.033 1 95.19 125 ALA B N 1
ATOM 3237 C CA . ALA B 1 125 ? -16.078 0.01 0.436 1 95.19 125 ALA B CA 1
ATOM 3238 C C . ALA B 1 125 ? -17.047 -0.578 -0.583 1 95.19 125 ALA B C 1
ATOM 3240 O O . ALA B 1 125 ? -17.938 -1.354 -0.227 1 95.19 125 ALA B O 1
ATOM 3241 N N . VAL B 1 126 ? -16.859 -0.224 -1.782 1 94.12 126 VAL B N 1
ATOM 3242 C CA . VAL B 1 126 ? -17.734 -0.701 -2.857 1 94.12 126 VAL B CA 1
ATOM 3243 C C . VAL B 1 126 ? -17.594 -2.217 -2.99 1 94.12 126 VAL B C 1
ATOM 3245 O O . VAL B 1 126 ? -18.594 -2.914 -3.209 1 94.12 126 VAL B O 1
ATOM 3248 N N . ALA B 1 127 ? -16.422 -2.717 -2.875 1 93.88 127 ALA B N 1
ATOM 3249 C CA . ALA B 1 127 ? -16.188 -4.156 -2.957 1 93.88 127 ALA B CA 1
ATOM 3250 C C . ALA B 1 127 ? -16.891 -4.891 -1.821 1 93.88 127 ALA B C 1
ATOM 3252 O O . ALA B 1 127 ? -17.5 -5.938 -2.039 1 93.88 127 ALA B O 1
ATOM 3253 N N . TYR B 1 128 ? -16.781 -4.336 -0.614 1 95.81 128 TYR B N 1
ATOM 3254 C CA . TYR B 1 128 ? -17.484 -4.914 0.521 1 95.81 128 TYR B CA 1
ATOM 3255 C C . TYR B 1 128 ? -18.984 -4.965 0.259 1 95.81 128 TYR B C 1
ATOM 3257 O O . TYR B 1 128 ? -19.625 -6.016 0.413 1 95.81 128 TYR B O 1
ATOM 3265 N N . GLN B 1 129 ? -19.469 -3.859 -0.148 1 96 129 GLN B N 1
ATOM 3266 C CA . GLN B 1 129 ? -20.891 -3.773 -0.421 1 96 129 GLN B CA 1
ATOM 3267 C C . GLN B 1 129 ? -21.297 -4.75 -1.521 1 96 129 GLN B C 1
ATOM 3269 O O . GLN B 1 129 ? -22.344 -5.406 -1.42 1 96 129 GLN B O 1
ATOM 3274 N N . GLY B 1 130 ? -20.531 -4.77 -2.547 1 93.94 130 GLY B N 1
ATOM 3275 C CA . GLY B 1 130 ? -20.812 -5.695 -3.635 1 93.94 130 GLY B CA 1
ATOM 3276 C C . GLY B 1 130 ? -20.891 -7.141 -3.184 1 93.94 130 GLY B C 1
ATOM 3277 O O . GLY B 1 130 ? -21.797 -7.875 -3.574 1 93.94 130 GLY B O 1
ATOM 3278 N N . LEU B 1 131 ? -19.984 -7.551 -2.383 1 93.94 131 LEU B N 1
ATOM 3279 C CA . LEU B 1 131 ? -19.953 -8.906 -1.848 1 93.94 131 LEU B CA 1
ATOM 3280 C C . LEU B 1 131 ? -21.188 -9.18 -0.992 1 93.94 131 LEU B C 1
ATOM 3282 O O . LEU B 1 131 ? -21.812 -10.2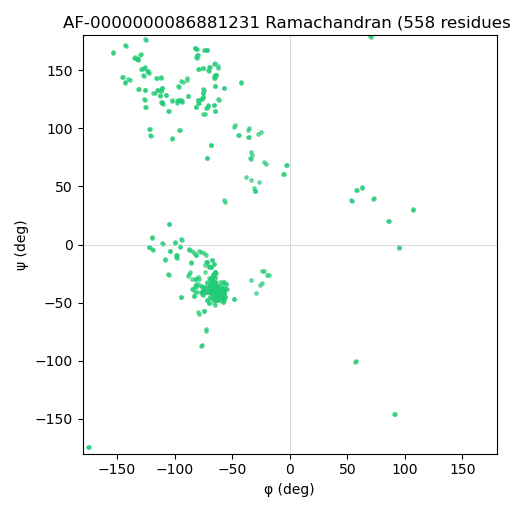34 -1.109 1 93.94 131 LEU B O 1
ATOM 3286 N N . MET B 1 132 ? -21.484 -8.258 -0.154 1 95.75 132 MET B N 1
ATOM 3287 C CA . MET B 1 132 ? -22.625 -8.406 0.743 1 95.75 132 MET B CA 1
ATOM 3288 C C . MET B 1 132 ? -23.922 -8.508 -0.046 1 95.75 132 MET B C 1
ATOM 3290 O O . MET B 1 132 ? -24.75 -9.375 0.229 1 95.75 132 MET B O 1
ATOM 3294 N N . ASP B 1 133 ? -24.047 -7.656 -1.026 1 95 133 ASP B N 1
ATOM 3295 C CA . ASP B 1 133 ? -25.266 -7.605 -1.816 1 95 133 ASP B CA 1
ATOM 3296 C C . ASP B 1 133 ? -25.422 -8.852 -2.684 1 95 133 ASP B C 1
ATOM 3298 O O . ASP B 1 133 ? -26.484 -9.461 -2.734 1 95 133 ASP B O 1
ATOM 3302 N N . GLN B 1 134 ? -24.422 -9.219 -3.289 1 92.69 134 GLN B N 1
ATOM 3303 C CA . GLN B 1 134 ? -24.484 -10.305 -4.258 1 92.69 134 GLN B CA 1
ATOM 3304 C C . GLN B 1 134 ? -24.672 -11.656 -3.562 1 92.69 134 GLN B C 1
ATOM 3306 O O . GLN B 1 134 ? -25.344 -12.539 -4.094 1 92.69 134 GLN B O 1
ATOM 3311 N N . PHE B 1 135 ? -24.156 -11.82 -2.43 1 93.44 135 PHE B N 1
ATOM 3312 C CA . PHE B 1 135 ? -24.188 -13.133 -1.791 1 93.44 135 PHE B CA 1
ATOM 3313 C C . PHE B 1 135 ? -24.938 -13.078 -0.468 1 93.44 135 PHE B C 1
ATOM 3315 O O . PHE B 1 135 ? -24.891 -14.016 0.328 1 93.44 135 PHE B O 1
ATOM 3322 N N . SER B 1 136 ? -25.547 -11.938 -0.149 1 94.88 136 SER B N 1
ATOM 3323 C CA . SER B 1 136 ? -26.391 -11.727 1.023 1 94.88 136 SER B CA 1
ATOM 3324 C C . SER B 1 136 ? -25.641 -12.031 2.311 1 94.88 136 SER B C 1
ATOM 3326 O O . SER B 1 136 ? -26.125 -12.781 3.162 1 94.88 136 SER B O 1
ATOM 3328 N N . LEU B 1 137 ? -24.531 -11.562 2.412 1 95.19 137 LEU B N 1
ATOM 3329 C CA . LEU B 1 137 ? -23.688 -11.758 3.594 1 95.19 137 LEU B CA 1
ATOM 3330 C C . LEU B 1 137 ? -23.953 -10.664 4.621 1 95.19 137 LEU B C 1
ATOM 3332 O O . LEU B 1 137 ? -24.125 -9.5 4.262 1 95.19 137 LEU B O 1
ATOM 3336 N N . THR B 1 138 ? -23.922 -11.039 5.844 1 96.62 138 THR B N 1
ATOM 3337 C CA . THR B 1 138 ? -23.891 -10.047 6.914 1 96.62 138 THR B CA 1
ATOM 3338 C C . THR B 1 138 ? -22.469 -9.516 7.117 1 96.62 138 THR B C 1
ATOM 3340 O O . THR B 1 138 ? -21.516 -10.086 6.594 1 96.62 138 THR B O 1
ATOM 3343 N N . GLN B 1 139 ? -22.375 -8.43 7.781 1 95.81 139 GLN B N 1
ATOM 3344 C CA . GLN B 1 139 ? -21.047 -7.879 8.078 1 95.81 139 GLN B CA 1
ATOM 3345 C C . GLN B 1 139 ? -20.203 -8.883 8.859 1 95.81 139 GLN B C 1
ATOM 3347 O O . GLN B 1 139 ? -18.984 -8.969 8.648 1 95.81 139 GLN B O 1
ATOM 3352 N N . GLU B 1 140 ? -20.828 -9.57 9.711 1 94.81 140 GLU B N 1
ATOM 3353 C CA . GLU B 1 140 ? -20.125 -10.586 10.508 1 94.81 140 GLU B CA 1
ATOM 3354 C C . GLU B 1 140 ? -19.594 -11.711 9.625 1 94.81 140 GLU B C 1
ATOM 3356 O O . GLU B 1 140 ? -18.453 -12.125 9.766 1 94.81 140 GLU B O 1
ATOM 3361 N N . GLU B 1 141 ? -20.391 -12.219 8.773 1 93.12 141 GLU B N 1
ATOM 3362 C CA . GLU B 1 141 ? -19.984 -13.273 7.852 1 93.12 141 GLU B CA 1
ATOM 3363 C C . GLU B 1 141 ? -18.844 -12.812 6.945 1 93.12 141 GLU B C 1
ATOM 3365 O O . GLU B 1 141 ? -17.891 -13.555 6.703 1 93.12 141 GLU B O 1
ATOM 3370 N N . LEU B 1 142 ? -19 -11.602 6.445 1 93.44 142 LEU B N 1
ATOM 3371 C CA . LEU B 1 142 ? -17.953 -11.039 5.59 1 93.44 142 LEU B CA 1
ATOM 3372 C C . LEU B 1 142 ? -16.641 -10.898 6.352 1 93.44 142 LEU B C 1
ATOM 3374 O O . LEU B 1 142 ? -15.57 -11.125 5.789 1 93.44 142 LEU B O 1
ATOM 3378 N N . SER B 1 143 ? -16.719 -10.484 7.559 1 92.31 143 SER B N 1
ATOM 3379 C CA . SER B 1 143 ? -15.539 -10.328 8.406 1 92.31 143 SER B CA 1
ATOM 3380 C C . SER B 1 143 ? -14.734 -11.617 8.484 1 92.31 143 SER B C 1
ATOM 3382 O O . SER B 1 143 ? -13.5 -11.602 8.414 1 92.31 143 SER B O 1
ATOM 3384 N N . VAL B 1 144 ? -15.359 -12.695 8.539 1 86.94 144 VAL B N 1
ATOM 3385 C CA . VAL B 1 144 ? -14.719 -14 8.625 1 86.94 144 VAL B CA 1
ATOM 3386 C C . VAL B 1 144 ? -14.094 -14.359 7.281 1 86.94 144 VAL B C 1
ATOM 3388 O O . VAL B 1 144 ? -12.953 -14.836 7.223 1 86.94 144 VAL B O 1
ATOM 3391 N N . LYS B 1 145 ? -14.781 -14.062 6.301 1 86.12 145 LYS B N 1
ATOM 3392 C CA . LYS B 1 145 ? -14.352 -14.461 4.965 1 86.12 145 LYS B CA 1
ATOM 3393 C C . LYS B 1 145 ? -13.117 -13.672 4.527 1 86.12 145 LYS B C 1
ATOM 3395 O O . LYS B 1 145 ? -12.258 -14.203 3.822 1 86.12 145 LYS B O 1
ATOM 3400 N N . VAL B 1 146 ? -13.047 -12.453 4.914 1 87.81 146 VAL B N 1
ATOM 3401 C CA . VAL B 1 146 ? -11.977 -11.609 4.398 1 87.81 146 VAL B CA 1
ATOM 3402 C C . VAL B 1 146 ? -10.898 -11.422 5.465 1 87.81 146 VAL B C 1
ATOM 3404 O O . VAL B 1 146 ? -9.852 -10.828 5.203 1 87.81 146 VAL B O 1
ATOM 3407 N N . GLY B 1 147 ? -11.141 -11.906 6.625 1 85 147 GLY B N 1
ATOM 3408 C CA . GLY B 1 147 ? -10.156 -11.844 7.695 1 85 147 GLY B CA 1
ATOM 3409 C C . GLY B 1 147 ? -9.984 -10.453 8.266 1 85 147 GLY B C 1
ATOM 3410 O O . GLY B 1 147 ? -8.859 -10 8.484 1 85 147 GLY B O 1
ATOM 3411 N N . LYS B 1 148 ? -11.055 -9.703 8.43 1 89.81 148 LYS B N 1
ATOM 3412 C CA . LYS B 1 148 ? -11.055 -8.367 9.023 1 89.81 148 LYS B CA 1
ATOM 3413 C C . LYS B 1 148 ? -12.117 -8.258 10.117 1 89.81 148 LYS B C 1
ATOM 3415 O O . LYS B 1 148 ? -13.016 -9.102 10.203 1 89.81 148 LYS B O 1
ATOM 3420 N N . SER B 1 149 ? -11.938 -7.23 10.914 1 89.56 149 SER B N 1
ATOM 3421 C CA . SER B 1 149 ? -12.922 -7.043 11.977 1 89.56 149 SER B CA 1
ATOM 3422 C C . SER B 1 149 ? -14.234 -6.488 11.43 1 89.56 149 SER B C 1
ATOM 3424 O O . SER B 1 149 ? -14.25 -5.824 10.391 1 89.56 149 SER B O 1
ATOM 3426 N N . ARG B 1 150 ? -15.266 -6.84 12.164 1 92.88 150 ARG B N 1
ATOM 3427 C CA . ARG B 1 150 ? -16.578 -6.312 11.781 1 92.88 150 ARG B CA 1
ATOM 3428 C C . ARG B 1 150 ? -16.578 -4.789 11.781 1 92.88 150 ARG B C 1
ATOM 3430 O O . ARG B 1 150 ? -17.156 -4.16 10.898 1 92.88 150 ARG B O 1
ATOM 3437 N N . SER B 1 151 ? -15.938 -4.199 12.773 1 93.12 151 SER B N 1
ATOM 3438 C CA . SER B 1 151 ? -15.859 -2.744 12.867 1 93.12 151 SER B CA 1
ATOM 3439 C C . SER B 1 151 ? -15.133 -2.145 11.672 1 93.12 151 SER B C 1
ATOM 3441 O O . SER B 1 151 ? -15.508 -1.082 11.18 1 93.12 151 SER B O 1
ATOM 3443 N N . HIS B 1 152 ? -14.109 -2.807 11.242 1 91.19 152 HIS B N 1
ATOM 3444 C CA . HIS B 1 152 ? -13.391 -2.389 10.047 1 91.19 152 HIS B CA 1
ATOM 3445 C C . HIS B 1 152 ? -14.32 -2.332 8.836 1 91.19 152 HIS B C 1
ATOM 3447 O O . HIS B 1 152 ? -14.336 -1.339 8.109 1 91.19 152 HIS B O 1
ATOM 3453 N N . ILE B 1 153 ? -15.078 -3.344 8.672 1 95.19 153 ILE B N 1
ATOM 3454 C CA . ILE B 1 153 ? -15.992 -3.439 7.543 1 95.19 153 ILE B CA 1
ATOM 3455 C C . ILE B 1 153 ? -17.062 -2.352 7.648 1 95.19 153 ILE B C 1
ATOM 3457 O O . ILE B 1 153 ? -17.328 -1.643 6.676 1 95.19 153 ILE B O 1
ATOM 3461 N N . ALA B 1 154 ? -17.547 -2.176 8.852 1 95.38 154 ALA B N 1
ATOM 3462 C CA . ALA B 1 154 ? -18.594 -1.179 9.086 1 95.38 154 ALA B CA 1
ATOM 3463 C C . ALA B 1 154 ? -18.078 0.225 8.758 1 95.38 154 ALA B C 1
ATOM 3465 O O . ALA B 1 154 ? -18.812 1.028 8.164 1 95.38 154 ALA B O 1
ATOM 3466 N N . ASN B 1 155 ? -16.906 0.494 9.133 1 93.38 155 ASN B N 1
ATOM 3467 C CA . ASN B 1 155 ? -16.328 1.809 8.898 1 93.38 155 ASN B CA 1
ATOM 3468 C C . ASN B 1 155 ? -16.203 2.104 7.406 1 93.38 155 ASN B C 1
ATOM 3470 O O . ASN B 1 155 ? -16.438 3.229 6.969 1 93.38 155 ASN B O 1
ATOM 3474 N N . PHE B 1 156 ? -15.812 1.143 6.66 1 95.81 156 PHE B N 1
ATOM 3475 C CA . PHE B 1 156 ? -15.672 1.333 5.219 1 95.81 156 PHE B CA 1
ATOM 3476 C C . PHE B 1 156 ? -17.031 1.498 4.562 1 95.81 156 PHE B C 1
ATOM 3478 O O . PHE B 1 156 ? -17.219 2.361 3.697 1 95.81 156 PHE B O 1
ATOM 3485 N N . LEU B 1 157 ? -17.984 0.711 5.02 1 96.62 157 LEU B N 1
ATOM 3486 C CA . LEU B 1 157 ? -19.312 0.765 4.422 1 96.62 157 LEU B CA 1
ATOM 3487 C C . LEU B 1 157 ? -19.953 2.121 4.672 1 96.62 157 LEU B C 1
ATOM 3489 O O . LEU B 1 157 ? -20.703 2.623 3.822 1 96.62 157 LEU B O 1
ATOM 3493 N N . ARG B 1 158 ? -19.672 2.729 5.762 1 94.94 158 ARG B N 1
ATOM 3494 C CA . ARG B 1 158 ? -20.234 4.031 6.105 1 94.94 158 ARG B CA 1
ATOM 3495 C C . ARG B 1 158 ? -19.75 5.105 5.133 1 94.94 158 ARG B C 1
ATOM 3497 O O . ARG B 1 158 ? -20.438 6.105 4.922 1 94.94 158 ARG B O 1
ATOM 3504 N N . LEU B 1 159 ? -18.688 4.875 4.543 1 96 159 LEU B N 1
ATOM 3505 C CA . LEU B 1 159 ? -18.109 5.844 3.611 1 96 159 LEU B CA 1
ATOM 3506 C C . LEU B 1 159 ? -19 5.996 2.379 1 96 159 LEU B C 1
ATOM 3508 O O . LEU B 1 159 ? -18.953 7.016 1.689 1 96 159 LEU B O 1
ATOM 3512 N N . LEU B 1 160 ? -19.719 4.973 2.096 1 95.88 160 LEU B N 1
ATOM 3513 C CA . LEU B 1 160 ? -20.562 4.965 0.909 1 95.88 160 LEU B CA 1
ATOM 3514 C C . LEU B 1 160 ? -21.703 5.965 1.051 1 95.88 160 LEU B C 1
ATOM 3516 O O . LEU B 1 160 ? -22.344 6.316 0.063 1 95.88 160 LEU B O 1
ATOM 3520 N N . SER B 1 161 ? -21.906 6.449 2.252 1 95 161 SER B N 1
ATOM 3521 C CA . SER B 1 161 ? -22.984 7.402 2.498 1 95 161 SER B CA 1
ATOM 3522 C C . SER B 1 161 ? -22.516 8.836 2.25 1 95 161 SER B C 1
ATOM 3524 O O . SER B 1 161 ? -23.328 9.766 2.258 1 95 161 SER B O 1
ATOM 3526 N N . LEU B 1 162 ? -21.312 9.016 1.967 1 96.12 162 LEU B N 1
ATOM 3527 C CA . LEU B 1 162 ? -20.781 10.344 1.711 1 96.12 162 LEU B CA 1
ATOM 3528 C C . LEU B 1 162 ? -21.312 10.906 0.395 1 96.12 162 LEU B C 1
ATOM 3530 O O . LEU B 1 162 ? -21.641 10.148 -0.521 1 96.12 162 LEU B O 1
ATOM 3534 N N . PRO B 1 163 ? -21.344 12.242 0.38 1 95.94 163 PRO B N 1
ATOM 3535 C CA . PRO B 1 163 ? -21.672 12.836 -0.912 1 95.94 163 PRO B CA 1
ATOM 3536 C C . PRO B 1 163 ? -20.656 12.508 -2.004 1 95.94 163 PRO B C 1
ATOM 3538 O O . PRO B 1 163 ? -19.469 12.352 -1.717 1 95.94 163 PRO B O 1
ATOM 3541 N N . ASP B 1 164 ? -21.078 12.484 -3.279 1 94.94 164 ASP B N 1
ATOM 3542 C CA . ASP B 1 164 ? -20.281 12.047 -4.41 1 94.94 164 ASP B CA 1
ATOM 3543 C C . ASP B 1 164 ? -19.016 12.891 -4.543 1 94.94 164 ASP B C 1
ATOM 3545 O O . ASP B 1 164 ? -17.938 12.367 -4.84 1 94.94 164 ASP B O 1
ATOM 3549 N N . GLU B 1 165 ? -19.203 14.094 -4.312 1 94.5 165 GLU B N 1
ATOM 3550 C CA . GLU B 1 165 ? -18.062 14.992 -4.422 1 94.5 165 GLU B CA 1
ATOM 3551 C C . GLU B 1 165 ? -16.969 14.617 -3.422 1 94.5 165 GLU B C 1
ATOM 3553 O O . GLU B 1 165 ? -15.781 14.641 -3.75 1 94.5 165 GLU B O 1
ATOM 3558 N N . VAL B 1 166 ? -17.438 14.297 -2.277 1 95.88 166 VAL B N 1
ATOM 3559 C CA . VAL B 1 166 ? -16.5 13.938 -1.222 1 95.88 166 VAL B CA 1
ATOM 3560 C C . VAL B 1 166 ? -15.898 12.562 -1.513 1 95.88 166 VAL B C 1
ATOM 3562 O O . VAL B 1 166 ? -14.703 12.344 -1.311 1 95.88 166 VAL B O 1
ATOM 3565 N N . LYS B 1 167 ? -16.688 11.656 -2.035 1 95.88 167 LYS B N 1
ATOM 3566 C CA . LYS B 1 167 ? -16.203 10.344 -2.439 1 95.88 167 LYS B CA 1
ATOM 3567 C C . LYS B 1 167 ? -15.07 10.461 -3.461 1 95.88 167 LYS B C 1
ATOM 3569 O O . LYS B 1 167 ? -14.086 9.727 -3.391 1 95.88 167 LYS B O 1
ATOM 3574 N N . ASP B 1 168 ? -15.227 11.344 -4.309 1 94.06 168 ASP B N 1
ATOM 3575 C CA . ASP B 1 168 ? -14.219 11.555 -5.348 1 94.06 168 ASP B CA 1
ATOM 3576 C C . ASP B 1 168 ? -12.891 11.992 -4.742 1 94.06 168 ASP B C 1
ATOM 3578 O O . ASP B 1 168 ? -11.828 11.531 -5.168 1 94.06 168 ASP B O 1
ATOM 3582 N N . HIS B 1 169 ? -13.023 12.828 -3.754 1 93.5 169 HIS B N 1
ATOM 3583 C CA . HIS B 1 169 ? -11.812 13.297 -3.092 1 93.5 169 HIS B CA 1
ATOM 3584 C C . HIS B 1 169 ? -11.125 12.172 -2.33 1 93.5 169 HIS B C 1
ATOM 3586 O O . HIS B 1 169 ? -9.891 12.102 -2.285 1 93.5 169 HIS B O 1
ATOM 3592 N N . VAL B 1 170 ? -11.906 11.359 -1.818 1 93.19 170 VAL B N 1
ATOM 3593 C CA . VAL B 1 170 ? -11.359 10.219 -1.092 1 93.19 170 VAL B CA 1
ATOM 3594 C C . VAL B 1 170 ? -10.711 9.234 -2.072 1 93.19 170 VAL B C 1
ATOM 3596 O O . VAL B 1 170 ? -9.609 8.742 -1.831 1 93.19 170 VAL B O 1
ATOM 3599 N N . SER B 1 171 ? -11.32 9.039 -3.135 1 90.69 171 SER B N 1
ATOM 3600 C CA . SER B 1 171 ? -10.828 8.125 -4.164 1 90.69 171 SER B CA 1
ATOM 3601 C C . SER B 1 171 ? -9.508 8.617 -4.754 1 90.69 171 SER B C 1
ATOM 3603 O O . SER B 1 171 ? -8.609 7.816 -5.023 1 90.69 171 SER B O 1
ATOM 3605 N N . ARG B 1 172 ? -9.461 9.898 -4.836 1 87 172 ARG B N 1
ATOM 3606 C CA . ARG B 1 172 ? -8.273 10.484 -5.457 1 87 172 ARG B CA 1
ATOM 3607 C C . ARG B 1 172 ? -7.152 10.664 -4.438 1 87 172 ARG B C 1
ATOM 3609 O O . ARG B 1 172 ? -6.012 10.953 -4.801 1 87 172 ARG B O 1
ATOM 3616 N N . GLY B 1 173 ? -7.5 10.594 -3.236 1 87.38 173 GLY B N 1
ATOM 3617 C CA . GLY B 1 173 ? -6.484 10.664 -2.199 1 87.38 173 GLY B CA 1
ATOM 3618 C C . GLY B 1 173 ? -6.293 12.062 -1.649 1 87.38 173 GLY B C 1
ATOM 3619 O O . GLY B 1 173 ? -5.457 12.281 -0.77 1 87.38 173 GLY B O 1
ATOM 3620 N N . THR B 1 174 ? -6.98 12.961 -2.188 1 89.69 174 THR B N 1
ATOM 3621 C CA . THR B 1 174 ? -6.895 14.312 -1.661 1 89.69 174 THR B CA 1
ATOM 3622 C C . THR B 1 174 ? -7.477 14.391 -0.253 1 89.69 174 THR B C 1
ATOM 3624 O O . THR B 1 174 ? -7.121 15.273 0.527 1 89.69 174 THR B O 1
ATOM 3627 N N . LEU B 1 175 ? -8.398 13.523 0.033 1 92 175 LEU B N 1
ATOM 3628 C CA . LEU B 1 175 ? -8.859 13.25 1.39 1 92 175 LEU B CA 1
ATOM 3629 C C . LEU B 1 175 ? -8.523 11.82 1.804 1 92 175 LEU B C 1
ATOM 3631 O O . LEU B 1 175 ? -8.758 10.883 1.047 1 92 175 LEU B O 1
ATOM 3635 N N . SER B 1 176 ? -7.973 11.703 2.998 1 89.38 176 SER B N 1
ATOM 3636 C CA . SER B 1 176 ? -7.602 10.375 3.469 1 89.38 176 SER B CA 1
ATOM 3637 C C . SER B 1 176 ? -8.805 9.641 4.051 1 89.38 176 SER B C 1
ATOM 3639 O O . SER B 1 176 ? -9.867 10.234 4.258 1 89.38 176 SER B O 1
ATOM 3641 N N . MET B 1 177 ? -8.508 8.344 4.258 1 88.56 177 MET B N 1
ATOM 3642 C CA . MET B 1 177 ? -9.516 7.531 4.926 1 88.56 177 MET B CA 1
ATOM 3643 C C . MET B 1 177 ? -9.852 8.102 6.301 1 88.56 177 MET B C 1
ATOM 3645 O O . MET B 1 177 ? -11.008 8.078 6.73 1 88.56 177 MET B O 1
ATOM 3649 N N . GLY B 1 178 ? -8.836 8.57 6.945 1 89.81 178 GLY B N 1
ATOM 3650 C CA . GLY B 1 178 ? -9.055 9.188 8.242 1 89.81 178 GLY B CA 1
ATOM 3651 C C . GLY B 1 178 ? -9.953 10.406 8.188 1 89.81 178 GLY B C 1
ATOM 3652 O O . GLY B 1 178 ? -10.859 10.562 9.008 1 89.81 178 GLY B O 1
ATOM 3653 N N . HIS B 1 179 ? -9.719 11.203 7.254 1 93.38 179 HIS B N 1
ATOM 3654 C CA . HIS B 1 179 ? -10.555 12.375 7.059 1 93.38 179 HIS B CA 1
ATOM 3655 C C . HIS B 1 179 ? -12 11.984 6.777 1 93.38 179 HIS B C 1
ATOM 3657 O O . HIS B 1 179 ? -12.93 12.539 7.371 1 93.38 179 HIS B O 1
ATOM 3663 N N . ALA B 1 180 ? -12.102 11.047 5.887 1 94.5 180 ALA B N 1
ATOM 3664 C CA . ALA B 1 180 ? -13.43 10.594 5.484 1 94.5 180 ALA B CA 1
ATOM 3665 C C . ALA B 1 180 ? -14.219 10.078 6.688 1 94.5 180 ALA B C 1
ATOM 3667 O O . ALA B 1 180 ? -15.406 10.391 6.844 1 94.5 180 ALA B O 1
ATOM 3668 N N . ARG B 1 181 ? -13.555 9.383 7.477 1 92.5 181 ARG B N 1
ATOM 3669 C CA . ARG B 1 181 ? -14.195 8.828 8.664 1 92.5 181 ARG B CA 1
ATOM 3670 C C . ARG B 1 181 ? -14.625 9.93 9.625 1 92.5 181 ARG B C 1
ATOM 3672 O O . ARG B 1 181 ? -15.648 9.805 10.305 1 92.5 181 ARG B O 1
ATOM 3679 N N . ALA B 1 182 ? -13.875 10.914 9.688 1 92.25 182 ALA B N 1
ATOM 3680 C CA . ALA B 1 182 ? -14.141 12.008 10.609 1 92.25 182 ALA B CA 1
ATOM 3681 C C . ALA B 1 182 ? -15.398 12.781 10.203 1 92.25 182 ALA B C 1
ATOM 3683 O O . ALA B 1 182 ? -16.125 13.281 11.055 1 92.25 182 ALA B O 1
ATOM 3684 N N . ILE B 1 183 ? -15.688 12.805 8.992 1 94.44 183 ILE B N 1
ATOM 3685 C CA . ILE B 1 183 ? -16.75 13.711 8.578 1 94.44 183 ILE B CA 1
ATOM 3686 C C . ILE B 1 183 ? -17.984 12.914 8.195 1 94.44 183 ILE B C 1
ATOM 3688 O O . ILE B 1 183 ? -19.078 13.477 8.023 1 94.44 183 ILE B O 1
ATOM 3692 N N . VAL B 1 184 ? -17.859 11.617 8.039 1 93.44 184 VAL B N 1
ATOM 3693 C CA . VAL B 1 184 ? -18.953 10.781 7.547 1 93.44 184 VAL B CA 1
ATOM 3694 C C . VAL B 1 184 ? -20.109 10.797 8.547 1 93.44 184 VAL B C 1
ATOM 3696 O O . VAL B 1 184 ? -21.266 10.602 8.164 1 93.44 184 VAL B O 1
ATOM 3699 N N . GLY B 1 185 ? -19.875 11.07 9.758 1 89.19 185 GLY B N 1
ATOM 3700 C CA . GLY B 1 185 ? -20.891 11.078 10.797 1 89.19 185 GLY B CA 1
ATOM 3701 C C . GLY B 1 185 ? -21.703 12.352 10.828 1 89.19 185 GLY B C 1
ATOM 3702 O O . GLY B 1 185 ? -22.734 12.422 11.508 1 89.19 185 GLY B O 1
ATOM 3703 N N . VAL B 1 186 ? -21.312 13.336 10.094 1 91.19 186 VAL B N 1
ATOM 3704 C CA . VAL B 1 186 ? -22.016 14.609 10.07 1 91.19 186 VAL B CA 1
ATOM 3705 C C . VAL B 1 186 ? -23.312 14.469 9.258 1 91.19 186 VAL B C 1
ATOM 3707 O O . VAL B 1 186 ? -23.297 13.969 8.133 1 91.19 186 VAL B O 1
ATOM 3710 N N . LYS B 1 187 ? -24.391 14.812 9.75 1 86.5 187 LYS B N 1
ATOM 3711 C CA . LYS B 1 187 ? -25.719 14.57 9.172 1 86.5 187 LYS B CA 1
ATOM 3712 C C . LYS B 1 187 ? -25.984 15.5 7.992 1 86.5 187 LYS B C 1
ATOM 3714 O O . LYS B 1 187 ? -26.578 15.094 6.996 1 86.5 187 LYS B O 1
ATOM 3719 N N . ASP B 1 188 ? -25.5 16.734 8.102 1 90 188 ASP B N 1
ATOM 3720 C CA . ASP B 1 188 ? -25.75 17.719 7.055 1 90 188 ASP B CA 1
ATOM 3721 C C . ASP B 1 188 ? -24.781 17.547 5.887 1 90 188 ASP B C 1
ATOM 3723 O O . ASP B 1 188 ? -23.578 17.797 6.023 1 90 188 ASP B O 1
ATOM 3727 N N . GLU B 1 189 ? -25.359 17.266 4.754 1 92.19 189 GLU B N 1
ATOM 3728 C CA . GLU B 1 189 ? -24.547 16.984 3.568 1 92.19 189 GLU B CA 1
ATOM 3729 C C . GLU B 1 189 ? -23.75 18.219 3.148 1 92.19 189 GLU B C 1
ATOM 3731 O O . GLU B 1 189 ? -22.594 18.109 2.707 1 92.19 189 GLU B O 1
ATOM 3736 N N . ASP B 1 190 ? -24.391 19.281 3.246 1 93.06 190 ASP B N 1
ATOM 3737 C CA . ASP B 1 190 ? -23.719 20.516 2.85 1 93.06 190 ASP B CA 1
ATOM 3738 C C . ASP B 1 190 ? -22.531 20.812 3.762 1 93.06 190 ASP B C 1
ATOM 3740 O O . ASP B 1 190 ? -21.484 21.297 3.303 1 93.06 190 ASP B O 1
ATOM 3744 N N . MET B 1 191 ? -22.766 20.547 4.965 1 92.94 191 MET B N 1
ATOM 3745 C CA . MET B 1 191 ? -21.688 20.734 5.926 1 92.94 191 MET B CA 1
ATOM 3746 C C . MET B 1 191 ? -20.531 19.797 5.641 1 92.94 191 MET B C 1
ATOM 3748 O O . MET B 1 191 ? -19.359 20.172 5.766 1 92.94 191 MET B O 1
ATOM 3752 N N . VAL B 1 192 ? -20.875 18.641 5.277 1 94.94 192 VAL B N 1
ATOM 3753 C CA . VAL B 1 192 ? -19.859 17.656 4.941 1 94.94 192 VAL B CA 1
ATOM 3754 C C . VAL B 1 192 ? -19.016 18.156 3.775 1 94.94 192 VAL B C 1
ATOM 3756 O O . VAL B 1 192 ? -17.781 18.109 3.828 1 94.94 192 VAL B O 1
ATOM 3759 N N . LYS B 1 193 ? -19.641 18.672 2.809 1 95.62 193 LYS B N 1
ATOM 3760 C CA . LYS B 1 193 ? -18.953 19.188 1.629 1 95.62 193 LYS B CA 1
ATOM 3761 C C . LYS B 1 193 ? -18.062 20.375 1.986 1 95.62 193 LYS B C 1
ATOM 3763 O O . LYS B 1 193 ? -16.938 20.484 1.492 1 95.62 193 LYS B O 1
ATOM 3768 N N . GLN B 1 194 ? -18.578 21.141 2.828 1 93.88 194 GLN B N 1
ATOM 3769 C CA . GLN B 1 194 ? -17.828 22.328 3.238 1 93.88 194 GLN B CA 1
ATOM 3770 C C . GLN B 1 194 ? -16.578 21.938 4.027 1 93.88 194 GLN B C 1
ATOM 3772 O O . GLN B 1 194 ? -15.5 22.484 3.789 1 93.88 194 GLN B O 1
ATOM 3777 N N . LEU B 1 195 ? -16.781 21.094 4.906 1 94.62 195 LEU B N 1
ATOM 3778 C CA . LEU B 1 195 ? -15.664 20.625 5.719 1 94.62 195 LEU B CA 1
ATOM 3779 C C . LEU B 1 195 ? -14.602 19.953 4.852 1 94.62 195 LEU B C 1
ATOM 3781 O O . LEU B 1 195 ? -13.406 20.172 5.059 1 94.62 195 LEU B O 1
ATOM 3785 N N . ALA B 1 196 ? -15.031 19.203 3.92 1 95.56 196 ALA B N 1
ATOM 3786 C CA . ALA B 1 196 ? -14.109 18.547 3.002 1 95.56 196 ALA B CA 1
ATOM 3787 C C . ALA B 1 196 ? -13.305 19.562 2.203 1 95.56 196 ALA B C 1
ATOM 3789 O O . ALA B 1 196 ? -12.086 19.438 2.08 1 95.56 196 ALA B O 1
ATOM 3790 N N . LYS B 1 197 ? -13.984 20.469 1.709 1 94.44 197 LYS B N 1
ATOM 3791 C CA . LYS B 1 197 ? -13.32 21.516 0.927 1 94.44 197 LYS B CA 1
ATOM 3792 C C . LYS B 1 197 ? -12.305 22.281 1.772 1 94.44 197 LYS B C 1
ATOM 3794 O O . LYS B 1 197 ? -11.188 22.547 1.317 1 94.44 197 LYS B O 1
ATOM 3799 N N . GLN B 1 198 ? -12.672 22.609 2.938 1 92.62 198 GLN B N 1
ATOM 3800 C CA . GLN B 1 198 ? -11.781 23.312 3.842 1 92.62 198 GLN B CA 1
ATOM 3801 C C . GLN B 1 198 ? -10.547 22.484 4.168 1 92.62 198 GLN B C 1
ATOM 3803 O O . GLN B 1 198 ? -9.43 23 4.227 1 92.62 198 GLN B O 1
ATOM 3808 N N . THR B 1 199 ? -10.812 21.25 4.438 1 93.19 199 THR B N 1
ATOM 3809 C CA . THR B 1 199 ? -9.719 20.344 4.758 1 93.19 199 THR B CA 1
ATOM 3810 C C . THR B 1 199 ? -8.695 20.312 3.623 1 93.19 199 THR B C 1
ATOM 3812 O O . THR B 1 199 ? -7.488 20.344 3.867 1 93.19 199 THR B O 1
ATOM 3815 N N . ILE B 1 200 ? -9.148 20.281 2.426 1 91.56 200 ILE B N 1
ATOM 3816 C CA . ILE B 1 200 ? -8.289 20.203 1.252 1 91.56 200 ILE B CA 1
ATOM 3817 C C . ILE B 1 200 ? -7.578 21.531 1.038 1 91.56 200 ILE B C 1
ATOM 3819 O O . ILE B 1 200 ? -6.363 21.578 0.83 1 91.56 200 ILE B O 1
ATOM 3823 N N . ASP B 1 201 ? -8.312 22.578 1.092 1 89.44 201 ASP B N 1
ATOM 3824 C CA . ASP B 1 201 ? -7.777 23.906 0.833 1 89.44 201 ASP B CA 1
ATOM 3825 C C . ASP B 1 201 ? -6.723 24.281 1.872 1 89.44 201 ASP B C 1
ATOM 3827 O O . ASP B 1 201 ? -5.68 24.844 1.531 1 89.44 201 ASP B O 1
ATOM 3831 N N . GLN B 1 202 ? -7.059 23.938 3.064 1 87.25 202 GLN B N 1
ATOM 3832 C CA . GLN B 1 202 ? -6.184 24.344 4.156 1 87.25 202 GLN B CA 1
ATOM 3833 C C . GLN B 1 202 ? -5.238 23.219 4.559 1 87.25 202 GLN B C 1
ATOM 3835 O O . GLN B 1 202 ? -4.438 23.375 5.48 1 87.25 202 GLN B O 1
ATOM 3840 N N . GLN B 1 203 ? -5.5 22.047 3.988 1 85.19 203 GLN B N 1
ATOM 3841 C CA . GLN B 1 203 ? -4.652 20.891 4.25 1 85.19 203 GLN B CA 1
ATOM 3842 C C . GLN B 1 203 ? -4.691 20.5 5.723 1 85.19 203 GLN B C 1
ATOM 3844 O O . GLN B 1 203 ? -3.645 20.344 6.355 1 85.19 203 GLN B O 1
ATOM 3849 N N . TRP B 1 204 ? -5.863 20.406 6.254 1 85.31 204 TRP B N 1
ATOM 3850 C CA . TRP B 1 204 ? -6.062 20.016 7.648 1 85.31 204 TRP B CA 1
ATOM 3851 C C . TRP B 1 204 ? -5.602 18.578 7.883 1 85.31 204 TRP B C 1
ATOM 3853 O O . TRP B 1 204 ? -5.746 17.719 7.008 1 85.31 204 TRP B O 1
ATOM 3863 N N . SER B 1 205 ? -5.059 18.375 9.109 1 83.44 205 SER B N 1
ATOM 3864 C CA . SER B 1 205 ? -4.859 17 9.562 1 83.44 205 SER B CA 1
ATOM 3865 C C . SER B 1 205 ? -6.18 16.344 9.953 1 83.44 205 SER B C 1
ATOM 3867 O O . SER B 1 205 ? -7.207 17.016 10.055 1 83.44 205 SER B O 1
ATOM 3869 N N . VAL B 1 206 ? -6.125 15.023 10.133 1 87.06 206 VAL B N 1
ATOM 3870 C CA . VAL B 1 206 ? -7.312 14.305 10.57 1 87.06 206 VAL B CA 1
ATOM 3871 C C . VAL B 1 206 ? -7.781 14.859 11.914 1 87.06 206 VAL B C 1
ATOM 3873 O O . VAL B 1 206 ? -8.977 15.047 12.133 1 87.06 206 VAL B O 1
ATOM 3876 N N . ARG B 1 207 ? -6.852 15.102 12.703 1 84.06 207 ARG B N 1
ATOM 3877 C CA . ARG B 1 207 ? -7.164 15.602 14.039 1 84.06 207 ARG B CA 1
ATOM 3878 C C . ARG B 1 207 ? -7.84 16.969 13.961 1 84.06 207 ARG B C 1
ATOM 3880 O O . ARG B 1 207 ? -8.82 17.219 14.664 1 84.06 207 ARG B O 1
ATOM 3887 N N . GLU B 1 208 ? -7.348 17.812 13.195 1 84.75 208 GLU B N 1
ATOM 3888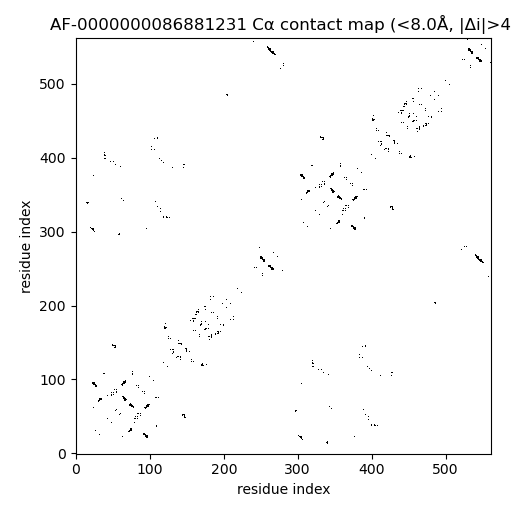 C CA . GLU B 1 208 ? -7.934 19.141 13.016 1 84.75 208 GLU B CA 1
ATOM 3889 C C . GLU B 1 208 ? -9.367 19.031 12.508 1 84.75 208 GLU B C 1
ATOM 3891 O O . GLU B 1 208 ? -10.242 19.781 12.961 1 84.75 208 GLU B O 1
ATOM 3896 N N . LEU B 1 209 ? -9.539 18.219 11.602 1 91.69 209 LEU B N 1
ATOM 3897 C CA . LEU B 1 209 ? -10.875 18.016 11.062 1 91.69 209 LEU B CA 1
ATOM 3898 C C . LEU B 1 209 ? -11.812 17.453 12.133 1 91.69 209 LEU B C 1
ATOM 3900 O O . LEU B 1 209 ? -12.961 17.891 12.242 1 91.69 209 LEU B O 1
ATOM 3904 N N . GLU B 1 210 ? -11.312 16.484 12.844 1 91.69 210 GLU B N 1
ATOM 3905 C CA . GLU B 1 210 ? -12.117 15.93 13.93 1 91.69 210 GLU B CA 1
ATOM 3906 C C . GLU B 1 210 ? -12.523 17.016 14.93 1 91.69 210 GLU B C 1
ATOM 3908 O O . GLU B 1 210 ? -13.656 17.016 15.414 1 91.69 210 GLU B O 1
ATOM 3913 N N . GLU B 1 211 ? -11.641 17.844 15.195 1 88.06 211 GLU B N 1
ATOM 3914 C CA . GLU B 1 211 ? -11.922 18.953 16.109 1 88.06 211 GLU B CA 1
ATOM 3915 C C . GLU B 1 211 ? -12.992 19.875 15.523 1 88.06 211 GLU B C 1
ATOM 3917 O O . GLU B 1 211 ? -13.891 20.328 16.25 1 88.06 211 GLU B O 1
ATOM 3922 N N . ALA B 1 212 ? -12.875 20.109 14.328 1 90 212 ALA B N 1
ATOM 3923 C CA . ALA B 1 212 ? -13.859 20.953 13.664 1 90 212 ALA B CA 1
ATOM 3924 C C . ALA B 1 212 ? -15.25 20.312 13.695 1 90 212 ALA B C 1
ATOM 3926 O O . ALA B 1 212 ? -16.25 21 13.906 1 90 212 ALA B O 1
ATOM 3927 N N . VAL B 1 213 ? -15.32 19.047 13.5 1 92.19 213 VAL B N 1
ATOM 3928 C CA . VAL B 1 213 ? -16.578 18.312 13.508 1 92.19 213 VAL B CA 1
ATOM 3929 C C . VAL B 1 213 ? -17.172 18.328 14.914 1 92.19 213 VAL B C 1
ATOM 3931 O O . VAL B 1 213 ? -18.391 18.469 15.078 1 92.19 213 VAL B O 1
ATOM 3934 N N . GLN B 1 214 ? -16.312 18.109 15.859 1 88.44 214 GLN B N 1
ATOM 3935 C CA . GLN B 1 214 ? -16.75 18.125 17.25 1 88.44 214 GLN B CA 1
ATOM 3936 C C . GLN B 1 214 ? -17.344 19.484 17.625 1 88.44 214 GLN B C 1
ATOM 3938 O O . GLN B 1 214 ? -18.312 19.562 18.375 1 88.44 214 GLN B O 1
ATOM 3943 N N . GLN B 1 215 ? -16.734 20.484 17.156 1 83.38 215 GLN B N 1
ATOM 3944 C CA . GLN B 1 215 ? -17.203 21.828 17.438 1 83.38 215 GLN B CA 1
ATOM 3945 C C . GLN B 1 215 ? -18.578 22.078 16.812 1 83.38 215 GLN B C 1
ATOM 3947 O O . GLN B 1 215 ? -19.406 22.781 17.391 1 83.38 215 GLN B O 1
ATOM 3952 N N . LEU B 1 216 ? -18.797 21.484 15.711 1 79.62 216 LEU B N 1
ATOM 3953 C CA . LEU B 1 216 ? -20.078 21.609 15.031 1 79.62 216 LEU B CA 1
ATOM 3954 C C . LEU B 1 216 ? -21.172 20.875 15.797 1 79.62 216 LEU B C 1
ATOM 3956 O O . LEU B 1 216 ? -22.312 21.359 15.883 1 79.62 216 LEU B O 1
ATOM 3960 N N . ASP B 1 217 ? -20.984 19.609 16.172 1 71.94 217 ASP B N 1
ATOM 3961 C CA . ASP B 1 217 ? -21.953 18.812 16.922 1 71.94 217 ASP B CA 1
ATOM 3962 C C . ASP B 1 217 ? -22.312 19.5 18.234 1 71.94 217 ASP B C 1
ATOM 3964 O O . ASP B 1 217 ? -23.469 19.422 18.688 1 71.94 217 ASP B O 1
ATOM 3968 N N . ARG B 1 218 ? -21.406 20.062 18.828 1 64.12 218 ARG B N 1
ATOM 3969 C CA . ARG B 1 218 ? -21.672 20.797 20.062 1 64.12 218 ARG B CA 1
ATOM 3970 C C . ARG B 1 218 ? -22.562 22 19.797 1 64.12 218 ARG B C 1
ATOM 3972 O O . ARG B 1 218 ? -23.422 22.344 20.609 1 64.12 218 ARG B O 1
ATOM 3979 N N . SER B 1 219 ? -22.453 22.5 18.609 1 58.25 219 SER B N 1
ATOM 3980 C CA . SER B 1 219 ? -23.266 23.672 18.297 1 58.25 219 SER B CA 1
ATOM 3981 C C . SER B 1 219 ? -24.703 23.281 17.969 1 58.25 219 SER B C 1
ATOM 3983 O O . SER B 1 219 ? -25.641 24.047 18.234 1 58.25 219 SER B O 1
ATOM 3985 N N . LYS B 1 220 ? -25.062 22.094 17.312 1 54.53 220 LYS B N 1
ATOM 3986 C CA . LYS B 1 220 ? -26.422 21.688 16.969 1 54.53 220 LYS B CA 1
ATOM 3987 C C . LYS B 1 220 ? -27.141 21.109 18.188 1 54.53 220 LYS B C 1
ATOM 3989 O O . LYS B 1 220 ? -28.375 21.094 18.234 1 54.53 220 LYS B O 1
ATOM 3994 N N . SER B 1 221 ? -26.562 20 18.812 1 48.5 221 SER B N 1
ATOM 3995 C CA . SER B 1 221 ? -27.266 19.594 20.016 1 48.5 221 SER B CA 1
ATOM 3996 C C . SER B 1 221 ? -27.547 20.781 20.938 1 48.5 221 SER B C 1
ATOM 3998 O O . SER B 1 221 ? -26.703 21.672 21.078 1 48.5 221 SER B O 1
ATOM 4000 N N . GLY B 1 222 ? -28.688 21.312 20.969 1 39.41 222 GLY B N 1
ATOM 4001 C CA . GLY B 1 222 ? -29.25 22.25 21.922 1 39.41 222 GLY B CA 1
ATOM 4002 C C . GLY B 1 222 ? -28.578 22.172 23.281 1 39.41 222 GLY B C 1
ATOM 4003 O O . GLY B 1 222 ? -29.062 22.766 24.25 1 39.41 222 GLY B O 1
ATOM 4004 N N . GLU B 1 223 ? -28.172 20.922 23.594 1 36.97 223 GLU B N 1
ATOM 4005 C CA . GLU B 1 223 ? -27.609 20.812 24.938 1 36.97 223 GLU B CA 1
ATOM 4006 C C . GLU B 1 223 ? -26.438 21.781 25.125 1 36.97 223 GLU B C 1
ATOM 4008 O O . GLU B 1 223 ? -25.297 21.438 24.781 1 36.97 223 GLU B O 1
ATOM 4013 N N . ALA B 1 224 ? -26.469 22.812 24.641 1 35.69 224 ALA B N 1
ATOM 4014 C CA . ALA B 1 224 ? -25.781 24.047 24.984 1 35.69 224 ALA B CA 1
ATOM 4015 C C . ALA B 1 224 ? -25.5 24.125 26.484 1 35.69 224 ALA B C 1
ATOM 4017 O O . ALA B 1 224 ? -24.625 24.875 26.922 1 35.69 224 ALA B O 1
ATOM 4018 N N . LYS B 1 225 ? -26.516 23.703 27.25 1 33.78 225 LYS B N 1
ATOM 4019 C CA . LYS B 1 225 ? -26.547 24.172 28.641 1 33.78 225 LYS B CA 1
ATOM 4020 C C . LYS B 1 225 ? -25.469 23.484 29.469 1 33.78 225 LYS B C 1
ATOM 4022 O O . LYS B 1 225 ? -24.828 24.125 30.312 1 33.78 225 LYS B O 1
ATOM 4027 N N . THR B 1 226 ? -25.719 22.031 29.797 1 30.31 226 THR B N 1
ATOM 4028 C CA . THR B 1 226 ? -25.094 21.719 31.078 1 30.31 226 THR B CA 1
ATOM 4029 C C . THR B 1 226 ? -23.578 21.578 30.906 1 30.31 226 THR B C 1
ATOM 4031 O O . THR B 1 226 ? -22.812 22.141 31.703 1 30.31 226 THR B O 1
ATOM 4034 N N . ARG B 1 227 ? -23.047 20.234 30.5 1 31.78 227 ARG B N 1
ATOM 4035 C CA . ARG B 1 227 ? -21.672 19.969 30.891 1 31.78 227 ARG B CA 1
ATOM 4036 C C . ARG B 1 227 ? -20.688 20.531 29.859 1 31.78 227 ARG B C 1
ATOM 4038 O O . ARG B 1 227 ? -19.5 20.188 29.859 1 31.78 227 ARG B O 1
ATOM 4045 N N . SER B 1 228 ? -21.031 20.625 28.609 1 31.09 228 SER B N 1
ATOM 4046 C CA . SER B 1 228 ? -19.906 21.281 27.953 1 31.09 228 SER B CA 1
ATOM 4047 C C . SER B 1 228 ? -19.297 22.375 28.828 1 31.09 228 SER B C 1
ATOM 4049 O O . SER B 1 228 ? -19.938 23.406 29.062 1 31.09 228 SER B O 1
ATOM 4051 N N . LYS B 1 229 ? -18.938 21.938 29.844 1 30.73 229 LYS B N 1
ATOM 4052 C CA . LYS B 1 229 ? -17.953 22.703 30.578 1 30.73 229 LYS B CA 1
ATOM 4053 C C . LYS B 1 229 ? -17.094 23.562 29.641 1 30.73 229 LYS B C 1
ATOM 4055 O O . LYS B 1 229 ? -16.297 23.031 28.875 1 30.73 229 LYS B O 1
ATOM 4060 N N . LEU B 1 230 ? -17.578 24.359 28.812 1 32.12 230 LEU B N 1
ATOM 4061 C CA . LEU B 1 230 ? -17.031 25.688 28.547 1 32.12 230 LEU B CA 1
ATOM 4062 C C . LEU B 1 230 ? -15.859 25.984 29.469 1 32.12 230 LEU B C 1
ATOM 4064 O O . LEU B 1 230 ? -16.016 26.016 30.688 1 32.12 230 LEU B O 1
ATOM 4068 N N . LYS B 1 231 ? -14.891 25.328 29.266 1 35.41 231 LYS B N 1
ATOM 4069 C CA . LYS B 1 231 ? -13.875 26.078 30 1 35.41 231 LYS B CA 1
ATOM 4070 C C . LYS B 1 231 ? -14.289 27.531 30.188 1 35.41 231 LYS B C 1
ATOM 4072 O O . LYS B 1 231 ? -14.586 28.219 29.219 1 35.41 231 LYS B O 1
ATOM 4077 N N . LYS B 1 232 ? -15.242 27.766 31 1 36.34 232 LYS B N 1
ATOM 4078 C CA . LYS B 1 232 ? -15.734 29.031 31.547 1 36.34 232 LYS B CA 1
ATOM 4079 C C . LYS B 1 232 ? -14.852 30.203 31.125 1 36.34 232 LYS B C 1
ATOM 4081 O O . LYS B 1 232 ? -13.727 30.344 31.594 1 36.34 232 LYS B O 1
ATOM 4086 N N . LYS B 1 233 ? -14.789 30.375 29.844 1 44.25 233 LYS B N 1
ATOM 4087 C CA . LYS B 1 233 ? -14.242 31.703 29.625 1 44.25 233 LYS B CA 1
ATOM 4088 C C . LYS B 1 233 ? -14.719 32.688 30.688 1 44.25 233 LYS B C 1
ATOM 4090 O O . LYS B 1 233 ? -15.898 32.688 31.047 1 44.25 233 LYS B O 1
ATOM 4095 N N . ASP B 1 234 ? -13.992 32.969 31.609 1 52.88 234 ASP B N 1
ATOM 4096 C CA . ASP B 1 234 ? -14.312 33.938 32.656 1 52.88 234 ASP B CA 1
ATOM 4097 C C . ASP B 1 234 ? -15.273 35 32.156 1 52.88 234 ASP B C 1
ATOM 4099 O O . ASP B 1 234 ? -15.039 35.594 31.094 1 52.88 234 ASP B O 1
ATOM 4103 N N . PRO B 1 235 ? -16.625 34.906 32.344 1 60.28 235 PRO B N 1
ATOM 4104 C CA . PRO B 1 235 ? -17.516 36.031 31.969 1 60.28 235 PRO B CA 1
ATOM 4105 C C . PRO B 1 235 ? -16.781 37.344 31.812 1 60.28 235 PRO B C 1
ATOM 4107 O O . PRO B 1 235 ? -17.172 38.188 30.984 1 60.28 235 PRO B O 1
ATOM 4110 N N . PHE B 1 236 ? -15.773 37.438 32.438 1 70 236 PHE B N 1
ATOM 4111 C CA . PHE B 1 236 ? -14.945 38.625 32.406 1 70 236 PHE B CA 1
ATOM 4112 C C . PHE B 1 236 ? -14.281 38.75 31.047 1 70 236 PHE B C 1
ATOM 4114 O O . PHE B 1 236 ? -14.25 39.844 30.469 1 70 236 PHE B O 1
ATOM 4121 N N . ILE B 1 237 ? -14 37.594 30.359 1 75.75 237 ILE B N 1
ATOM 4122 C CA . ILE B 1 237 ? -13.25 37.625 29.109 1 75.75 237 ILE B CA 1
ATOM 4123 C C . ILE B 1 237 ? -14.188 38 27.953 1 75.75 237 ILE B C 1
ATOM 4125 O O . ILE B 1 237 ? -13.82 38.781 27.062 1 75.75 237 ILE B O 1
ATOM 4129 N N . ASP B 1 238 ? -15.25 37.531 27.938 1 78.06 238 ASP B N 1
ATOM 4130 C CA . ASP B 1 238 ? -16.234 37.875 26.906 1 78.06 238 ASP B CA 1
ATOM 4131 C C . ASP B 1 238 ? -16.609 39.344 26.953 1 78.06 238 ASP B C 1
ATOM 4133 O O . ASP B 1 238 ? -16.734 40 25.906 1 78.06 238 ASP B O 1
ATOM 4137 N N . THR B 1 239 ? -16.875 39.781 28.141 1 78.25 239 THR B N 1
ATOM 4138 C CA . THR B 1 239 ? -17.188 41.219 28.328 1 78.25 239 THR B CA 1
ATOM 4139 C C . THR B 1 239 ? -16.031 42.094 27.859 1 78.25 239 THR B C 1
ATOM 4141 O O . THR B 1 239 ? -16.266 43.125 27.234 1 78.25 239 THR B O 1
ATOM 4144 N N . VAL B 1 240 ? -14.875 41.594 28.047 1 79.38 240 VAL B N 1
ATOM 4145 C CA . VAL B 1 240 ? -13.672 42.344 27.688 1 79.38 240 VAL B CA 1
ATOM 4146 C C . VAL B 1 240 ? -13.508 42.312 26.156 1 79.38 240 VAL B C 1
ATOM 4148 O O . VAL B 1 240 ? -13.188 43.344 25.562 1 79.38 240 VAL B O 1
ATOM 4151 N N . GLU B 1 241 ? -13.773 41.219 25.594 1 83.75 241 GLU B N 1
ATOM 4152 C CA . GLU B 1 241 ? -13.68 41.062 24.141 1 83.75 241 GLU B CA 1
ATOM 4153 C C . GLU B 1 241 ? -14.656 42 23.438 1 83.75 241 GLU B C 1
ATOM 4155 O O . GLU B 1 241 ? -14.305 42.656 22.453 1 83.75 241 GLU B O 1
ATOM 4160 N N . GLU B 1 242 ? -15.828 42 23.906 1 81.38 242 GLU B N 1
ATOM 4161 C CA . GLU B 1 242 ? -16.844 42.906 23.344 1 81.38 242 GLU B CA 1
ATOM 4162 C C . GLU B 1 242 ? -16.469 44.375 23.516 1 81.38 242 GLU B C 1
ATOM 4164 O O . GLU B 1 242 ? -16.641 45.156 22.609 1 81.38 242 GLU B O 1
ATOM 4169 N N . SER B 1 243 ? -15.945 44.75 24.688 1 81.81 243 SER B N 1
ATOM 4170 C CA . SER B 1 243 ? -15.516 46.094 24.969 1 81.81 243 SER B CA 1
ATOM 4171 C C . SER B 1 243 ? -14.383 46.531 24.031 1 81.81 243 SER B C 1
ATOM 4173 O O . SER B 1 243 ? -14.375 47.656 23.531 1 81.81 243 SER B O 1
ATOM 4175 N N . LEU B 1 244 ? -13.555 45.594 23.734 1 84.69 244 LEU B N 1
ATOM 4176 C CA . LEU B 1 244 ? -12.406 45.875 22.875 1 84.69 244 LEU B CA 1
ATOM 4177 C C . LEU B 1 244 ? -12.836 45.969 21.422 1 84.69 244 LEU B C 1
ATOM 4179 O O . LEU B 1 244 ? -12.312 46.812 20.672 1 84.69 244 LEU B O 1
ATOM 4183 N N . ARG B 1 245 ? -13.75 45.188 21.094 1 84.38 245 ARG B N 1
ATOM 4184 C CA . ARG B 1 245 ? -14.305 45.25 19.734 1 84.38 245 ARG B CA 1
ATOM 4185 C C . ARG B 1 245 ? -14.938 46.625 19.484 1 84.38 245 ARG B C 1
ATOM 4187 O O . ARG B 1 245 ? -14.781 47.188 18.406 1 84.38 245 ARG B O 1
ATOM 4194 N N . GLU B 1 246 ? -15.625 47.031 20.453 1 81.88 246 GLU B N 1
ATOM 4195 C CA . GLU B 1 246 ? -16.281 48.312 20.344 1 81.88 246 GLU B CA 1
ATOM 4196 C C . GLU B 1 246 ? -15.273 49.469 20.328 1 81.88 246 GLU B C 1
ATOM 4198 O O . GLU B 1 246 ? -15.43 50.438 19.578 1 81.88 246 GLU B O 1
ATOM 4203 N N . ARG B 1 247 ? -14.203 49.344 21.031 1 82.88 247 ARG B N 1
ATOM 4204 C CA . ARG B 1 247 ? -13.195 50.406 21.141 1 82.88 247 ARG B CA 1
ATOM 4205 C C . ARG B 1 247 ? -12.344 50.5 19.875 1 82.88 247 ARG B C 1
ATOM 4207 O O . ARG B 1 247 ? -12.094 51.594 19.375 1 82.88 247 ARG B O 1
ATOM 4214 N N . PHE B 1 248 ? -12 49.344 19.344 1 85.19 248 PHE B N 1
ATOM 4215 C CA . PHE B 1 248 ? -11.055 49.312 18.234 1 85.19 248 PHE B CA 1
ATOM 4216 C C . PHE B 1 248 ? -11.789 49.188 16.906 1 85.19 248 PHE B C 1
ATOM 4218 O O . PHE B 1 248 ? -11.188 49.344 15.844 1 85.19 248 PHE B O 1
ATOM 4225 N N . LYS B 1 249 ? -13.133 48.906 17 1 83.38 249 LYS B N 1
ATOM 4226 C CA . LYS B 1 249 ? -14 48.781 15.828 1 83.38 249 LYS B CA 1
ATOM 4227 C C . LYS B 1 249 ? -13.445 47.781 14.828 1 83.38 249 LYS B C 1
ATOM 4229 O O . LYS B 1 249 ? -13.398 48.031 13.625 1 83.38 249 LYS B O 1
ATOM 4234 N N . THR B 1 250 ? -12.898 46.75 15.367 1 84.12 250 THR B N 1
ATOM 4235 C CA . THR B 1 250 ? -12.391 45.656 14.547 1 84.12 250 THR B CA 1
ATOM 4236 C C . THR B 1 250 ? -12.648 44.312 15.234 1 84.12 250 THR B C 1
ATOM 4238 O O . THR B 1 250 ? -13.133 44.281 16.359 1 84.12 250 THR B O 1
ATOM 4241 N N . THR B 1 251 ? -12.398 43.312 14.531 1 84.12 251 THR B N 1
ATOM 4242 C CA . THR B 1 251 ? -12.555 41.969 15.094 1 84.12 251 THR B CA 1
ATOM 4243 C C . THR B 1 251 ? -11.461 41.688 16.125 1 84.12 251 THR B C 1
ATOM 4245 O O . THR B 1 251 ? -10.273 41.844 15.828 1 84.12 251 THR B O 1
ATOM 4248 N N . VAL B 1 252 ? -11.844 41.406 17.391 1 87.31 252 VAL B N 1
ATOM 4249 C CA . VAL B 1 252 ? -10.93 41.031 18.453 1 87.31 252 VAL B CA 1
ATOM 4250 C C . VAL B 1 252 ? -11.266 39.625 18.969 1 87.31 252 VAL B C 1
ATOM 4252 O O . VAL B 1 252 ? -12.43 39.312 19.203 1 87.31 252 VAL B O 1
ATOM 4255 N N . LYS B 1 253 ? -10.25 38.844 19.031 1 86.06 253 LYS B N 1
ATOM 4256 C CA . LYS B 1 253 ? -10.406 37.5 19.547 1 86.06 253 LYS B CA 1
ATOM 4257 C C . LYS B 1 253 ? -9.422 37.219 20.688 1 86.06 253 LYS B C 1
ATOM 4259 O O . LYS B 1 253 ? -8.227 37.5 20.562 1 86.06 253 LYS B O 1
ATOM 4264 N N . ILE B 1 254 ? -9.969 36.812 21.828 1 85.12 254 ILE B N 1
ATOM 4265 C CA . ILE B 1 254 ? -9.109 36.438 22.953 1 85.12 254 ILE B CA 1
ATOM 4266 C C . ILE B 1 254 ? -9.086 34.938 23.109 1 85.12 254 ILE B C 1
ATOM 4268 O O . ILE B 1 254 ? -10.125 34.312 23.328 1 85.12 254 ILE B O 1
ATOM 4272 N N . LYS B 1 255 ? -8.039 34.406 22.922 1 82.56 255 LYS B N 1
ATOM 4273 C CA . LYS B 1 255 ? -7.824 32.969 23.141 1 82.56 255 LYS B CA 1
ATOM 4274 C C . LYS B 1 255 ? -7.223 32.719 24.516 1 82.56 255 LYS B C 1
ATOM 4276 O O . LYS B 1 255 ? -6.027 32.938 24.734 1 82.56 255 LYS B O 1
ATOM 4281 N N . HIS B 1 256 ? -8.039 32.375 25.438 1 79 256 HIS B N 1
ATOM 4282 C CA . HIS B 1 256 ? -7.637 32.156 26.828 1 79 256 HIS B CA 1
ATOM 4283 C C . HIS B 1 256 ? -7.414 30.672 27.125 1 79 256 HIS B C 1
ATOM 4285 O O . HIS B 1 256 ? -8.258 29.828 26.797 1 79 256 HIS B O 1
ATOM 4291 N N . ASN B 1 257 ? -6.266 30.406 27.531 1 75.69 257 ASN B N 1
ATOM 4292 C CA . ASN B 1 257 ? -5.918 29.062 27.953 1 75.69 257 ASN B CA 1
ATOM 4293 C C . ASN B 1 257 ? -5.438 29.016 29.391 1 75.69 257 ASN B C 1
ATOM 4295 O O . ASN B 1 257 ? -4.266 29.297 29.672 1 75.69 257 ASN B O 1
ATOM 4299 N N . LYS B 1 258 ? -6.273 28.656 30.297 1 76 258 LYS B N 1
ATOM 4300 C CA . LYS B 1 258 ? -6.004 28.594 31.734 1 76 258 LYS B CA 1
ATOM 4301 C C . LYS B 1 258 ? -5.543 29.953 32.25 1 76 258 LYS B C 1
ATOM 4303 O O . LYS B 1 258 ? -6.352 30.875 32.406 1 76 258 LYS B O 1
ATOM 4308 N N . ASP B 1 259 ? -4.184 30.188 32.469 1 74.44 259 ASP B N 1
ATOM 4309 C CA . ASP B 1 259 ? -3.678 31.422 33.031 1 74.44 259 ASP B CA 1
ATOM 4310 C C . ASP B 1 259 ? -2.922 32.25 31.984 1 74.44 259 ASP B C 1
ATOM 4312 O O . ASP B 1 259 ? -2.414 33.312 32.281 1 74.44 259 ASP B O 1
ATOM 4316 N N . LYS B 1 260 ? -2.912 31.656 30.812 1 79.31 260 LYS B N 1
ATOM 4317 C CA . LYS B 1 260 ? -2.236 32.375 29.719 1 79.31 260 LYS B CA 1
ATOM 4318 C C . LYS B 1 260 ? -3.107 32.406 28.469 1 79.31 260 LYS B C 1
ATOM 4320 O O . LYS B 1 260 ? -4.137 31.734 28.391 1 79.31 260 LYS B O 1
ATOM 4325 N N . GLY B 1 261 ? -2.805 33.375 27.578 1 84 261 GLY B N 1
ATOM 4326 C CA . GLY B 1 261 ? -3.59 33.469 26.359 1 84 261 GLY B CA 1
ATOM 4327 C C . GLY B 1 261 ? -3.061 34.531 25.391 1 84 261 GLY B C 1
ATOM 4328 O O . GLY B 1 261 ? -1.952 35.031 25.578 1 84 261 GLY B O 1
ATOM 4329 N N . LYS B 1 262 ? -3.795 34.75 24.328 1 88.44 262 LYS B N 1
ATOM 4330 C CA . LYS B 1 262 ? -3.416 35.781 23.359 1 88.44 262 LYS B CA 1
ATOM 4331 C C . LYS B 1 262 ? -4.637 36.531 22.859 1 88.44 262 LYS B C 1
ATOM 4333 O O . LYS B 1 262 ? -5.727 35.969 22.734 1 88.44 262 LYS B O 1
ATOM 4338 N N . ILE B 1 263 ? -4.402 37.844 22.672 1 88.62 263 ILE B N 1
ATOM 4339 C CA . ILE B 1 263 ? -5.402 38.719 22.094 1 88.62 263 ILE B CA 1
ATOM 4340 C C . ILE B 1 263 ? -5.066 39 20.625 1 88.62 263 ILE B C 1
ATOM 4342 O O . ILE B 1 263 ? -3.961 39.469 20.312 1 88.62 263 ILE B O 1
ATOM 4346 N N . GLU B 1 264 ? -5.957 38.719 19.859 1 89.31 264 GLU B N 1
ATOM 4347 C CA . GLU B 1 264 ? -5.754 38.906 18.422 1 89.31 264 GLU B CA 1
ATOM 4348 C C . GLU B 1 264 ? -6.637 40.031 17.906 1 89.31 264 GLU B C 1
ATOM 4350 O O . GLU B 1 264 ? -7.863 40 18.047 1 89.31 264 GLU B O 1
ATOM 4355 N N . LEU B 1 265 ? -6.02 41.094 17.266 1 89.12 265 LEU B N 1
ATOM 4356 C CA . LEU B 1 265 ? -6.715 42.219 16.625 1 89.12 265 LEU B CA 1
ATOM 4357 C C . LEU B 1 265 ? -6.535 42.156 15.109 1 89.12 265 LEU B C 1
ATOM 4359 O O . LEU B 1 265 ? -5.41 42.219 14.609 1 89.12 265 LEU B O 1
ATOM 4363 N N . ASN B 1 266 ? -7.551 42.094 14.477 1 88.06 266 ASN B N 1
ATOM 4364 C CA . ASN B 1 266 ? -7.484 42.031 13.016 1 88.06 266 ASN B CA 1
ATOM 4365 C C . ASN B 1 266 ? -7.609 43.406 12.398 1 88.06 266 ASN B C 1
ATOM 4367 O O . ASN B 1 266 ? -8.297 44.281 12.938 1 88.06 266 ASN B O 1
ATOM 4371 N N . TYR B 1 267 ? -6.816 43.656 11.312 1 86.12 267 TYR B N 1
ATOM 4372 C CA . TYR B 1 267 ? -6.984 44.875 10.516 1 86.12 267 TYR B CA 1
ATOM 4373 C C . TYR B 1 267 ? -7.094 44.531 9.031 1 86.12 267 TYR B C 1
ATOM 4375 O O . TYR B 1 267 ? -6.535 43.531 8.578 1 86.12 267 TYR B O 1
ATOM 4383 N N . TYR B 1 268 ? -7.773 45.344 8.359 1 82.38 268 TYR B N 1
ATOM 4384 C CA . TYR B 1 268 ? -8.156 44.969 7 1 82.38 268 TYR B CA 1
ATOM 4385 C C . TYR B 1 268 ? -7.582 45.969 5.984 1 82.38 268 TYR B C 1
ATOM 4387 O O . TYR B 1 268 ? -7.82 45.844 4.781 1 82.38 268 TYR B O 1
ATOM 4395 N N . SER B 1 269 ? -6.945 47 6.414 1 81.56 269 SER B N 1
ATOM 4396 C CA . SER B 1 269 ? -6.293 47.969 5.527 1 81.56 269 SER B CA 1
ATOM 4397 C C . SER B 1 269 ? -5.141 48.656 6.23 1 81.56 269 SER B C 1
ATOM 4399 O O . SER B 1 269 ? -5.012 48.594 7.453 1 81.56 269 SER B O 1
ATOM 4401 N N . LYS B 1 270 ? -4.324 49.312 5.41 1 80.12 270 LYS B N 1
ATOM 4402 C CA . LYS B 1 270 ? -3.221 50.094 5.961 1 80.12 270 LYS B CA 1
ATOM 4403 C C . LYS B 1 270 ? -3.734 51.219 6.832 1 80.12 270 LYS B C 1
ATOM 4405 O O . LYS B 1 270 ? -3.133 51.562 7.855 1 80.12 270 LYS B O 1
ATOM 4410 N N . GLN B 1 271 ? -4.828 51.781 6.441 1 81.38 271 GLN B N 1
ATOM 4411 C CA . GLN B 1 271 ? -5.461 52.844 7.211 1 81.38 271 GLN B CA 1
ATOM 4412 C C . GLN B 1 271 ? -5.98 52.344 8.547 1 81.38 271 GLN B C 1
ATOM 4414 O O . GLN B 1 271 ? -5.855 53 9.57 1 81.38 271 GLN B O 1
ATOM 4419 N N . ASP B 1 272 ? -6.426 51.156 8.414 1 81.12 272 ASP B N 1
ATOM 4420 C CA . ASP B 1 272 ? -6.934 50.5 9.625 1 81.12 272 ASP B CA 1
ATOM 4421 C C . ASP B 1 272 ? -5.797 50.188 10.602 1 81.12 272 ASP B C 1
ATOM 4423 O O . ASP B 1 272 ? -5.953 50.375 11.812 1 81.12 272 ASP B O 1
ATOM 4427 N N . LEU B 1 273 ? -4.82 49.812 10.078 1 85.31 273 LEU B N 1
ATOM 4428 C CA . LEU B 1 273 ? -3.645 49.531 10.906 1 85.31 273 LEU B CA 1
ATOM 4429 C C . LEU B 1 273 ? -3.174 50.812 11.602 1 85.31 273 LEU B C 1
ATOM 4431 O O . LEU B 1 273 ? -2.891 50.812 12.805 1 85.31 273 LEU B O 1
ATOM 4435 N N . GLU B 1 274 ? -3.08 51.906 10.891 1 81.56 274 GLU B N 1
ATOM 4436 C CA . GLU B 1 274 ? -2.666 53.188 11.453 1 81.56 274 GLU B CA 1
ATOM 4437 C C . GLU B 1 274 ? -3.627 53.625 12.547 1 81.56 274 GLU B C 1
ATOM 4439 O O . GLU B 1 274 ? -3.197 54.125 13.602 1 81.56 274 GLU B O 1
ATOM 4444 N N . ARG B 1 275 ? -4.914 53.438 12.312 1 82.06 275 A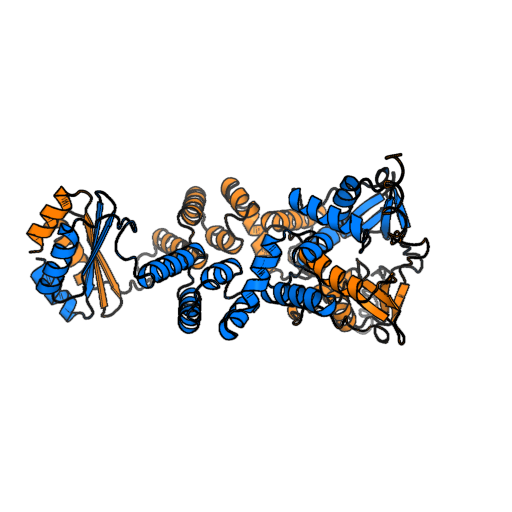RG B N 1
ATOM 4445 C CA . ARG B 1 275 ? -5.941 53.781 13.289 1 82.06 275 ARG B CA 1
ATOM 4446 C C . ARG B 1 275 ? -5.781 52.969 14.562 1 82.06 275 ARG B C 1
ATOM 4448 O O . ARG B 1 275 ? -5.832 53.5 15.672 1 82.06 275 ARG B O 1
ATOM 4455 N N . LEU B 1 276 ? -5.52 51.688 14.391 1 82.19 276 LEU B N 1
ATOM 4456 C CA . LEU B 1 276 ? -5.355 50.781 15.508 1 82.19 276 LEU B CA 1
ATOM 4457 C C . LEU B 1 276 ? -4.094 51.125 16.297 1 82.19 276 LEU B C 1
ATOM 4459 O O . LEU B 1 276 ? -4.102 51.062 17.531 1 82.19 276 LEU B O 1
ATOM 4463 N N . LEU B 1 277 ? -3.174 51.469 15.57 1 81.31 277 LEU B N 1
ATOM 4464 C CA . LEU B 1 277 ? -1.908 51.812 16.203 1 81.31 277 LEU B CA 1
ATOM 4465 C C . LEU B 1 277 ? -2.045 53.094 17.031 1 81.31 277 LEU B C 1
ATOM 4467 O O . LEU B 1 277 ? -1.457 53.219 18.109 1 81.31 277 LEU B O 1
ATOM 4471 N N . GLU B 1 278 ? -2.828 54.031 16.578 1 80.06 278 GLU B N 1
ATOM 4472 C CA . GLU B 1 278 ? -3.096 55.25 17.297 1 80.06 278 GLU B CA 1
ATOM 4473 C C . GLU B 1 278 ? -3.861 55 18.594 1 80.06 278 GLU B C 1
ATOM 4475 O O . GLU B 1 278 ? -3.607 55.625 19.609 1 80.06 278 GLU B O 1
ATOM 4480 N N . LEU B 1 279 ? -4.688 53.969 18.484 1 78.44 279 LEU B N 1
ATOM 4481 C CA . LEU B 1 279 ? -5.5 53.656 19.641 1 78.44 279 LEU B CA 1
ATOM 4482 C C . LEU B 1 279 ? -4.684 52.875 20.672 1 78.44 279 LEU B C 1
ATOM 4484 O O . LEU B 1 279 ? -4.938 52.969 21.875 1 78.44 279 LEU B O 1
ATOM 4488 N N . LEU B 1 280 ? -3.693 52.156 20.156 1 80.25 280 LEU B N 1
ATOM 4489 C CA . LEU B 1 280 ? -2.895 51.281 21.016 1 80.25 280 LEU B CA 1
ATOM 4490 C C . LEU B 1 280 ? -1.723 52.031 21.625 1 80.25 280 LEU B C 1
ATOM 4492 O O . LEU B 1 280 ? -1.169 51.625 22.641 1 80.25 280 LEU B O 1
ATOM 4496 N N . GLN B 1 281 ? -1.272 53.031 20.984 1 69.19 281 GLN B N 1
ATOM 4497 C CA . GLN B 1 281 ? -0.22 53.875 21.516 1 69.19 281 GLN B CA 1
ATOM 4498 C C . GLN B 1 281 ? -0.77 54.812 22.578 1 69.19 281 GLN B C 1
ATOM 4500 O O . GLN B 1 281 ? -0.094 55.125 23.578 1 69.19 281 GLN B O 1
#